Protein 6YZH (pdb70)

InterPro domains:
  IPR000719 Protein kinase domain [PF00069] (39-324)
  IPR000719 Protein kinase domain [PS50011] (39-324)
  IPR000719 Protein kinase domain [SM00220] (39-324)
  IPR008271 Serine/threonine-protein kinase, active site [PS00108] (152-164)
  IPR011009 Protein kinase-like domain superfamily [SSF56112] (5-328)
  IPR017441 Protein kinase, ATP binding site [PS00107] (45-68)
  IPR045216 Casein Kinase 2, subunit alpha [PTHR24054] (7-331)
  IPR045216 Casein Kinase 2, subunit alpha [cd14132] (20-325)

Secondary structure (P-SEA, 3-state):
cbbbbcccccccccccbbbbbbcccccccccccccccccccccccccccccccccccccccccbbbbbccccccbbbbbbbbbccccaaaaaaaaaaaaaacccccccccccccccccccbbbbbcccccccccccccccccaaaaaaaaaaaaaaaaaaaaacccccccccccbbbcccccbbbbcccccbbbbbccbbbbccccccccccccccccccccccaaaaaaaaaaaaaaaaccccccccccaaaaaaaaaaaccaaaaaaaaaaacccccccccccccccccccccccccccccccccaaaaaaaaaaacccccccccaaaaaacccaaaaaaac/cccccccc

Solvent-accessible surface area: 16868 Å² total

Nearest PDB structures (foldseek):
  6yzh-assembly1_A  TM=1.003E+00  e=1.237E-68  Homo sapiens
  3u87-assembly1_A  TM=9.971E-01  e=1.147E-59  Homo sapiens
  6l23-assembly1_A  TM=9.903E-01  e=2.495E-60  Homo sapiens
  7psu-assembly2_B  TM=9.928E-01  e=1.679E-59  Homo sapiens
  6l22-assembly1_A  TM=9.919E-01  e=3.600E-59  Homo sapiens

Sequence (352 aa):
GGRLVPRFGEGEGSEGPVPSRARVYTDVNTHRPSEYWDYESSHVVEWGNQDDYQLVRKLGRGKYSEVFEAIINITNNEKVVVVKILKPVKKKKIIKREIKILENLRGGPNIITLADIVKDPVSRRTPALVFEHVNNTDFKQLYQTTLTDYDIRFYMMYEILKALDYCHSMGIIMHRDVKPHNVMIDHEHRKLRLIDWGLAEFYHPGQEYNVRRVASSRYFKGPELLVDYQMYDYSLDMWSLGCMLASMIFRKEPFFHGHDNYDQLVRIAKVLLGTEDLYDYIDKYNIELDPRFNDILLGRHSRKRWEERRFVHSENQHLVSPEALDFLDKLLRRYDHQSSRLTAREAMEHPYFYTVVKENAARLYGFK

Foldseek 3Di:
DKAWDAVQDCPPHPADWAFDAAPPLTAVVVPDDCLLAVLVRIDMDADDPVQKDFDAWDDDDPFWTKTWIARNVVGAIKMKTFGDDDDPVLVSRLRSLLVLCAPFQQAWHFDGKHADPPPRTIITITHDFPADQCVPPLLVDFLVLLLLVLLSVLSSLVSSVNVQKAQQADDRVQWGANPVVRRIHRHDSSVMHGHHGPDFAQLPTYDQLQAALCSLLVPRRAGNLSNLSSSLQVLLCRLLVNVRPQDAPDSLSSVLSLCQAQWCPQVVVQCVVGVGDGDCVNVVRNDTHDHHQSCVSDDPSRVSNDDPQSSVLSNQSNGNNSNRHDRSVSSSVGPSCPVVVVVD/DDDDPRHD

Radius of gyration: 21.05 Å; Cα contacts (8 Å, |Δi|>4): 676; chains: 2; bounding box: 50×52×58 Å

GO terms:
  GO:0004674 protein serine/threonine kinase activity (F, IDA)
  GO:0016605 PML body (C, IDA)
  GO:0017148 negative regulation of translation (P, IDA)
  GO:0050821 protein stabilization (P, IDA)
  GO:0006974 DNA damage response (P, IDA)
  GO:0075342 symbiont-mediated disruption of host cell PML body (P, IDA)
  GO:0004674 protein serine/threonine kinase activity (F, IMP)
  GO:0004674 protein serine/threonine kinase activity (F, IGI)
  GO:2001234 negative regulation of apoptotic signaling pathway (P, TAS)
  GO:0032435 negative regulation of proteasomal ubiquitin-dependent protein catabolic process (P, IGI)
  GO:0005515 protein binding (F, IPI)
  GO:0016301 kinase activity (F, IDA)
  GO:1901797 negative regulation of signal transduction by p53 class mediator (P, IDA)
  GO:0005634 nucleus (C, IDA)
  GO:0045732 positive regulation of protein catabolic process (P, IDA)
  GO:0031519 PcG protein complex (C, IDA)
  GO:1905337 positive regulation of aggrephagy (P, IDA)
  GO:2000042 negative regulation of double-strand break repair via homologous recombination (P, IDA)
  GO:0030307 positive regulation of cell growth (P, IDA)
  GO:0006302 double-strand break repair (P, IDA)

Structure (mmCIF, N/CA/C/O backbone):
data_6YZH
#
_entry.id   6YZH
#
_cell.length_a   56.374
_cell.length_b   65.019
_cell.length_c   59.198
_cell.angle_alpha   90.000
_cell.angle_beta   111.200
_cell.angle_gamma   90.000
#
_symmetry.space_group_name_H-M   'P 1 21 1'
#
loop_
_entity.id
_entity.type
_entity.pdbx_description
1 polymer 'Casein kinase II subunit alpha'
2 polymer P8C9
3 non-polymer 'MAGNESIUM ION'
4 non-polymer "ADENOSINE-5'-DIPHOSPHATE"
5 non-polymer GLYCEROL
6 non-polymer 'SODIUM ION'
7 water water
#
loop_
_atom_site.group_PDB
_atom_site.id
_atom_site.type_symbol
_atom_site.label_atom_id
_atom_site.label_alt_id
_atom_site.label_comp_id
_atom_site.label_asym_id
_atom_site.label_entity_id
_atom_site.label_seq_id
_atom_site.pdbx_PDB_ins_code
_atom_site.Cartn_x
_atom_site.Cartn_y
_atom_site.Cartn_z
_atom_site.occupancy
_atom_site.B_iso_or_equiv
_atom_site.auth_seq_id
_atom_site.auth_comp_id
_atom_site.auth_asym_id
_atom_site.auth_atom_id
_atom_site.pdbx_PDB_model_num
ATOM 1 N N . GLY A 1 19 ? -16.339 -15.671 -1.472 1.00 29.38 -28 GLY A N 1
ATOM 2 C CA . GLY A 1 19 ? -14.972 -16.161 -1.754 1.00 24.62 -28 GLY A CA 1
ATOM 3 C C . GLY A 1 19 ? -13.906 -15.099 -1.539 1.00 22.08 -28 GLY A C 1
ATOM 4 O O . GLY A 1 19 ? -14.191 -13.897 -1.239 1.00 23.83 -28 GLY A O 1
ATOM 5 N N . GLY A 1 20 ? -12.668 -15.545 -1.633 1.00 20.27 -27 GLY A N 1
ATOM 6 C CA . GLY A 1 20 ? -11.468 -14.714 -1.523 1.00 19.15 -27 GLY A CA 1
ATOM 7 C C . GLY A 1 20 ? -11.480 -13.600 -2.555 1.00 19.14 -27 GLY A C 1
ATOM 8 O O . GLY A 1 20 ? -12.025 -13.771 -3.663 1.00 20.74 -27 GLY A O 1
ATOM 9 N N . ARG A 1 21 ? -10.847 -12.486 -2.222 1.00 19.24 -26 ARG A N 1
ATOM 10 C CA . ARG A 1 21 ? -10.824 -11.314 -3.109 1.00 21.99 -26 ARG A CA 1
ATOM 11 C C . ARG A 1 21 ? -9.716 -10.392 -2.648 1.00 22.25 -26 ARG A C 1
ATOM 12 O O . ARG A 1 21 ? -9.255 -10.571 -1.534 1.00 21.43 -26 ARG A O 1
ATOM 20 N N . LEU A 1 22 ? -9.286 -9.481 -3.524 1.00 20.04 -25 LEU A N 1
ATOM 21 C CA . LEU A 1 22 ? -8.445 -8.322 -3.141 1.00 20.13 -25 LEU A CA 1
ATOM 22 C C . LEU A 1 22 ? -9.286 -7.223 -2.471 1.00 24.54 -25 LEU A C 1
ATOM 23 O O . LEU A 1 22 ? -10.427 -6.943 -2.909 1.00 24.66 -25 LEU A O 1
ATOM 28 N N . VAL A 1 23 ? -8.738 -6.586 -1.437 1.00 24.93 -24 VAL A N 1
ATOM 29 C CA . VAL A 1 23 ? -9.423 -5.450 -0.761 1.00 28.08 -24 VAL A CA 1
ATOM 30 C C . VAL A 1 23 ? -8.447 -4.279 -0.692 1.00 27.95 -24 VAL A C 1
ATOM 31 O O . VAL A 1 23 ? -7.260 -4.462 -0.480 1.00 25.35 -24 VAL A O 1
ATOM 35 N N . PRO A 1 24 ? -8.912 -3.039 -0.934 1.00 37.09 -23 PRO A N 1
ATOM 36 C CA . PRO A 1 24 ? -8.022 -1.877 -0.857 1.00 43.56 -23 PRO A CA 1
ATOM 37 C C . PRO A 1 24 ? -7.603 -1.538 0.585 1.00 50.16 -23 PRO A C 1
ATOM 38 O O . PRO A 1 24 ? -8.311 -1.912 1.502 1.00 45.11 -23 PRO A O 1
ATOM 42 N N . ARG A 1 25 ? -6.453 -0.863 0.729 1.00 56.18 -22 ARG A N 1
ATOM 43 C CA . ARG A 1 25 ? -5.847 -0.418 2.018 1.00 63.18 -22 ARG A CA 1
ATOM 44 C C . ARG A 1 25 ? -5.690 1.107 1.974 1.00 63.58 -22 ARG A C 1
ATOM 45 O O . ARG A 1 25 ? -4.748 1.609 2.616 1.00 67.56 -22 ARG A O 1
ATOM 53 N N . PHE A 1 42 ? 3.314 8.445 -35.451 1.00 79.40 -5 PHE A N 1
ATOM 54 C CA . PHE A 1 42 ? 3.143 8.682 -34.004 1.00 79.42 -5 PHE A CA 1
ATOM 55 C C . PHE A 1 42 ? 3.622 10.067 -33.595 1.00 77.53 -5 PHE A C 1
ATOM 56 O O . PHE A 1 42 ? 2.884 11.049 -33.853 1.00 71.50 -5 PHE A O 1
ATOM 57 N N . GLY A 1 43 ? 4.819 10.144 -32.998 1.00 69.62 -4 GLY A N 1
ATOM 58 C CA . GLY A 1 43 ? 5.399 11.376 -32.427 1.00 62.95 -4 GLY A CA 1
ATOM 59 C C . GLY A 1 43 ? 6.890 11.500 -32.704 1.00 59.49 -4 GLY A C 1
ATOM 60 O O . GLY A 1 43 ? 7.426 10.732 -33.558 1.00 50.57 -4 GLY A O 1
ATOM 61 N N . GLU A 1 44 ? 7.530 12.444 -32.004 1.00 52.20 -3 GLU A N 1
ATOM 62 C CA . GLU A 1 44 ? 8.978 12.784 -32.094 1.00 51.60 -3 GLU A CA 1
ATOM 63 C C . GLU A 1 44 ? 9.823 11.568 -31.688 1.00 41.11 -3 GLU A C 1
ATOM 64 O O . GLU A 1 44 ? 10.876 11.335 -32.298 1.00 42.37 -3 GLU A O 1
ATOM 70 N N . GLY A 1 45 ? 9.393 10.835 -30.659 1.00 32.37 -2 GLY A N 1
ATOM 71 C CA . GLY A 1 45 ? 10.215 9.807 -30.006 1.00 26.19 -2 GLY A CA 1
ATOM 72 C C . GLY A 1 45 ? 11.465 10.399 -29.385 1.00 28.38 -2 GLY A C 1
ATOM 73 O O . GLY A 1 45 ? 11.440 11.582 -28.934 1.00 26.97 -2 GLY A O 1
ATOM 74 N N . GLU A 1 46 ? 12.513 9.583 -29.336 1.00 28.25 -1 GLU A N 1
ATOM 75 C CA . GLU A 1 46 ? 13.779 9.920 -28.644 1.00 30.27 -1 GLU A CA 1
ATOM 76 C C . GLU A 1 46 ? 14.625 10.866 -29.506 1.00 31.86 -1 GLU A C 1
ATOM 77 O O . GLU A 1 46 ? 15.655 11.306 -28.959 1.00 30.26 -1 GLU A O 1
ATOM 83 N N . GLY A 1 47 ? 14.219 11.199 -30.750 1.00 28.98 0 GLY A N 1
ATOM 84 C CA . GLY A 1 47 ? 15.047 11.975 -31.705 1.00 30.80 0 GLY A CA 1
ATOM 85 C C . GLY A 1 47 ? 15.249 11.200 -32.994 1.00 29.99 0 GLY A C 1
ATOM 86 O O . GLY A 1 47 ? 14.279 10.529 -33.420 1.00 30.89 0 GLY A O 1
ATOM 87 N N . SER A 1 48 ? 16.440 11.237 -33.605 1.00 28.81 1 SER A N 1
ATOM 88 C CA . SER A 1 48 ? 16.639 10.650 -34.957 1.00 28.18 1 SER A CA 1
ATOM 89 C C . SER A 1 48 ? 16.874 9.141 -34.875 1.00 28.12 1 SER A C 1
ATOM 90 O O . SER A 1 48 ? 16.834 8.455 -35.911 1.00 28.34 1 SER A O 1
ATOM 93 N N . GLU A 1 49 ? 17.170 8.671 -33.662 1.00 26.89 2 GLU A N 1
ATOM 94 C CA . GLU A 1 49 ? 17.410 7.233 -33.383 1.00 28.62 2 GLU A CA 1
ATOM 95 C C . GLU A 1 49 ? 16.345 6.741 -32.402 1.00 23.41 2 GLU A C 1
ATOM 96 O O . GLU A 1 49 ? 15.544 7.559 -31.911 1.00 25.11 2 GLU A O 1
ATOM 102 N N . GLY A 1 50 ? 16.322 5.436 -32.164 1.00 24.83 3 GLY A N 1
ATOM 103 C CA . GLY A 1 50 ? 15.290 4.869 -31.316 1.00 20.79 3 GLY A CA 1
ATOM 104 C C . GLY A 1 50 ? 13.996 4.717 -32.095 1.00 20.50 3 GLY A C 1
ATOM 105 O O . GLY A 1 50 ? 13.739 5.262 -33.178 1.00 20.96 3 GLY A O 1
ATOM 106 N N . PRO A 1 51 ? 13.135 3.901 -31.496 1.00 18.05 4 PRO A N 1
ATOM 107 C CA . PRO A 1 51 ? 11.899 3.504 -32.177 1.00 18.20 4 PRO A CA 1
ATOM 108 C C . PRO A 1 51 ? 10.891 4.650 -32.261 1.00 15.19 4 PRO A C 1
ATOM 109 O O . PRO A 1 51 ? 10.875 5.526 -31.382 1.00 18.37 4 PRO A O 1
ATOM 113 N N . VAL A 1 52 ? 10.103 4.682 -33.311 1.00 16.32 5 VAL A N 1
ATOM 114 C CA . VAL A 1 52 ? 8.972 5.612 -33.485 1.00 16.26 5 VAL A CA 1
ATOM 115 C C . VAL A 1 52 ? 7.906 5.192 -32.486 1.00 16.98 5 VAL A C 1
ATOM 116 O O . VAL A 1 52 ? 7.580 4.012 -32.409 1.00 17.19 5 VAL A O 1
ATOM 120 N N . PRO A 1 53 ? 7.305 6.112 -31.740 1.00 16.78 6 PRO A N 1
ATOM 121 C CA . PRO A 1 53 ? 6.249 5.743 -30.801 1.00 17.90 6 PRO A CA 1
ATOM 122 C C . PRO A 1 53 ? 4.960 5.305 -31.513 1.00 16.02 6 PRO A C 1
ATOM 123 O O . PRO A 1 53 ? 4.721 5.592 -32.678 1.00 19.18 6 PRO A O 1
ATOM 127 N N . SER A 1 54 ? 4.192 4.501 -30.772 1.00 15.59 7 SER A N 1
ATOM 128 C CA . SER A 1 54 ? 2.908 3.935 -31.253 1.00 14.27 7 SER A CA 1
ATOM 129 C C . SER A 1 54 ? 1.922 4.021 -30.102 1.00 14.25 7 SER A C 1
ATOM 130 O O . SER A 1 54 ? 2.334 3.884 -28.935 1.00 14.98 7 SER A O 1
ATOM 133 N N . ARG A 1 55 ? 0.666 4.180 -30.47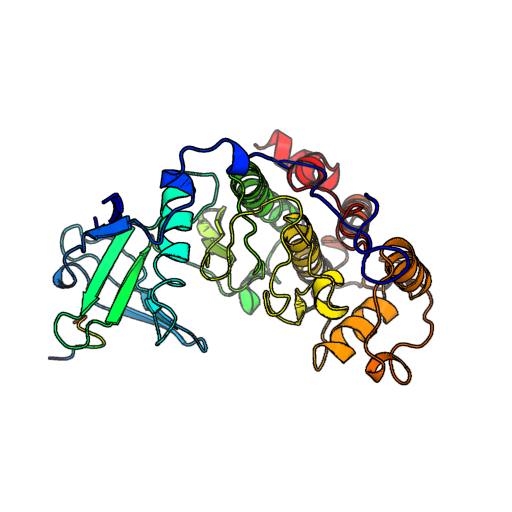4 1.00 15.06 8 ARG A N 1
ATOM 134 C CA . ARG A 1 55 ? -0.426 4.019 -29.498 1.00 17.08 8 ARG A CA 1
ATOM 135 C C . ARG A 1 55 ? -1.531 3.204 -30.139 1.00 13.70 8 ARG A C 1
ATOM 136 O O . ARG A 1 55 ? -1.696 3.144 -31.357 1.00 15.40 8 ARG A O 1
ATOM 144 N N . ALA A 1 56 ? -2.258 2.497 -29.278 1.00 13.46 9 ALA A N 1
ATOM 145 C CA . ALA A 1 56 ? -3.425 1.704 -29.705 1.00 12.17 9 ALA A CA 1
ATOM 146 C C . ALA A 1 56 ? -4.377 2.572 -30.522 1.00 12.64 9 ALA A C 1
ATOM 147 O O . ALA A 1 56 ? -4.683 3.709 -30.067 1.00 14.00 9 ALA A O 1
ATOM 149 N N . ARG A 1 57 ? -4.939 2.064 -31.604 1.00 12.87 10 ARG A N 1
ATOM 150 C CA . ARG A 1 57 ? -5.948 2.811 -32.406 1.00 14.09 10 ARG A CA 1
ATOM 151 C C . ARG A 1 57 ? -7.244 2.889 -31.617 1.00 12.48 10 ARG A C 1
ATOM 152 O O . ARG A 1 57 ? -8.057 3.787 -31.886 1.00 14.41 10 ARG A O 1
ATOM 160 N N . VAL A 1 58 ? -7.505 1.984 -30.690 1.00 12.11 11 VAL A N 1
ATOM 161 C CA . VAL A 1 58 ? -8.784 1.879 -29.957 1.00 10.68 11 VAL A CA 1
ATOM 162 C C . VAL A 1 58 ? -8.504 1.749 -28.467 1.00 10.28 11 VAL A C 1
ATOM 163 O O . VAL A 1 58 ? -7.410 1.296 -28.043 1.00 11.19 11 VAL A O 1
ATOM 167 N N . TYR A 1 59 ? -9.477 2.102 -27.673 1.00 10.77 12 TYR A N 1
ATOM 168 C CA . TYR A 1 59 ? -9.455 1.977 -26.223 1.00 10.25 12 TYR A CA 1
ATOM 169 C C . TYR A 1 59 ? -8.165 2.526 -25.650 1.00 11.07 12 TYR A C 1
ATOM 170 O O . TYR A 1 59 ? -7.576 2.009 -24.714 1.00 11.19 12 TYR A O 1
ATOM 179 N N . THR A 1 60 ? -7.741 3.645 -26.222 1.00 11.43 13 THR A N 1
ATOM 180 C CA . THR A 1 60 ? -6.369 4.112 -25.998 1.00 13.08 13 THR A CA 1
ATOM 181 C C . THR A 1 60 ? -6.122 4.570 -24.563 1.00 12.78 13 THR A C 1
ATOM 182 O O . THR A 1 60 ? -5.132 4.214 -23.945 1.00 14.16 13 THR A O 1
ATOM 186 N N . ASP A 1 61 ? -7.043 5.364 -24.045 1.00 13.44 14 ASP A N 1
ATOM 187 C CA . ASP A 1 61 ? -6.802 6.105 -22.806 1.00 14.90 14 ASP A CA 1
ATOM 188 C C . ASP A 1 61 ? -7.698 5.586 -21.689 1.00 14.77 14 ASP A C 1
ATOM 189 O O . ASP A 1 61 ? -7.824 6.231 -20.613 1.00 17.00 14 ASP A O 1
ATOM 194 N N . VAL A 1 62 ? -8.252 4.381 -21.806 1.00 13.79 15 VAL A N 1
ATOM 195 C CA . VAL A 1 62 ? -9.304 3.923 -20.873 1.00 14.66 15 VAL A CA 1
ATOM 196 C C . VAL A 1 62 ? -8.728 3.770 -19.459 1.00 15.10 15 VAL A C 1
ATOM 197 O O . VAL A 1 62 ? -9.483 3.959 -18.491 1.00 19.47 15 VAL A O 1
ATOM 201 N N . ASN A 1 63 ? -7.477 3.384 -19.252 1.00 13.25 16 ASN A N 1
ATOM 202 C CA . ASN A 1 63 ? -6.953 3.187 -17.886 1.00 13.60 16 ASN A CA 1
ATOM 203 C C . ASN A 1 63 ? -6.581 4.517 -17.213 1.00 16.62 16 ASN A C 1
ATOM 204 O O . ASN A 1 63 ? -6.648 4.565 -15.992 1.00 16.83 16 ASN A O 1
ATOM 209 N N . THR A 1 64 ? -6.270 5.514 -18.013 1.00 17.32 17 THR A N 1
ATOM 210 C CA . THR A 1 64 ? -5.790 6.829 -17.505 1.00 18.78 17 THR A CA 1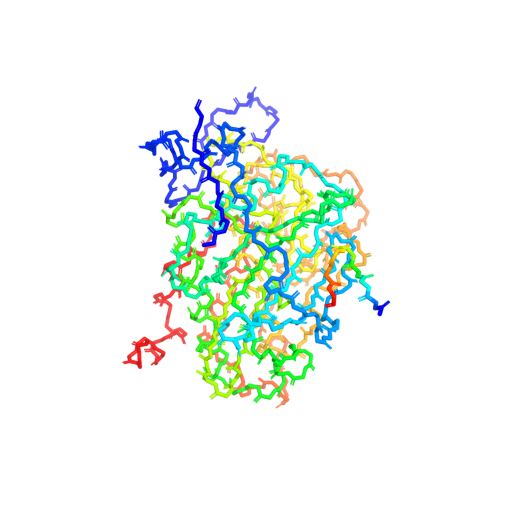
ATOM 211 C C . THR A 1 64 ? -6.841 7.446 -16.591 1.00 17.39 17 THR A C 1
ATOM 212 O O . THR A 1 64 ? -6.458 8.075 -15.577 1.00 18.88 17 THR A O 1
ATOM 216 N N . HIS A 1 65 ? -8.108 7.239 -16.917 1.00 17.50 18 HIS A N 1
ATOM 217 C CA . HIS A 1 65 ? -9.284 7.872 -16.329 1.00 22.85 18 HIS A CA 1
ATOM 218 C C . HIS A 1 65 ? -10.021 6.962 -15.335 1.00 21.07 18 HIS A C 1
ATOM 219 O O . HIS A 1 65 ? -11.058 7.390 -14.777 1.00 23.94 18 HIS A O 1
ATOM 226 N N . ARG A 1 66 ? -9.530 5.751 -15.062 1.00 17.44 19 ARG A N 1
ATOM 227 C CA . ARG A 1 66 ? -10.111 4.882 -14.036 1.00 16.95 19 ARG A CA 1
ATOM 228 C C . ARG A 1 66 ? -9.787 5.397 -12.650 1.00 20.61 19 ARG A C 1
ATOM 229 O O . ARG A 1 66 ? -8.705 5.931 -12.456 1.00 23.40 19 ARG A O 1
ATOM 237 N N . PRO A 1 67 ? -10.641 5.076 -11.661 1.00 21.88 20 PRO A N 1
ATOM 238 C CA . PRO A 1 67 ? -10.239 5.161 -10.257 1.00 22.61 20 PRO A CA 1
ATOM 239 C C . PRO A 1 67 ? -8.998 4.283 -10.076 1.00 22.16 20 PRO A C 1
ATOM 240 O O . PRO A 1 67 ? -8.892 3.155 -10.651 1.00 20.10 20 PRO A O 1
ATOM 244 N N . SER A 1 68 ? -8.078 4.727 -9.248 1.00 23.34 21 SER A N 1
ATOM 245 C CA . SER A 1 68 ? -6.754 4.099 -9.118 1.00 23.59 21 SER A CA 1
ATOM 246 C C . SER A 1 68 ? -6.942 2.651 -8.659 1.00 21.39 21 SER A C 1
ATOM 247 O O . SER A 1 68 ? -6.144 1.803 -9.135 1.00 22.51 21 SER A O 1
ATOM 250 N N . GLU A 1 69 ? -7.983 2.347 -7.891 1.00 21.20 22 GLU A N 1
ATOM 251 C CA . GLU A 1 69 ? -8.266 0.993 -7.351 1.00 24.48 22 GLU A CA 1
ATOM 252 C C . GLU A 1 69 ? -8.467 -0.020 -8.489 1.00 21.31 22 GLU A C 1
ATOM 253 O O . GLU A 1 69 ? -8.189 -1.205 -8.289 1.00 23.41 22 GLU A O 1
ATOM 259 N N . TYR A 1 70 ? -8.863 0.432 -9.667 1.00 17.11 23 TYR A N 1
ATOM 260 C CA . TYR A 1 70 ? -9.063 -0.508 -10.805 1.00 14.34 23 TYR A CA 1
ATOM 261 C C . TYR A 1 70 ? -7.738 -1.155 -11.162 1.00 14.54 23 TYR A C 1
ATOM 262 O O . TYR A 1 70 ? -7.689 -2.344 -11.465 1.00 14.47 23 TYR A O 1
ATOM 271 N N . TRP A 1 71 ? -6.655 -0.415 -11.209 1.00 14.34 24 TRP A N 1
ATOM 272 C CA . TRP A 1 71 ? -5.347 -0.903 -11.709 1.00 16.35 24 TRP A CA 1
ATOM 273 C C . TRP A 1 71 ? -4.321 -1.079 -10.578 1.00 17.02 24 TRP A C 1
ATOM 274 O O . TRP A 1 71 ? -3.281 -1.728 -10.853 1.00 17.57 24 TRP A O 1
ATOM 285 N N . ASP A 1 72 ? -4.570 -0.510 -9.395 1.00 17.33 25 ASP A N 1
ATOM 286 C CA . ASP A 1 72 ? -3.475 -0.411 -8.374 1.00 19.13 25 ASP A CA 1
ATOM 287 C C . ASP A 1 72 ? -3.466 -1.657 -7.481 1.00 19.42 25 ASP A C 1
ATOM 288 O O . ASP A 1 72 ? -3.763 -1.582 -6.274 1.00 21.56 25 ASP A O 1
ATOM 293 N N . TYR A 1 73 ? -3.115 -2.796 -8.067 1.00 19.76 26 TYR A N 1
ATOM 294 C CA . TYR A 1 73 ? -3.206 -4.059 -7.307 1.00 19.70 26 TYR A CA 1
ATOM 295 C C . TYR A 1 73 ? -2.125 -4.128 -6.230 1.00 19.43 26 TYR A C 1
ATOM 296 O O . TYR A 1 73 ? -2.386 -4.830 -5.249 1.00 20.21 26 TYR A O 1
ATOM 305 N N . GLU A 1 74 ? -1.019 -3.364 -6.315 1.00 17.34 27 GLU A N 1
ATOM 306 C CA . GLU A 1 74 ? 0.011 -3.444 -5.231 1.00 18.28 27 GLU A CA 1
ATOM 307 C C . GLU A 1 74 ? -0.580 -2.950 -3.917 1.00 17.35 27 GLU A C 1
ATOM 308 O O . GLU A 1 74 ? -0.145 -3.455 -2.866 1.00 19.14 27 GLU A O 1
ATOM 314 N N A SER A 1 75 ? -1.540 -2.040 -3.946 0.50 16.14 28 SER A N 1
ATOM 315 N N B SER A 1 75 ? -1.529 -2.021 -3.929 0.50 16.71 28 SER A N 1
ATOM 316 C CA A SER A 1 75 ? -2.124 -1.389 -2.751 0.50 18.88 28 SER A CA 1
ATOM 317 C CA B SER A 1 75 ? -2.087 -1.405 -2.699 0.50 20.09 28 SER A CA 1
ATOM 318 C C A SER A 1 75 ? -3.287 -2.196 -2.183 0.50 20.32 28 SER A C 1
ATOM 319 C C B SER A 1 75 ? -3.234 -2.239 -2.136 0.50 21.11 28 SER A C 1
ATOM 320 O O A SER A 1 75 ? -3.865 -1.790 -1.167 0.50 22.43 28 SER A O 1
ATOM 321 O O B SER A 1 75 ? -3.742 -1.902 -1.059 0.50 23.89 28 SER A O 1
ATOM 326 N N . HIS A 1 76 ? -3.626 -3.285 -2.834 1.00 19.46 29 HIS A N 1
ATOM 327 C CA . HIS A 1 76 ? -4.677 -4.184 -2.317 1.00 20.71 29 HIS A CA 1
ATOM 328 C C . HIS A 1 76 ? -4.071 -5.358 -1.581 1.00 19.23 29 HIS A C 1
ATOM 329 O O . HIS A 1 76 ? -2.915 -5.703 -1.809 1.00 21.67 29 HIS A O 1
ATOM 336 N N . VAL A 1 77 ? -4.874 -5.926 -0.690 1.00 22.72 30 VAL A N 1
ATOM 337 C CA . VAL A 1 77 ? -4.451 -7.130 0.039 1.00 23.02 30 VAL A CA 1
ATOM 338 C C . VAL A 1 77 ? -5.503 -8.207 -0.249 1.00 19.00 30 VAL A C 1
ATOM 339 O O . VAL A 1 77 ? -6.601 -7.891 -0.507 1.00 19.10 30 VAL A O 1
ATOM 343 N N . VAL A 1 78 ? -5.059 -9.433 -0.209 1.00 19.25 31 VAL A N 1
ATOM 344 C CA . VAL A 1 78 ? -5.972 -10.578 -0.428 1.00 18.41 31 VAL A CA 1
ATOM 345 C C . VAL A 1 78 ? -6.686 -10.893 0.893 1.00 17.83 31 VAL A C 1
ATOM 346 O O . VAL A 1 78 ? -5.986 -11.020 1.914 1.00 18.65 31 VAL A O 1
ATOM 350 N N . GLU A 1 79 ? -7.986 -11.077 0.831 1.00 16.81 32 GLU A N 1
ATOM 351 C CA . GLU A 1 79 ? -8.826 -11.712 1.889 1.00 17.28 32 GLU A CA 1
ATOM 352 C C . GLU A 1 79 ? -9.024 -13.158 1.459 1.00 16.56 32 GLU A C 1
ATOM 353 O O . GLU A 1 79 ? -9.616 -13.368 0.434 1.00 18.98 32 GLU A O 1
ATOM 359 N N . TRP A 1 80 ? -8.434 -14.102 2.128 1.00 13.67 33 TRP A N 1
ATOM 360 C CA . TRP A 1 80 ? -8.343 -15.492 1.677 1.00 14.65 33 TRP A CA 1
ATOM 361 C C . TRP A 1 80 ? -9.624 -16.248 1.988 1.00 14.19 33 TRP A C 1
ATOM 362 O O . TRP A 1 80 ? -10.190 -16.057 3.137 1.00 14.54 33 TRP A O 1
ATOM 373 N N . GLY A 1 81 ? -10.053 -17.146 1.138 1.00 14.43 34 GLY A N 1
ATOM 374 C CA . GLY A 1 81 ? -11.076 -18.125 1.458 1.00 14.45 34 GLY A CA 1
ATOM 375 C C . GLY A 1 81 ? -10.556 -19.282 2.293 1.00 14.92 34 GLY A C 1
ATOM 376 O O . GLY A 1 81 ? -9.438 -19.249 2.777 1.00 16.15 34 GLY A O 1
ATOM 377 N N . ASN A 1 82 ? -11.382 -20.319 2.381 1.00 15.73 35 ASN A N 1
ATOM 378 C CA . ASN A 1 82 ? -11.063 -21.510 3.190 1.00 17.03 35 ASN A CA 1
ATOM 379 C C . ASN A 1 82 ? -10.583 -22.617 2.239 1.00 15.06 35 ASN A C 1
ATOM 380 O O . ASN A 1 82 ? -11.382 -23.171 1.548 1.00 16.30 35 ASN A O 1
ATOM 385 N N . GLN A 1 83 ? -9.303 -22.930 2.365 1.00 16.16 36 GLN A N 1
ATOM 386 C CA . GLN A 1 83 ? -8.684 -23.986 1.545 1.00 16.68 36 GLN A CA 1
ATOM 387 C C . GLN A 1 83 ? -9.398 -25.328 1.747 1.00 18.92 36 GLN A C 1
ATOM 388 O O . GLN A 1 83 ? -9.510 -26.107 0.804 1.00 18.52 36 GLN A O 1
ATOM 394 N N . ASP A 1 84 ? -9.881 -25.576 2.967 1.00 20.40 37 ASP A N 1
ATOM 395 C CA . ASP A 1 84 ? -10.585 -26.838 3.317 1.00 21.63 37 ASP A CA 1
ATOM 396 C C . ASP A 1 84 ? -11.891 -27.049 2.544 1.00 19.24 37 ASP A C 1
ATOM 397 O O . ASP A 1 84 ? -12.434 -28.174 2.517 1.00 20.04 37 ASP A O 1
ATOM 402 N N . ASP A 1 85 ? -12.450 -26.043 1.855 1.00 18.75 38 ASP A N 1
ATOM 403 C CA . ASP A 1 85 ? -13.630 -26.177 0.989 1.00 19.91 38 ASP A CA 1
ATOM 404 C C . ASP A 1 85 ? -13.344 -27.081 -0.218 1.00 17.30 38 ASP A C 1
ATOM 405 O O . ASP A 1 85 ? -14.291 -27.505 -0.908 1.00 19.52 38 ASP A O 1
ATOM 410 N N . TYR A 1 86 ? -12.058 -27.254 -0.589 1.00 17.66 39 TYR A N 1
ATOM 411 C CA . TYR A 1 86 ? -11.710 -27.827 -1.905 1.00 16.79 39 TYR A CA 1
ATOM 412 C C . TYR A 1 86 ? -10.890 -29.098 -1.726 1.00 16.87 39 TYR A C 1
ATOM 413 O O . TYR A 1 86 ? -9.850 -29.051 -1.061 1.00 17.99 39 TYR A O 1
ATOM 422 N N . GLN A 1 87 ? -11.280 -30.147 -2.428 1.00 17.57 40 GLN A N 1
ATOM 423 C CA . GLN A 1 87 ? -10.511 -31.420 -2.405 1.00 18.12 40 GLN A CA 1
ATOM 424 C C . GLN A 1 87 ? -10.169 -31.796 -3.828 1.00 16.43 40 GLN A C 1
ATOM 425 O O . GLN A 1 87 ? -11.007 -31.606 -4.738 1.00 18.68 40 GLN A O 1
ATOM 431 N N . LEU A 1 88 ? -8.965 -32.268 -4.058 1.00 16.16 41 LEU A N 1
ATOM 432 C CA . LEU A 1 88 ? -8.424 -32.504 -5.419 1.00 16.50 41 LEU A CA 1
ATOM 433 C C . LEU A 1 88 ? -9.050 -33.768 -6.013 1.00 18.13 41 LEU A C 1
ATOM 434 O O . LEU A 1 88 ? -9.283 -34.745 -5.253 1.00 19.89 41 LEU A O 1
ATOM 439 N N . VAL A 1 89 ? -9.287 -33.757 -7.314 1.00 17.63 42 VAL A N 1
ATOM 440 C CA . VAL A 1 89 ? -9.888 -34.896 -8.061 1.00 19.70 42 VAL A CA 1
ATOM 441 C C . VAL A 1 89 ? -8.883 -35.436 -9.045 1.00 21.54 42 VAL A C 1
ATOM 442 O O . VAL A 1 89 ? -8.675 -36.683 -9.034 1.00 24.20 42 VAL A O 1
ATOM 446 N N . ARG A 1 90 ? -8.260 -34.615 -9.873 1.00 20.07 43 ARG A N 1
ATOM 447 C CA . ARG A 1 90 ? -7.242 -35.089 -10.839 1.00 22.80 43 ARG A CA 1
ATOM 448 C C . ARG A 1 90 ? -6.387 -33.930 -11.323 1.00 22.68 43 ARG A C 1
ATOM 449 O O . ARG A 1 90 ? -6.871 -32.748 -11.337 1.00 21.06 43 ARG A O 1
ATOM 457 N N . LYS A 1 91 ? -5.155 -34.245 -11.725 1.00 21.90 44 LYS A N 1
ATOM 458 C CA . LYS A 1 91 ? -4.215 -33.239 -12.280 1.00 23.73 44 LYS A CA 1
ATOM 459 C C . LYS A 1 91 ? -4.610 -32.941 -13.731 1.00 25.08 44 LYS A C 1
ATOM 460 O O . LYS A 1 91 ? -4.884 -33.894 -14.477 1.00 24.83 44 LYS A O 1
ATOM 466 N N . LEU A 1 92 ? -4.593 -31.654 -14.102 1.00 23.11 45 LEU A N 1
ATOM 467 C CA . LEU A 1 92 ? -4.951 -31.177 -15.468 1.00 25.17 45 LEU A CA 1
ATOM 468 C C . LEU A 1 92 ? -3.756 -30.514 -16.169 1.00 31.33 45 LEU A C 1
ATOM 469 O O . LEU A 1 92 ? -3.537 -30.794 -17.361 1.00 36.38 45 LEU A O 1
ATOM 474 N N . GLY A 1 93 ? -3.008 -29.682 -15.440 1.00 35.46 46 GLY A N 1
ATOM 475 C CA . GLY A 1 93 ? -1.945 -28.853 -16.000 1.00 40.98 46 GLY A CA 1
ATOM 476 C C . GLY A 1 93 ? -0.728 -29.060 -15.152 1.00 45.98 46 GLY A C 1
ATOM 477 O O . GLY A 1 93 ? -0.861 -28.930 -13.917 1.00 34.51 46 GLY A O 1
ATOM 478 N N . ARG A 1 94 ? 0.405 -29.244 -15.836 1.00 43.99 47 ARG A N 1
ATOM 479 C CA . ARG A 1 94 ? 1.766 -29.306 -15.250 1.00 52.64 47 ARG A CA 1
ATOM 480 C C . ARG A 1 94 ? 2.666 -28.437 -16.142 1.00 43.05 47 ARG A C 1
ATOM 481 O O . ARG A 1 94 ? 3.606 -28.986 -16.746 1.00 51.00 47 ARG A O 1
ATOM 489 N N . GLY A 1 95 ? 2.367 -27.134 -16.221 1.00 40.93 48 GLY A N 1
ATOM 490 C CA . GLY A 1 95 ? 3.148 -26.168 -16.998 1.00 29.77 48 GLY A CA 1
ATOM 491 C C . GLY A 1 95 ? 4.388 -25.864 -16.222 1.00 27.47 48 GLY A C 1
ATOM 492 O O . GLY A 1 95 ? 4.586 -26.401 -15.095 1.00 27.40 48 GLY A O 1
ATOM 493 N N . LYS A 1 96 ? 5.172 -24.935 -16.721 1.00 22.68 49 LYS A N 1
ATOM 494 C CA . LYS A 1 96 ? 6.403 -24.557 -16.024 1.00 25.20 49 LYS A CA 1
ATOM 495 C C . LYS A 1 96 ? 6.089 -23.702 -14.800 1.00 26.94 49 LYS A C 1
ATOM 496 O O . LYS A 1 96 ? 6.912 -23.768 -13.897 1.00 28.81 49 LYS A O 1
ATOM 502 N N . TYR A 1 97 ? 4.946 -22.987 -14.745 1.00 22.92 50 TYR A N 1
ATOM 503 C CA . TYR A 1 97 ? 4.710 -21.879 -13.781 1.00 25.62 50 TYR A CA 1
ATOM 504 C C . TYR A 1 97 ? 3.436 -22.085 -12.921 1.00 23.55 50 TYR A C 1
ATOM 505 O O . TYR A 1 97 ? 3.011 -21.193 -12.128 1.00 27.21 50 TYR A O 1
ATOM 514 N N . SER A 1 98 ? 2.749 -23.218 -13.034 1.00 18.37 51 SER A N 1
ATOM 515 C CA . SER A 1 98 ? 1.567 -23.547 -12.220 1.00 17.35 51 SER A CA 1
ATOM 516 C C . SER A 1 98 ? 1.379 -25.045 -12.197 1.00 18.73 51 SER A C 1
ATOM 517 O O . SER A 1 98 ? 1.900 -25.764 -13.100 1.00 19.02 51 SER A O 1
ATOM 520 N N . GLU A 1 99 ? 0.594 -25.501 -11.239 1.00 16.98 52 GLU A N 1
ATOM 521 C CA . GLU A 1 99 ? 0.031 -26.853 -11.236 1.00 18.73 52 GLU A CA 1
ATOM 522 C C . GLU A 1 99 ? -1.480 -26.689 -11.156 1.00 17.90 52 GLU A C 1
ATOM 523 O O . GLU A 1 99 ? -1.949 -25.990 -10.212 1.00 18.40 52 GLU A O 1
ATOM 529 N N . VAL A 1 100 ? -2.214 -27.322 -12.020 1.00 16.03 53 VAL A N 1
ATOM 530 C CA . VAL A 1 100 ? -3.663 -27.123 -12.119 1.00 15.95 53 VAL A CA 1
ATOM 531 C C . VAL A 1 100 ? -4.350 -28.437 -11.881 1.00 16.10 53 VAL A C 1
ATOM 532 O O . VAL A 1 100 ? -3.898 -29.471 -12.457 1.00 17.76 53 VAL A O 1
ATOM 536 N N . PHE A 1 101 ? -5.351 -28.458 -11.030 1.00 14.57 54 PHE A N 1
ATOM 537 C CA . PHE A 1 101 ? -6.123 -29.650 -10.659 1.00 14.84 54 PHE A CA 1
ATOM 538 C C . PHE A 1 101 ? -7.590 -29.363 -10.833 1.00 16.27 54 PHE A C 1
ATOM 539 O O . PHE A 1 101 ? -8.077 -28.290 -10.426 1.00 16.26 54 PHE A O 1
ATOM 547 N N . GLU A 1 102 ? -8.333 -30.339 -11.301 1.00 17.40 55 GLU A N 1
ATOM 548 C CA . GLU A 1 102 ? -9.761 -30.397 -11.053 1.00 17.14 55 GLU A CA 1
ATOM 549 C C . GLU A 1 102 ? -9.993 -30.705 -9.588 1.00 17.21 55 GLU A C 1
ATOM 550 O O . GLU A 1 102 ? -9.232 -31.532 -9.009 1.00 17.69 55 GLU A O 1
ATOM 556 N N . ALA A 1 103 ? -10.965 -30.075 -8.960 1.00 16.79 56 ALA A N 1
ATOM 557 C CA . ALA A 1 103 ? -11.283 -30.218 -7.541 1.00 16.85 56 ALA A CA 1
ATOM 558 C C . ALA A 1 103 ? -12.786 -30.174 -7.360 1.00 17.28 56 ALA A C 1
ATOM 559 O O . ALA A 1 103 ? -13.525 -29.811 -8.329 1.00 18.73 56 ALA A O 1
ATOM 561 N N A ILE A 1 104 ? -13.280 -30.606 -6.212 0.50 19.49 57 ILE A N 1
ATOM 562 N N B ILE A 1 104 ? -13.206 -30.516 -6.157 0.50 17.88 57 ILE A N 1
ATOM 563 C CA A ILE A 1 104 ? -14.700 -30.344 -5.852 0.50 21.35 57 ILE A CA 1
ATOM 564 C CA B ILE A 1 104 ? -14.618 -30.419 -5.717 0.50 18.62 57 ILE A CA 1
ATOM 565 C C A ILE A 1 104 ? -14.735 -29.447 -4.627 0.50 20.97 57 ILE A C 1
ATOM 566 C C B ILE A 1 104 ? -14.713 -29.427 -4.566 0.50 19.33 57 ILE A C 1
ATOM 567 O O A ILE A 1 104 ? -13.903 -29.582 -3.728 0.50 21.01 57 ILE A O 1
ATOM 568 O O B ILE A 1 104 ? -13.894 -29.467 -3.627 0.50 18.49 57 ILE A O 1
ATOM 577 N N . ASN A 1 105 ? -15.674 -28.506 -4.656 1.00 20.29 58 ASN A N 1
ATOM 578 C CA . ASN A 1 105 ? -16.050 -27.684 -3.519 1.00 20.28 58 ASN A CA 1
ATOM 579 C C . ASN A 1 105 ? -16.977 -28.539 -2.651 1.00 25.46 58 ASN A C 1
ATOM 580 O O . ASN A 1 105 ? -18.107 -28.786 -3.115 1.00 29.56 58 ASN A O 1
ATOM 585 N N . ILE A 1 106 ? -16.494 -28.987 -1.510 1.00 24.49 59 ILE A N 1
ATOM 586 C CA . ILE A 1 106 ? -17.243 -29.943 -0.632 1.00 29.03 59 ILE A CA 1
ATOM 587 C C . ILE A 1 106 ? -18.391 -29.206 0.065 1.00 33.06 59 ILE A C 1
ATOM 588 O O . ILE A 1 106 ? -19.226 -29.900 0.639 1.00 34.93 59 ILE A O 1
ATOM 593 N N . THR A 1 107 ? -18.414 -27.868 0.086 1.00 30.90 60 THR A N 1
ATOM 594 C CA . THR A 1 107 ? -19.471 -27.087 0.792 1.00 33.21 60 THR A CA 1
ATOM 595 C C . THR A 1 107 ? -20.754 -27.112 -0.040 1.00 37.97 60 THR A C 1
ATOM 596 O O . THR A 1 107 ? -21.837 -27.063 0.592 1.00 41.88 60 THR A O 1
ATOM 600 N N . ASN A 1 108 ? -20.665 -27.141 -1.372 1.00 35.45 61 ASN A N 1
ATOM 601 C CA . ASN A 1 108 ? -21.834 -26.989 -2.282 1.00 38.97 61 ASN A CA 1
ATOM 602 C C . ASN A 1 108 ? -21.793 -28.044 -3.391 1.00 38.93 61 ASN A C 1
ATOM 603 O O . ASN A 1 108 ? -22.664 -28.003 -4.268 1.00 41.12 61 ASN A O 1
ATOM 608 N N . ASN A 1 109 ? -20.768 -28.899 -3.403 1.00 39.45 62 ASN A N 1
ATOM 609 C CA . ASN A 1 109 ? -20.620 -30.060 -4.321 1.00 36.39 62 ASN A CA 1
ATOM 610 C C . ASN A 1 109 ? -20.354 -29.670 -5.792 1.00 37.43 62 ASN A C 1
ATOM 611 O O . ASN A 1 109 ? -20.546 -30.522 -6.658 1.00 38.98 62 ASN A O 1
ATOM 616 N N . GLU A 1 110 ? -19.837 -28.471 -6.090 1.00 32.61 63 GLU A N 1
ATOM 617 C CA . GLU A 1 110 ? -19.591 -28.019 -7.482 1.00 34.75 63 GLU A CA 1
ATOM 618 C C . GLU A 1 110 ? -18.146 -28.333 -7.892 1.00 23.92 63 GLU A C 1
ATOM 619 O O . GLU A 1 110 ? -17.271 -28.285 -6.990 1.00 25.20 63 GLU A O 1
ATOM 625 N N . LYS A 1 111 ? -17.940 -28.665 -9.162 1.00 26.51 64 LYS A N 1
ATOM 626 C CA . LYS A 1 111 ? -16.616 -28.853 -9.785 1.00 24.44 64 LYS A CA 1
ATOM 627 C C . LYS A 1 111 ? -15.968 -27.479 -9.904 1.00 22.79 64 LYS A C 1
ATOM 628 O O . LYS A 1 111 ? -16.613 -26.487 -10.287 1.00 24.73 64 LYS A O 1
ATOM 634 N N . VAL A 1 112 ? -14.698 -27.417 -9.579 1.00 18.34 65 VAL A N 1
ATOM 635 C CA . VAL A 1 112 ? -13.868 -26.202 -9.730 1.00 16.67 65 VAL A CA 1
ATOM 636 C C . VAL A 1 112 ? -12.530 -26.634 -10.268 1.00 15.94 65 VAL A C 1
ATOM 637 O O . VAL A 1 112 ? -12.229 -27.860 -10.337 1.00 16.09 65 VAL A O 1
ATOM 641 N N . VAL A 1 113 ? -11.705 -25.682 -10.625 1.00 14.01 66 VAL A N 1
ATOM 642 C CA . VAL A 1 113 ? -10.298 -25.924 -10.937 1.00 14.30 66 VAL A CA 1
ATOM 643 C C . VAL A 1 113 ? -9.478 -25.099 -9.984 1.00 13.88 66 VAL A C 1
ATOM 644 O O . VAL A 1 113 ? -9.813 -23.930 -9.708 1.00 15.39 66 VAL A O 1
ATOM 648 N N A VAL A 1 114 ? -8.411 -25.684 -9.493 0.50 13.53 67 VAL A N 1
ATOM 649 N N B VAL A 1 114 ? -8.440 -25.689 -9.419 0.50 12.91 67 VAL A N 1
ATOM 650 C CA A VAL A 1 114 ? -7.461 -25.009 -8.588 0.50 13.62 67 VAL A CA 1
ATOM 651 C CA B VAL A 1 114 ? -7.471 -24.948 -8.573 0.50 12.92 67 VAL A CA 1
ATOM 652 C C A VAL A 1 114 ? -6.148 -24.801 -9.331 0.50 13.70 67 VAL A C 1
ATOM 653 C C B VAL A 1 114 ? -6.161 -24.794 -9.330 0.50 13.30 67 VAL A C 1
ATOM 654 O O A VAL A 1 114 ? -5.608 -25.779 -9.862 0.50 14.24 67 VAL A O 1
ATOM 655 O O B VAL A 1 114 ? -5.649 -25.790 -9.867 0.50 14.44 67 VAL A O 1
ATOM 662 N N . LYS A 1 115 ? -5.650 -23.583 -9.361 1.00 12.88 68 LYS A N 1
ATOM 663 C CA . LYS A 1 115 ? -4.377 -23.260 -10.019 1.00 13.15 68 LYS A CA 1
ATOM 664 C C . LYS A 1 115 ? -3.407 -22.847 -8.955 1.00 14.01 68 LYS A C 1
ATOM 665 O O . LYS A 1 115 ? -3.530 -21.796 -8.367 1.00 13.69 68 LYS A O 1
ATOM 671 N N . ILE A 1 116 ? -2.452 -23.736 -8.693 1.00 15.76 69 ILE A N 1
ATOM 672 C CA . ILE A 1 116 ? -1.476 -23.552 -7.605 1.00 16.87 69 ILE A CA 1
ATOM 673 C C . ILE A 1 116 ? -0.324 -22.779 -8.218 1.00 17.80 69 ILE A C 1
ATOM 674 O O . ILE A 1 116 ? 0.259 -23.244 -9.243 1.00 19.99 69 ILE A O 1
ATOM 679 N N . LEU A 1 117 ? 0.000 -21.629 -7.696 1.00 19.96 70 LEU A N 1
ATOM 680 C CA . LEU A 1 117 ? 0.995 -20.770 -8.360 1.00 23.05 70 LEU A CA 1
ATOM 681 C C . LEU A 1 117 ? 2.380 -21.143 -7.845 1.00 30.68 70 LEU A C 1
ATOM 682 O O . LEU A 1 117 ? 2.574 -21.061 -6.630 1.00 32.84 70 LEU A O 1
ATOM 687 N N . LYS A 1 118 ? 3.257 -21.563 -8.764 1.00 33.34 71 LYS A N 1
ATOM 688 C CA . LYS A 1 118 ? 4.700 -21.830 -8.492 1.00 37.45 71 LYS A CA 1
ATOM 689 C C . LYS A 1 118 ? 5.376 -20.504 -8.147 1.00 37.18 71 LYS A C 1
ATOM 690 O O . LYS A 1 118 ? 4.917 -19.439 -8.564 1.00 33.64 71 LYS A O 1
ATOM 696 N N . PRO A 1 119 ? 6.477 -20.525 -7.359 1.00 42.24 72 PRO A N 1
ATOM 697 C CA . PRO A 1 119 ? 7.217 -19.313 -6.990 1.00 46.56 72 PRO A CA 1
ATOM 698 C C . PRO A 1 119 ? 7.416 -18.269 -8.106 1.00 49.25 72 PRO A C 1
ATOM 699 O O . PRO A 1 119 ? 7.948 -18.565 -9.178 1.00 46.27 72 PRO A O 1
ATOM 703 N N . VAL A 1 120 ? 7.004 -17.043 -7.792 1.00 52.94 73 VAL A N 1
ATOM 704 C CA . VAL A 1 120 ? 6.637 -15.978 -8.767 1.00 55.16 73 VAL A CA 1
ATOM 705 C C . VAL A 1 120 ? 6.396 -14.706 -7.949 1.00 60.24 73 VAL A C 1
ATOM 706 O O . VAL A 1 120 ? 6.007 -14.836 -6.758 1.00 58.02 73 VAL A O 1
ATOM 710 N N . LYS A 1 121 ? 6.659 -13.536 -8.536 1.00 61.48 74 LYS A N 1
ATOM 711 C CA . LYS A 1 121 ? 6.397 -12.233 -7.874 1.00 60.35 74 LYS A CA 1
ATOM 712 C C . LYS A 1 121 ? 5.009 -12.296 -7.223 1.00 53.74 74 LYS A C 1
ATOM 713 O O . LYS A 1 121 ? 4.045 -12.700 -7.894 1.00 50.52 74 LYS A O 1
ATOM 719 N N . LYS A 1 122 ? 4.935 -11.953 -5.938 1.00 50.46 75 LYS A N 1
ATOM 720 C CA . LYS A 1 122 ? 3.710 -11.434 -5.268 1.00 47.14 75 LYS A CA 1
ATOM 721 C C . LYS A 1 122 ? 3.014 -10.417 -6.195 1.00 39.78 75 LYS A C 1
ATOM 722 O O . LYS A 1 122 ? 1.739 -10.331 -6.276 1.00 25.62 75 LYS A O 1
ATOM 728 N N . LYS A 1 123 ? 3.812 -9.575 -6.835 1.00 37.44 76 LYS A N 1
ATOM 729 C CA . LYS A 1 123 ? 3.270 -8.512 -7.715 1.00 34.45 76 LYS A CA 1
ATOM 730 C C . LYS A 1 123 ? 2.533 -9.240 -8.849 1.00 31.08 76 LYS A C 1
ATOM 731 O O . LYS A 1 123 ? 1.398 -8.859 -9.203 1.00 29.36 76 LYS A O 1
ATOM 737 N N . LYS A 1 124 ? 3.111 -10.335 -9.336 1.00 26.59 77 LYS A N 1
ATOM 738 C CA . LYS A 1 124 ? 2.534 -11.050 -10.475 1.00 25.16 77 LYS A CA 1
ATOM 739 C C . LYS A 1 124 ? 1.218 -11.685 -10.010 1.00 19.29 77 LYS A C 1
ATOM 740 O O . LYS A 1 124 ? 0.281 -11.644 -10.840 1.00 20.48 77 LYS A O 1
ATOM 746 N N A ILE A 1 125 ? 1.145 -12.319 -8.840 0.50 16.55 78 ILE A N 1
ATOM 747 N N B ILE A 1 125 ? 1.138 -12.353 -8.832 0.50 16.95 78 ILE A N 1
ATOM 748 C CA A ILE A 1 125 ? -0.125 -12.996 -8.471 0.50 16.12 78 ILE A CA 1
ATOM 749 C CA B ILE A 1 125 ? -0.134 -13.025 -8.400 0.50 17.10 78 ILE A CA 1
ATOM 750 C C A ILE A 1 125 ? -1.231 -11.957 -8.241 0.50 14.91 78 ILE A C 1
ATOM 751 C C B ILE A 1 125 ? -1.231 -11.963 -8.233 0.50 15.37 78 ILE A C 1
ATOM 752 O O A ILE A 1 125 ? -2.357 -12.193 -8.673 0.50 13.71 78 ILE A O 1
ATOM 753 O O B ILE A 1 125 ? -2.355 -12.196 -8.674 0.50 13.90 78 ILE A O 1
ATOM 762 N N . LYS A 1 126 ? -0.944 -10.849 -7.565 1.00 13.77 79 LYS A N 1
ATOM 763 C CA . LYS A 1 126 ? -2.009 -9.855 -7.357 1.00 14.46 79 LYS A CA 1
ATOM 764 C C . LYS A 1 126 ? -2.425 -9.224 -8.681 1.00 11.98 79 LYS A C 1
ATOM 765 O O . LYS A 1 126 ? -3.568 -8.810 -8.785 1.00 12.41 79 LYS A O 1
ATOM 771 N N . ARG A 1 127 ? -1.529 -9.117 -9.649 1.00 11.86 80 ARG A N 1
ATOM 772 C CA . ARG A 1 127 ? -1.934 -8.591 -10.962 1.00 12.02 80 ARG A CA 1
ATOM 773 C C . ARG A 1 127 ? -2.930 -9.555 -11.630 1.00 12.03 80 ARG A C 1
ATOM 774 O O . ARG A 1 127 ? -3.950 -9.088 -12.148 1.00 11.83 80 ARG A O 1
ATOM 782 N N . GLU A 1 128 ? -2.664 -10.862 -11.620 1.00 11.11 81 GLU A N 1
ATOM 783 C CA . GLU A 1 128 ? -3.588 -11.851 -12.218 1.00 10.70 81 GLU A CA 1
ATOM 784 C C . GLU A 1 128 ? -4.922 -11.751 -11.483 1.00 11.13 81 GLU A C 1
ATOM 785 O O . GLU A 1 128 ? -5.977 -11.763 -12.134 1.00 11.19 81 GLU A O 1
ATOM 791 N N . ILE A 1 129 ? -4.905 -11.697 -10.152 1.00 10.57 82 ILE A N 1
ATOM 792 C CA . ILE A 1 129 ? -6.162 -11.605 -9.384 1.00 11.12 82 ILE A CA 1
ATOM 793 C C . ILE A 1 129 ? -6.920 -10.331 -9.768 1.00 11.13 82 ILE A C 1
ATOM 794 O O . ILE A 1 129 ? -8.132 -10.392 -10.003 1.00 11.66 82 ILE A O 1
ATOM 799 N N . LYS A 1 130 ? -6.237 -9.208 -9.783 1.00 10.38 83 LYS A N 1
ATOM 800 C CA . LYS A 1 130 ? -6.923 -7.940 -10.029 1.00 11.20 83 LYS A CA 1
ATOM 801 C C . LYS A 1 130 ? -7.591 -7.960 -11.395 1.00 10.60 83 LYS A C 1
ATOM 802 O O . LYS A 1 130 ? -8.729 -7.493 -11.551 1.00 11.18 83 LYS A O 1
ATOM 808 N N . ILE A 1 131 ? -6.875 -8.434 -12.403 1.00 9.88 84 ILE A N 1
ATOM 809 C CA . ILE A 1 131 ? -7.442 -8.507 -13.765 1.00 10.05 84 ILE A CA 1
ATOM 810 C C . ILE A 1 131 ? -8.624 -9.462 -13.786 1.00 10.33 84 ILE A C 1
ATOM 811 O O . ILE A 1 131 ? -9.641 -9.108 -14.378 1.00 10.55 84 ILE A O 1
ATOM 816 N N . LEU A 1 132 ? -8.504 -10.633 -13.170 1.00 10.17 85 LEU A N 1
ATOM 817 C CA . LEU A 1 132 ? -9.649 -11.551 -13.147 1.00 10.52 85 LEU A CA 1
ATOM 818 C C . LEU A 1 132 ? -10.853 -10.928 -12.467 1.00 10.82 85 LEU A C 1
ATOM 819 O O . LEU A 1 132 ? -11.982 -11.151 -12.909 1.00 11.49 85 LEU A O 1
ATOM 824 N N . GLU A 1 133 ? -10.623 -10.188 -11.396 1.00 10.62 86 GLU A N 1
ATOM 825 C CA . GLU A 1 133 ? -11.767 -9.540 -10.690 1.00 10.95 86 GLU A CA 1
ATOM 826 C C . GLU A 1 133 ? -12.313 -8.408 -11.556 1.00 11.82 86 GLU A C 1
ATOM 827 O O . GLU A 1 133 ? -13.543 -8.263 -11.634 1.00 13.18 86 GLU A O 1
ATOM 833 N N . ASN A 1 134 ? -11.465 -7.635 -12.206 1.00 10.35 87 ASN A N 1
ATOM 834 C CA . ASN A 1 134 ? -11.978 -6.556 -13.057 1.00 11.10 87 ASN A CA 1
ATOM 835 C C . ASN A 1 134 ? -12.846 -7.115 -14.181 1.00 11.79 87 ASN A C 1
ATOM 836 O O . ASN A 1 134 ? -13.780 -6.451 -14.591 1.00 12.42 87 ASN A O 1
ATOM 841 N N . LEU A 1 135 ? -12.485 -8.241 -14.769 1.00 10.59 88 LEU A N 1
ATOM 842 C CA . LEU A 1 135 ? -13.141 -8.785 -15.957 1.00 10.47 88 LEU A CA 1
ATOM 843 C C . LEU A 1 135 ? -14.245 -9.767 -15.597 1.00 11.08 88 LEU A C 1
ATOM 844 O O . LEU A 1 135 ? -14.953 -10.237 -16.519 1.00 11.93 88 LEU A O 1
ATOM 849 N N . ARG A 1 136 ? -14.407 -10.121 -14.327 1.00 11.80 89 ARG A N 1
ATOM 850 C CA . ARG A 1 136 ? -15.373 -11.157 -13.909 1.00 12.06 89 ARG A CA 1
ATOM 851 C C . ARG A 1 136 ? -16.779 -10.783 -14.373 1.00 13.12 89 ARG A C 1
ATOM 852 O O . ARG A 1 136 ? -17.191 -9.608 -14.196 1.00 14.19 89 ARG A O 1
ATOM 860 N N . GLY A 1 137 ? -17.444 -11.777 -14.929 1.00 13.28 90 GLY A N 1
ATOM 861 C CA . GLY A 1 137 ? -18.814 -11.603 -15.456 1.00 14.69 90 GLY A CA 1
ATOM 862 C C . GLY A 1 137 ? -18.834 -11.112 -16.880 1.00 15.19 90 GLY A C 1
ATOM 863 O O . GLY A 1 137 ? -19.933 -11.142 -17.504 1.00 18.28 90 GLY A O 1
ATOM 864 N N . GLY A 1 138 ? -17.712 -10.764 -17.496 1.00 13.44 91 GLY A N 1
ATOM 865 C CA . GLY A 1 138 ? -17.696 -10.347 -18.902 1.00 12.64 91 GLY A CA 1
ATOM 866 C C . GLY A 1 138 ? -17.848 -11.534 -19.845 1.00 12.80 91 GLY A C 1
ATOM 867 O O . GLY A 1 138 ? -17.660 -12.688 -19.427 1.00 12.78 91 GLY A O 1
ATOM 868 N N . PRO A 1 139 ? -18.140 -11.291 -21.119 1.00 12.45 92 PRO A N 1
ATOM 869 C CA . PRO A 1 139 ? -18.467 -12.340 -22.074 1.00 12.11 92 PRO A CA 1
ATOM 870 C C . PRO A 1 139 ? -17.278 -13.271 -22.258 1.00 12.23 92 PRO A C 1
ATOM 871 O O . PRO A 1 139 ? -16.196 -12.871 -22.674 1.00 11.94 92 PRO A O 1
ATOM 875 N N . ASN A 1 140 ? -17.503 -14.536 -21.987 1.00 12.02 93 ASN A N 1
ATOM 876 C CA . ASN A 1 140 ? -16.529 -15.600 -22.257 1.00 12.76 93 ASN A CA 1
ATOM 877 C C . ASN A 1 140 ? -15.261 -15.455 -21.423 1.00 12.10 93 ASN A C 1
ATOM 878 O O . ASN A 1 140 ? -14.280 -16.079 -21.825 1.00 13.14 93 ASN A O 1
ATOM 883 N N . ILE A 1 141 ? -15.297 -14.742 -20.335 1.00 11.33 94 ILE A N 1
ATOM 884 C CA . ILE A 1 141 ? -14.137 -14.589 -19.424 1.00 11.96 94 ILE A CA 1
ATOM 885 C C . ILE A 1 141 ? -14.275 -15.627 -18.326 1.00 11.41 94 ILE A C 1
ATOM 886 O O . ILE A 1 141 ? -15.326 -15.703 -17.691 1.00 12.04 94 ILE A O 1
ATOM 891 N N . ILE A 1 142 ? -13.249 -16.435 -18.081 1.00 10.48 95 ILE A N 1
ATOM 892 C CA . ILE A 1 142 ? -13.306 -17.390 -16.954 1.00 11.11 95 ILE A CA 1
ATOM 893 C C . ILE A 1 142 ? -13.629 -16.654 -15.651 1.00 10.79 95 ILE A C 1
ATOM 894 O O . ILE A 1 142 ? -13.112 -15.596 -15.380 1.00 11.89 95 ILE A O 1
ATOM 899 N N . THR A 1 143 ? -14.426 -17.304 -14.824 1.00 11.23 96 THR A N 1
ATOM 900 C CA . THR A 1 143 ? -14.808 -16.780 -13.514 1.00 11.70 96 THR A CA 1
ATOM 901 C C . THR A 1 143 ? -13.852 -17.253 -12.415 1.00 12.47 96 THR A C 1
ATOM 902 O O . THR A 1 143 ? -13.724 -18.450 -12.155 1.00 13.11 96 THR A O 1
ATOM 906 N N . LEU A 1 144 ? -13.185 -16.321 -11.741 1.00 10.77 97 LEU A N 1
ATOM 907 C CA . LEU A 1 144 ? -12.440 -16.569 -10.480 1.00 11.63 97 LEU A CA 1
ATOM 908 C C . LEU A 1 144 ? -13.458 -16.672 -9.355 1.00 13.01 97 LEU A C 1
ATOM 909 O O . LEU A 1 144 ? -14.214 -15.708 -9.103 1.00 14.05 97 LEU A O 1
ATOM 914 N N . ALA A 1 145 ? -13.508 -17.825 -8.724 1.00 12.37 98 ALA A N 1
ATOM 915 C CA . ALA A 1 145 ? -14.493 -18.135 -7.653 1.00 13.76 98 ALA A CA 1
ATOM 916 C C . ALA A 1 145 ? -13.900 -17.899 -6.271 1.00 15.80 98 ALA A C 1
ATOM 917 O O . ALA A 1 145 ? -14.655 -17.535 -5.343 1.00 16.02 98 ALA A O 1
ATOM 919 N N . ASP A 1 146 ? -12.624 -18.134 -6.072 1.00 13.36 99 ASP A N 1
ATOM 920 C CA . ASP A 1 146 ? -12.046 -18.046 -4.719 1.00 13.11 99 ASP A CA 1
ATOM 921 C C . ASP A 1 146 ? -10.541 -17.909 -4.828 1.00 12.64 99 ASP A C 1
ATOM 922 O O . ASP A 1 146 ? -9.956 -18.131 -5.907 1.00 12.16 99 ASP A O 1
ATOM 927 N N . ILE A 1 147 ? -9.915 -17.568 -3.720 1.00 12.18 100 ILE A N 1
ATOM 928 C CA . ILE A 1 147 ? -8.453 -17.406 -3.597 1.00 12.56 100 ILE A CA 1
ATOM 929 C C . ILE A 1 147 ? -8.092 -17.993 -2.255 1.00 12.42 100 ILE A C 1
ATOM 930 O O . ILE A 1 147 ? -8.677 -17.518 -1.250 1.00 13.18 100 ILE A O 1
ATOM 935 N N . VAL A 1 148 ? -7.246 -18.996 -2.214 1.00 12.09 101 VAL A N 1
ATOM 936 C CA . VAL A 1 148 ? -6.909 -19.702 -0.942 1.00 13.14 101 VAL A CA 1
ATOM 937 C C . VAL A 1 148 ? -5.412 -19.890 -0.881 1.00 14.88 101 VAL A C 1
ATOM 938 O O . VAL A 1 148 ? -4.683 -19.665 -1.835 1.00 15.08 101 VAL A O 1
ATOM 942 N N . LYS A 1 149 ? -4.937 -20.221 0.309 1.00 15.86 102 LYS A N 1
ATOM 943 C CA . LYS A 1 149 ? -3.499 -20.546 0.441 1.00 18.97 102 LYS A CA 1
ATOM 944 C C . LYS A 1 149 ? -3.283 -21.645 1.472 1.00 19.67 102 LYS A C 1
ATOM 945 O O . LYS A 1 149 ? -4.129 -21.877 2.334 1.00 21.97 102 LYS A O 1
ATOM 951 N N . ASP A 1 150 ? -2.201 -22.356 1.258 1.00 18.67 103 ASP A N 1
ATOM 952 C CA . ASP A 1 150 ? -1.775 -23.417 2.208 1.00 19.86 103 ASP A CA 1
ATOM 953 C C . ASP A 1 150 ? -1.347 -22.754 3.504 1.00 20.45 103 ASP A C 1
ATOM 954 O O . ASP A 1 150 ? -0.408 -21.982 3.482 1.00 21.22 103 ASP A O 1
ATOM 959 N N . PRO A 1 151 ? -2.004 -23.028 4.662 1.00 23.33 104 PRO A N 1
ATOM 960 C CA . PRO A 1 151 ? -1.544 -22.403 5.910 1.00 27.52 104 PRO A CA 1
ATOM 961 C C . PRO A 1 151 ? -0.106 -22.794 6.302 1.00 29.59 104 PRO A C 1
ATOM 962 O O . PRO A 1 151 ? 0.551 -21.994 6.972 1.00 33.47 104 PRO A O 1
ATOM 966 N N . VAL A 1 152 ? 0.381 -23.944 5.838 1.00 28.15 105 VAL A N 1
ATOM 967 C CA . VAL A 1 152 ? 1.761 -24.429 6.149 1.00 28.12 105 VAL A CA 1
ATOM 968 C C . VAL A 1 152 ? 2.758 -23.721 5.224 1.00 28.79 105 VAL A C 1
ATOM 969 O O . VAL A 1 152 ? 3.505 -22.861 5.717 1.00 33.58 105 VAL A O 1
ATOM 973 N N . SER A 1 153 ? 2.763 -23.999 3.919 1.00 25.09 106 SER A N 1
ATOM 974 C CA . SER A 1 153 ? 3.783 -23.508 2.960 1.00 26.00 106 SER A CA 1
ATOM 975 C C . SER A 1 153 ? 3.509 -22.065 2.491 1.00 27.04 106 SER A C 1
ATOM 976 O O . SER A 1 153 ? 4.417 -21.456 1.886 1.00 27.57 106 SER A O 1
ATOM 979 N N A ARG A 1 154 ? 2.281 -21.569 2.705 0.50 25.91 107 ARG A N 1
ATOM 980 N N B ARG A 1 154 ? 2.277 -21.575 2.696 0.50 25.65 107 ARG A N 1
ATOM 981 C CA A ARG A 1 154 ? 1.772 -20.246 2.239 0.50 25.52 107 ARG A CA 1
ATOM 982 C CA B ARG A 1 154 ? 1.755 -20.249 2.248 0.50 25.08 107 ARG A CA 1
ATOM 983 C C A ARG A 1 154 ? 1.708 -20.183 0.703 0.50 22.89 107 ARG A C 1
ATOM 984 C C B ARG A 1 154 ? 1.505 -20.208 0.734 0.50 22.14 107 ARG A C 1
ATOM 985 O O A ARG A 1 154 ? 1.734 -19.070 0.169 0.50 23.67 107 ARG A O 1
ATOM 986 O O B ARG A 1 154 ? 1.108 -19.123 0.264 0.50 21.20 107 ARG A O 1
ATOM 1001 N N . THR A 1 155 ? 1.680 -21.328 0.019 1.00 19.92 108 THR A N 1
ATOM 1002 C CA . THR A 1 155 ? 1.500 -21.417 -1.447 1.00 19.84 108 THR A CA 1
ATOM 1003 C C . THR A 1 155 ? 0.066 -21.003 -1.765 1.00 17.59 108 THR A C 1
ATOM 1004 O O . THR A 1 155 ? -0.885 -21.609 -1.266 1.00 17.35 108 THR A O 1
ATOM 1008 N N . PRO A 1 156 ? -0.106 -19.956 -2.599 1.00 17.30 109 PRO A N 1
ATOM 1009 C CA . PRO A 1 156 ? -1.440 -19.497 -2.967 1.00 16.47 109 PRO A CA 1
ATOM 1010 C C . PRO A 1 156 ? -2.000 -20.309 -4.127 1.00 14.70 109 PRO A C 1
ATOM 1011 O O . PRO A 1 156 ? -1.247 -20.839 -4.959 1.00 15.09 109 PRO A O 1
ATOM 1015 N N . ALA A 1 157 ? -3.325 -20.312 -4.208 1.00 13.66 110 ALA A N 1
ATOM 1016 C CA . ALA A 1 157 ? -4.041 -20.981 -5.278 1.00 12.71 110 ALA A CA 1
ATOM 1017 C C . ALA A 1 157 ? -5.240 -20.136 -5.676 1.00 11.89 110 ALA A C 1
ATOM 1018 O O . ALA A 1 157 ? -5.969 -19.638 -4.826 1.00 13.19 110 ALA A O 1
ATOM 1020 N N . LEU A 1 158 ? -5.500 -20.088 -6.963 1.00 11.48 111 LEU A N 1
ATOM 1021 C CA . LEU A 1 158 ? -6.712 -19.460 -7.527 1.00 11.11 111 LEU A CA 1
ATOM 1022 C C . LEU A 1 158 ? -7.714 -20.545 -7.810 1.00 12.22 111 LEU A C 1
ATOM 1023 O O . LEU A 1 158 ? -7.346 -21.622 -8.356 1.00 13.45 111 LEU A O 1
ATOM 1028 N N . VAL A 1 159 ? -8.967 -20.331 -7.500 1.00 11.05 112 VAL A N 1
ATOM 1029 C CA . VAL A 1 159 ? -10.037 -21.293 -7.704 1.00 11.80 112 VAL A CA 1
ATOM 1030 C C . VAL A 1 159 ? -10.951 -20.747 -8.771 1.00 11.84 112 VAL A C 1
ATOM 1031 O O . VAL A 1 159 ? -11.449 -19.606 -8.619 1.00 12.29 112 VAL A O 1
ATOM 1035 N N . PHE A 1 160 ? -11.208 -21.501 -9.813 1.00 11.60 113 PHE A N 1
ATOM 1036 C CA . PHE A 1 160 ? -12.006 -21.087 -10.973 1.00 12.03 113 PHE A CA 1
ATOM 1037 C C . PHE A 1 160 ? -13.200 -21.993 -11.165 1.00 12.72 113 PHE A C 1
ATOM 1038 O O . PHE A 1 160 ? -13.180 -23.178 -10.831 1.00 13.97 113 PHE A O 1
ATOM 1046 N N . GLU A 1 161 ? -14.186 -21.467 -11.867 1.00 13.08 114 GLU A N 1
ATOM 1047 C CA . GLU A 1 161 ? -15.194 -22.328 -12.500 1.00 14.80 114 GLU A CA 1
ATOM 1048 C C . GLU A 1 161 ? -14.503 -23.377 -13.371 1.00 14.86 114 GLU A C 1
ATOM 1049 O O . GLU A 1 161 ? -13.493 -23.106 -14.043 1.00 14.69 114 GLU A O 1
ATOM 1055 N N . HIS A 1 162 ? -15.028 -24.573 -13.362 1.00 14.48 115 HIS A N 1
ATOM 1056 C CA . HIS A 1 162 ? -14.481 -25.666 -14.174 1.00 14.58 115 HIS A CA 1
ATOM 1057 C C . HIS A 1 162 ? -15.087 -25.610 -15.575 1.00 13.49 115 HIS A C 1
ATOM 1058 O O . HIS A 1 162 ? -16.312 -25.424 -15.705 1.00 15.32 115 HIS A O 1
ATOM 1065 N N . VAL A 1 163 ? -14.297 -25.740 -16.615 1.00 13.12 116 VAL A N 1
ATOM 1066 C CA . VAL A 1 163 ? -14.804 -25.943 -17.992 1.00 13.58 116 VAL A CA 1
ATOM 1067 C C . VAL A 1 163 ? -14.410 -27.351 -18.422 1.00 13.68 116 VAL A C 1
ATOM 1068 O O . VAL A 1 163 ? -13.220 -27.714 -18.342 1.00 15.37 116 VAL A O 1
ATOM 1072 N N . ASN A 1 164 ? -15.375 -28.134 -18.912 1.00 13.68 117 ASN A N 1
ATOM 1073 C CA . ASN A 1 164 ? -15.118 -29.529 -19.305 1.00 15.44 117 ASN A CA 1
ATOM 1074 C C . ASN A 1 164 ? -14.526 -29.530 -20.686 1.00 13.88 117 ASN A C 1
ATOM 1075 O O . ASN A 1 164 ? -15.187 -29.835 -2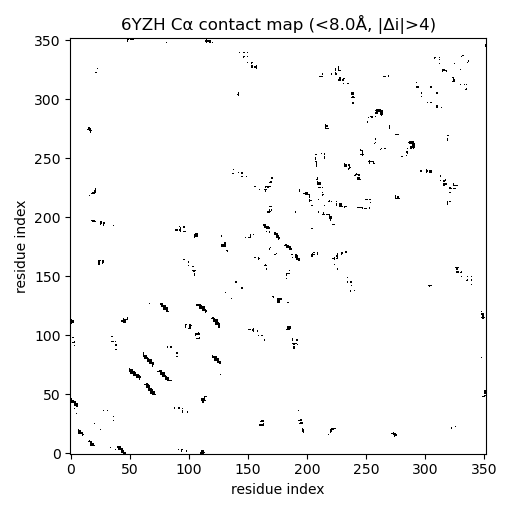1.659 1.00 15.03 117 ASN A O 1
ATOM 1080 N N . ASN A 1 165 ? -13.243 -29.238 -20.768 1.00 13.02 118 ASN A N 1
ATOM 1081 C CA . ASN A 1 165 ? -12.532 -28.982 -22.025 1.00 13.18 118 ASN A CA 1
ATOM 1082 C C . ASN A 1 165 ? -12.345 -30.284 -22.824 1.00 15.96 118 ASN A C 1
ATOM 1083 O O . ASN A 1 165 ? -12.129 -31.354 -22.216 1.00 18.56 118 ASN A O 1
ATOM 1088 N N . THR A 1 166 ? -12.355 -30.197 -24.118 1.00 16.21 119 THR A N 1
ATOM 1089 C CA . THR A 1 166 ? -11.752 -31.231 -25.006 1.00 18.14 119 THR A CA 1
ATOM 1090 C C . THR A 1 166 ? -10.421 -30.705 -25.512 1.00 17.31 119 THR A C 1
ATOM 1091 O O . THR A 1 166 ? -10.394 -29.632 -26.146 1.00 19.74 119 THR A O 1
ATOM 1095 N N . ASP A 1 167 ? -9.322 -31.391 -25.217 1.00 18.26 120 ASP A N 1
ATOM 1096 C CA . ASP A 1 167 ? -7.984 -30.947 -25.678 1.00 21.29 120 ASP A CA 1
ATOM 1097 C C . ASP A 1 167 ? -8.046 -30.548 -27.151 1.00 19.81 120 ASP A C 1
ATOM 1098 O O . ASP A 1 167 ? -8.591 -31.303 -27.971 1.00 19.35 120 ASP A O 1
ATOM 1103 N N . PHE A 1 168 ? -7.422 -29.440 -27.527 1.00 18.61 121 PHE A N 1
ATOM 1104 C CA . PHE A 1 168 ? -7.546 -28.913 -28.895 1.00 17.61 121 PHE A CA 1
ATOM 1105 C C . PHE A 1 168 ? -6.952 -29.894 -29.913 1.00 18.94 121 PHE A C 1
ATOM 1106 O O . PHE A 1 168 ? -7.382 -29.878 -31.050 1.00 19.37 121 PHE A O 1
ATOM 1114 N N . LYS A 1 169 ? -5.972 -30.696 -29.499 1.00 20.16 122 LYS A N 1
ATOM 1115 C CA . LYS A 1 169 ? -5.305 -31.689 -30.381 1.00 24.53 122 LYS A CA 1
ATOM 1116 C C . LYS A 1 169 ? -6.284 -32.793 -30.745 1.00 27.03 122 LYS A C 1
ATOM 1117 O O . LYS A 1 169 ? -5.959 -33.555 -31.683 1.00 29.45 122 LYS A O 1
ATOM 1123 N N . GLN A 1 170 ? -7.412 -32.914 -30.043 1.00 21.79 123 GLN A N 1
ATOM 1124 C CA . GLN A 1 170 ? -8.510 -33.835 -30.445 1.00 22.51 123 GLN A CA 1
ATOM 1125 C C . GLN A 1 170 ? -9.645 -33.022 -31.051 1.00 20.94 123 GLN A C 1
ATOM 1126 O O . GLN A 1 170 ? -10.271 -33.461 -32.044 1.00 22.49 123 GLN A O 1
ATOM 1132 N N . LEU A 1 171 ? -10.024 -31.919 -30.410 1.00 18.86 124 LEU A N 1
ATOM 1133 C CA . LEU A 1 171 ? -11.250 -31.180 -30.798 1.00 17.55 124 LEU A CA 1
ATOM 1134 C C . LEU A 1 171 ? -11.133 -30.506 -32.157 1.00 18.25 124 LEU A C 1
ATOM 1135 O O . LEU A 1 171 ? -12.081 -30.553 -32.958 1.00 18.36 124 LEU A O 1
ATOM 1140 N N . TYR A 1 172 ? -10.028 -29.838 -32.443 1.00 16.77 125 TYR A N 1
ATOM 1141 C CA . TYR A 1 172 ? -10.037 -28.882 -33.573 1.00 17.38 125 TYR A CA 1
ATOM 1142 C C . TYR A 1 172 ? -10.238 -29.613 -34.899 1.00 19.81 125 TYR A C 1
ATOM 1143 O O . TYR A 1 172 ? -10.945 -29.086 -35.734 1.00 19.76 125 TYR A O 1
ATOM 1152 N N . GLN A 1 173 ? -9.658 -30.802 -35.045 1.00 19.55 126 GLN A N 1
ATOM 1153 C CA . GLN A 1 173 ? -9.807 -31.567 -36.308 1.00 22.28 126 GLN A CA 1
ATOM 1154 C C . GLN A 1 173 ? -11.225 -32.108 -36.523 1.00 21.59 126 GLN A C 1
ATOM 1155 O O . GLN A 1 173 ? -11.477 -32.581 -37.649 1.00 24.23 126 GLN A O 1
ATOM 1161 N N A THR A 1 174 ? -12.118 -32.030 -35.524 0.50 18.37 127 THR A N 1
ATOM 1162 N N B THR A 1 174 ? -12.133 -32.015 -35.558 0.50 21.77 127 THR A N 1
ATOM 1163 C CA A THR A 1 174 ? -13.553 -32.462 -35.609 0.50 16.61 127 THR A CA 1
ATOM 1164 C CA B THR A 1 174 ? -13.538 -32.467 -35.759 0.50 21.86 127 THR A CA 1
ATOM 1165 C C A THR A 1 174 ? -14.488 -31.273 -35.892 0.50 16.39 127 THR A C 1
ATOM 1166 C C B THR A 1 174 ? -14.445 -31.271 -36.075 0.50 18.86 127 THR A C 1
ATOM 1167 O O A THR A 1 174 ? -15.691 -31.472 -36.057 0.50 16.28 127 THR A O 1
ATOM 1168 O O B THR A 1 174 ? -15.565 -31.486 -36.517 0.50 18.94 127 THR A O 1
ATOM 1175 N N . LEU A 1 175 ? -13.978 -30.036 -35.841 1.00 16.19 128 LEU A N 1
ATOM 1176 C CA . LEU A 1 175 ? -14.857 -28.867 -35.999 1.00 15.67 128 LEU A CA 1
ATOM 1177 C C . LEU A 1 175 ? -15.305 -28.682 -37.445 1.00 15.14 128 LEU A C 1
ATOM 1178 O O . LEU A 1 175 ? -14.517 -28.824 -38.369 1.00 16.79 128 LEU A O 1
ATOM 1183 N N . THR A 1 176 ? -16.534 -28.277 -37.631 1.00 13.93 129 THR A N 1
ATOM 1184 C CA . THR A 1 176 ? -17.052 -27.902 -38.952 1.00 14.79 129 THR A CA 1
ATOM 1185 C C . THR A 1 176 ? -16.619 -26.461 -39.270 1.00 13.82 129 THR A C 1
ATOM 1186 O O . THR A 1 176 ? -16.158 -25.720 -38.345 1.00 14.11 129 THR A O 1
ATOM 1190 N N . ASP A 1 177 ? -16.878 -26.012 -40.464 1.00 14.79 130 ASP A N 1
ATOM 1191 C CA . ASP A 1 177 ? -16.640 -24.614 -40.872 1.00 14.51 130 ASP A CA 1
ATOM 1192 C C . ASP A 1 177 ? -17.417 -23.728 -39.917 1.00 13.37 130 ASP A C 1
ATOM 1193 O O . ASP A 1 177 ? -16.817 -22.778 -39.321 1.00 14.64 130 ASP A O 1
ATOM 1198 N N . TYR A 1 178 ? -18.694 -23.902 -39.708 1.00 13.70 131 TYR A N 1
ATOM 1199 C CA . TYR A 1 178 ? -19.483 -23.066 -38.804 1.00 13.29 131 TYR A CA 1
ATOM 1200 C C . TYR A 1 178 ? -18.882 -23.102 -37.417 1.00 13.50 131 TYR A C 1
ATOM 1201 O O . TYR A 1 178 ? -18.861 -22.044 -36.728 1.00 12.76 131 TYR A O 1
ATOM 1210 N N . ASP A 1 179 ? -18.510 -24.281 -36.915 1.00 12.55 132 ASP A N 1
ATOM 1211 C CA . ASP A 1 179 ? -17.996 -24.353 -35.544 1.00 12.93 132 ASP A CA 1
ATOM 1212 C C . ASP A 1 179 ? -16.753 -23.447 -35.374 1.00 12.46 132 ASP A C 1
ATOM 1213 O O . ASP A 1 179 ? -16.596 -22.851 -34.294 1.00 12.43 132 ASP A O 1
ATOM 1218 N N . ILE A 1 180 ? -15.857 -23.419 -36.350 1.00 12.00 133 ILE A N 1
ATOM 1219 C CA . ILE A 1 180 ? -14.641 -22.558 -36.263 1.00 11.90 133 ILE A CA 1
ATOM 1220 C C . ILE A 1 180 ? -15.148 -21.145 -36.233 1.00 12.16 133 ILE A C 1
ATOM 1221 O O . ILE A 1 180 ? -14.635 -20.356 -35.377 1.00 12.39 133 ILE A O 1
ATOM 1226 N N . ARG A 1 181 ? -16.034 -20.735 -37.101 1.00 12.21 134 ARG A N 1
ATOM 1227 C CA . ARG A 1 181 ? -16.536 -19.345 -37.087 1.00 12.58 134 ARG A CA 1
ATOM 1228 C C . ARG A 1 181 ? -17.139 -19.033 -35.735 1.00 12.33 134 ARG A C 1
ATOM 1229 O O . ARG A 1 181 ? -16.898 -17.937 -35.176 1.00 11.91 134 ARG A O 1
ATOM 1237 N N . PHE A 1 182 ? -17.961 -19.919 -35.179 1.00 11.15 135 PHE A N 1
ATOM 1238 C CA . PHE A 1 182 ? -18.676 -19.686 -33.925 1.00 12.09 135 PHE A CA 1
ATOM 1239 C C . PHE A 1 182 ? -17.625 -19.468 -32.834 1.00 11.16 135 PHE A C 1
ATOM 1240 O O . PHE A 1 182 ? -17.746 -18.516 -32.038 1.00 11.43 135 PHE A O 1
ATOM 1248 N N . TYR A 1 183 ? -16.676 -20.376 -32.676 1.00 10.64 136 TYR A N 1
ATOM 1249 C CA . TYR A 1 183 ? -15.732 -20.252 -31.564 1.00 10.99 136 TYR A CA 1
ATOM 1250 C C . TYR A 1 183 ? -14.798 -19.062 -31.758 1.00 10.38 136 TYR A C 1
ATOM 1251 O O . TYR A 1 183 ? -14.450 -18.405 -30.762 1.00 11.26 136 TYR A O 1
ATOM 1260 N N A MET A 1 184 ? -14.410 -18.740 -32.976 0.50 11.48 137 MET A N 1
ATOM 1261 N N B MET A 1 184 ? -14.414 -18.733 -32.973 0.50 10.57 137 MET A N 1
ATOM 1262 C CA A MET A 1 184 ? -13.602 -17.515 -33.221 0.50 11.28 137 MET A CA 1
ATOM 1263 C CA B MET A 1 184 ? -13.629 -17.494 -33.221 0.50 9.78 137 MET A CA 1
ATOM 1264 C C A MET A 1 184 ? -14.403 -16.293 -32.776 0.50 11.21 137 MET A C 1
ATOM 1265 C C B MET A 1 184 ? -14.424 -16.292 -32.737 0.50 10.30 137 MET A C 1
ATOM 1266 O O A MET A 1 184 ? -13.799 -15.405 -32.135 0.50 10.92 137 MET A O 1
ATOM 1267 O O B MET A 1 184 ? -13.842 -15.401 -32.083 0.50 10.03 137 MET A O 1
ATOM 1276 N N . TYR A 1 185 ? -15.702 -16.241 -33.024 1.00 10.59 138 TYR A N 1
ATOM 1277 C CA . TYR A 1 185 ? -16.524 -15.104 -32.609 1.00 10.06 138 TYR A CA 1
ATOM 1278 C C . TYR A 1 185 ? -16.563 -15.051 -31.111 1.00 11.09 138 TYR A C 1
ATOM 1279 O O . TYR A 1 185 ? -16.529 -13.968 -30.493 1.00 11.20 138 TYR A O 1
ATOM 1288 N N . GLU A 1 186 ? -16.691 -16.183 -30.419 1.00 10.25 139 GLU A N 1
ATOM 1289 C CA . GLU A 1 186 ? -16.691 -16.212 -28.947 1.00 11.23 139 GLU A CA 1
ATOM 1290 C C . GLU A 1 186 ? -15.388 -15.674 -28.378 1.00 10.58 139 GLU A C 1
ATOM 1291 O O . GLU A 1 186 ? -15.427 -14.971 -27.365 1.00 11.21 139 GLU A O 1
ATOM 1297 N N . ILE A 1 187 ? -14.263 -16.051 -28.966 1.00 10.75 140 ILE A N 1
ATOM 1298 C CA . ILE A 1 187 ? -12.967 -15.507 -28.469 1.00 11.41 140 ILE A CA 1
ATOM 1299 C C . ILE A 1 187 ? -12.955 -14.007 -28.727 1.00 10.36 140 ILE A C 1
ATOM 1300 O O . ILE A 1 187 ? -12.525 -13.277 -27.829 1.00 10.88 140 ILE A O 1
ATOM 1305 N N . LEU A 1 188 ? -13.439 -13.551 -29.862 1.00 10.32 141 LEU A N 1
ATOM 1306 C CA . LEU A 1 188 ? -13.466 -12.099 -30.145 1.00 10.49 141 LEU A CA 1
ATOM 1307 C C . LEU A 1 188 ? -14.342 -11.389 -29.146 1.00 10.99 141 LEU A C 1
ATOM 1308 O O . LEU A 1 188 ? -13.995 -10.234 -28.762 1.00 10.88 141 LEU A O 1
ATOM 1313 N N . LYS A 1 189 ? -15.423 -11.952 -28.681 1.00 9.99 142 LYS A N 1
ATOM 1314 C CA . LYS A 1 189 ? -16.236 -11.259 -27.662 1.00 11.58 142 LYS A CA 1
ATOM 1315 C C . LYS A 1 189 ? -15.404 -11.052 -26.424 1.00 11.23 142 LYS A C 1
ATOM 1316 O O . LYS A 1 189 ? -15.458 -9.983 -25.775 1.00 11.42 142 LYS A O 1
ATOM 1322 N N . ALA A 1 190 ? -14.614 -12.041 -26.016 1.00 9.98 143 ALA A N 1
ATOM 1323 C CA . ALA A 1 190 ? -13.778 -11.940 -24.821 1.00 9.96 143 ALA A CA 1
ATOM 1324 C C . ALA A 1 190 ? -12.681 -10.884 -25.036 1.00 9.23 143 ALA A C 1
ATOM 1325 O O . ALA A 1 190 ? -12.392 -10.121 -24.100 1.00 10.51 143 ALA A O 1
ATOM 1327 N N . LEU A 1 191 ? -12.068 -10.861 -26.206 1.00 9.67 144 LEU A N 1
ATOM 1328 C CA . LEU A 1 191 ? -10.974 -9.892 -26.470 1.00 9.66 144 LEU A CA 1
ATOM 1329 C C . LEU A 1 191 ? -11.528 -8.494 -26.610 1.00 10.20 144 LEU A C 1
ATOM 1330 O O . LEU A 1 191 ? -10.922 -7.541 -26.099 1.00 10.31 144 LEU A O 1
ATOM 1335 N N . ASP A 1 192 ? -12.618 -8.295 -27.307 1.00 10.23 145 ASP A N 1
ATOM 1336 C CA . ASP A 1 192 ? -13.180 -6.927 -27.381 1.00 11.17 145 ASP A CA 1
ATOM 1337 C C . ASP A 1 192 ? -13.515 -6.488 -25.983 1.00 11.06 145 ASP A C 1
ATOM 1338 O O . ASP A 1 192 ? -13.246 -5.320 -25.609 1.00 10.86 145 ASP A O 1
ATOM 1343 N N . TYR A 1 193 ? -14.061 -7.372 -25.154 1.00 10.15 146 TYR A N 1
ATOM 1344 C CA . TYR A 1 193 ? -14.390 -6.997 -23.786 1.00 10.13 146 TYR A CA 1
ATOM 1345 C C . TYR A 1 193 ? -13.125 -6.627 -23.021 1.00 9.71 146 TYR A C 1
ATOM 1346 O O . TYR A 1 193 ? -12.998 -5.569 -22.406 1.00 10.05 146 TYR A O 1
ATOM 1355 N N . CYS A 1 194 ? -12.113 -7.506 -22.998 1.00 9.03 147 CYS A N 1
ATOM 1356 C CA . CYS A 1 194 ? -10.935 -7.208 -22.180 1.00 9.57 147 CYS A CA 1
ATOM 1357 C C . CYS A 1 194 ? -10.205 -5.978 -22.710 1.00 8.99 147 CYS A C 1
ATOM 1358 O O . CYS A 1 194 ? -9.772 -5.162 -21.877 1.00 9.76 147 CYS A O 1
ATOM 1361 N N . HIS A 1 195 ? -10.069 -5.812 -23.994 1.00 8.65 148 HIS A N 1
ATOM 1362 C CA . HIS A 1 195 ? -9.412 -4.624 -24.573 1.00 8.81 148 HIS A CA 1
ATOM 1363 C C . HIS A 1 195 ? -10.209 -3.372 -24.169 1.00 8.94 148 HIS A C 1
ATOM 1364 O O . HIS A 1 195 ? -9.605 -2.352 -23.784 1.00 9.28 148 HIS A O 1
ATOM 1371 N N . SER A 1 196 ? -11.533 -3.450 -24.194 1.00 9.51 149 SER A N 1
ATOM 1372 C CA . SER A 1 196 ? -12.393 -2.275 -23.838 1.00 9.47 149 SER A CA 1
ATOM 1373 C C . SER A 1 196 ? -12.173 -1.944 -22.374 1.00 9.37 149 SER A C 1
ATOM 1374 O O . SER A 1 196 ? -12.404 -0.759 -21.997 1.00 10.67 149 SER A O 1
ATOM 1377 N N . MET A 1 197 ? -11.809 -2.901 -21.548 1.00 9.43 150 MET A N 1
ATOM 1378 C CA . MET A 1 197 ? -11.533 -2.753 -20.126 1.00 9.32 150 MET A CA 1
ATOM 1379 C C . MET A 1 197 ? -10.064 -2.415 -19.872 1.00 10.41 150 MET A C 1
ATOM 1380 O O . MET A 1 197 ? -9.636 -2.368 -18.709 1.00 11.80 150 MET A O 1
ATOM 1385 N N . GLY A 1 198 ? -9.299 -2.149 -20.906 1.00 9.46 151 GLY A N 1
ATOM 1386 C CA . GLY A 1 198 ? -7.901 -1.708 -20.782 1.00 9.84 151 GLY A CA 1
ATOM 1387 C C . GLY A 1 198 ? -6.907 -2.824 -20.561 1.00 9.39 151 GLY A C 1
ATOM 1388 O O . GLY A 1 198 ? -5.815 -2.545 -20.084 1.00 10.42 151 GLY A O 1
ATOM 1389 N N A ILE A 1 199 ? -7.218 -4.043 -20.958 0.50 9.19 152 ILE A N 1
ATOM 1390 N N B ILE A 1 199 ? -7.268 -4.060 -20.890 0.50 8.60 152 ILE A N 1
ATOM 1391 C CA A ILE A 1 199 ? -6.336 -5.182 -20.612 0.50 9.89 152 ILE A CA 1
ATOM 1392 C CA B ILE A 1 199 ? -6.393 -5.237 -20.648 0.50 8.83 152 ILE A CA 1
ATOM 1393 C C A ILE A 1 199 ? -5.948 -5.928 -21.869 0.50 9.44 152 ILE A C 1
ATOM 1394 C C B ILE A 1 199 ? -5.919 -5.800 -21.973 0.50 8.67 152 ILE A C 1
ATOM 1395 O O A ILE A 1 199 ? -6.834 -6.353 -22.635 0.50 10.11 152 ILE A O 1
ATOM 1396 O O B ILE A 1 199 ? -6.719 -6.043 -22.875 0.50 9.02 152 ILE A O 1
ATOM 1405 N N . MET A 1 200 ? -4.642 -6.131 -22.039 1.00 9.33 153 MET A N 1
ATOM 1406 C CA . MET A 1 200 ? -4.052 -6.995 -23.063 1.00 9.79 153 MET A CA 1
ATOM 1407 C C . MET A 1 200 ? -3.907 -8.394 -22.468 1.00 9.72 153 MET A C 1
ATOM 1408 O O . MET A 1 200 ? -3.349 -8.514 -21.360 1.00 9.56 153 MET A O 1
ATOM 1413 N N . HIS A 1 201 ? -4.348 -9.422 -23.167 1.00 9.12 154 HIS A N 1
ATOM 1414 C CA . HIS A 1 201 ? -4.220 -10.777 -22.604 1.00 9.05 154 HIS A CA 1
ATOM 1415 C C . HIS A 1 201 ? -2.770 -11.314 -22.652 1.00 9.59 154 HIS A C 1
ATOM 1416 O O . HIS A 1 201 ? -2.258 -11.818 -21.641 1.00 9.47 154 HIS A O 1
ATOM 1423 N N . ARG A 1 202 ? -2.154 -11.170 -23.814 1.00 9.54 155 ARG A N 1
ATOM 1424 C CA . ARG A 1 202 ? -0.733 -11.445 -24.069 1.00 9.79 155 ARG A CA 1
ATOM 1425 C C . ARG A 1 202 ? -0.392 -12.929 -24.023 1.00 10.66 155 ARG A C 1
ATOM 1426 O O . ARG A 1 202 ? 0.807 -13.258 -24.049 1.00 13.13 155 ARG A O 1
ATOM 1434 N N . ASP A 1 203 ? -1.353 -13.811 -24.053 1.00 10.00 156 ASP A N 1
ATOM 1435 C CA . ASP A 1 203 ? -1.026 -15.262 -24.199 1.00 10.51 156 ASP A CA 1
ATOM 1436 C C . ASP A 1 203 ? -2.182 -15.988 -24.854 1.00 10.27 156 ASP A C 1
ATOM 1437 O O . ASP A 1 203 ? -2.572 -17.098 -24.443 1.00 10.73 156 ASP A O 1
ATOM 1442 N N . VAL A 1 204 ? -2.710 -15.429 -25.909 1.00 10.15 157 VAL A N 1
ATOM 1443 C CA . VAL A 1 204 ? -3.802 -16.096 -26.642 1.00 10.77 157 VAL A CA 1
ATOM 1444 C C . VAL A 1 204 ? -3.241 -17.296 -27.412 1.00 10.39 157 VAL A C 1
ATOM 1445 O O . VAL A 1 204 ? -2.264 -17.104 -28.158 1.00 11.80 157 VAL A O 1
ATOM 1449 N N . LYS A 1 205 ? -3.789 -18.483 -27.169 1.00 10.48 158 LYS A N 1
ATOM 1450 C CA . LYS A 1 205 ? -3.339 -19.721 -27.820 1.00 11.23 158 LYS A CA 1
ATOM 1451 C C . LYS A 1 205 ? -4.338 -20.790 -27.430 1.00 10.70 158 LYS A C 1
ATOM 1452 O O . LYS A 1 205 ? -5.097 -20.624 -26.471 1.00 10.37 158 LYS A O 1
ATOM 1458 N N . PRO A 1 206 ? -4.354 -21.946 -28.129 1.00 11.10 159 PRO A N 1
ATOM 1459 C CA . PRO A 1 206 ? -5.330 -22.976 -27.844 1.00 11.68 159 PRO A CA 1
ATOM 1460 C C . PRO A 1 206 ? -5.343 -23.456 -26.395 1.00 11.58 159 PRO A C 1
ATOM 1461 O O . PRO A 1 206 ? -6.421 -23.683 -25.813 1.00 11.84 159 PRO A O 1
ATOM 1465 N N . HIS A 1 207 ? -4.181 -23.598 -25.776 1.00 11.77 160 HIS A N 1
ATOM 1466 C CA . HIS A 1 207 ? -4.106 -24.106 -24.399 1.00 12.47 160 HIS A CA 1
ATOM 1467 C C . HIS A 1 207 ? -4.773 -23.150 -23.406 1.00 11.18 160 HIS A C 1
ATOM 1468 O O . HIS A 1 207 ? -5.087 -23.577 -22.289 1.00 12.29 160 HIS A O 1
ATOM 1475 N N . ASN A 1 208 ? -4.967 -21.887 -23.791 1.00 9.92 161 ASN A N 1
ATOM 1476 C CA . ASN A 1 208 ? -5.628 -20.890 -22.911 1.00 9.94 161 ASN A CA 1
ATOM 1477 C C . ASN A 1 208 ? -7.057 -20.571 -23.347 1.00 10.16 161 ASN A C 1
ATOM 1478 O O . ASN A 1 208 ? -7.620 -19.578 -22.888 1.00 10.36 161 ASN A O 1
ATOM 1483 N N . VAL A 1 209 ? -7.635 -21.461 -24.140 1.00 9.73 162 VAL A N 1
ATOM 1484 C CA . VAL A 1 209 ? -9.039 -21.350 -24.589 1.00 10.92 162 VAL A CA 1
ATOM 1485 C C . VAL A 1 209 ? -9.744 -22.648 -24.255 1.00 10.94 162 VAL A C 1
ATOM 1486 O O . VAL A 1 209 ? -9.475 -23.672 -24.895 1.00 12.07 162 VAL A O 1
ATOM 1490 N N . MET A 1 210 ? -10.559 -22.623 -23.244 1.00 10.88 163 MET A N 1
ATOM 1491 C CA . MET A 1 210 ? -11.285 -23.829 -22.792 1.00 11.24 163 MET A CA 1
ATOM 1492 C C . MET A 1 210 ? -12.641 -23.896 -23.475 1.00 11.70 163 MET A C 1
ATOM 1493 O O . MET A 1 210 ? -13.358 -22.892 -23.551 1.00 11.59 163 MET A O 1
ATOM 1498 N N . ILE A 1 211 ? -12.976 -25.081 -23.988 1.00 11.49 164 ILE A N 1
ATOM 1499 C CA . ILE A 1 211 ? -14.225 -25.296 -24.737 1.00 11.71 164 ILE A CA 1
ATOM 1500 C C . ILE A 1 211 ? -14.917 -26.552 -24.178 1.00 12.32 164 ILE A C 1
ATOM 1501 O O . ILE A 1 211 ? -14.335 -27.646 -24.285 1.00 13.11 164 ILE A O 1
ATOM 1506 N N . ASP A 1 212 ? -16.129 -26.356 -23.697 1.00 12.80 165 ASP A N 1
ATOM 1507 C CA . ASP A 1 212 ? -17.042 -27.486 -23.372 1.00 13.34 165 ASP A CA 1
ATOM 1508 C C . ASP A 1 212 ? -17.886 -27.631 -24.615 1.00 11.93 165 ASP A C 1
ATOM 1509 O O . ASP A 1 212 ? -18.893 -26.906 -24.792 1.00 12.91 165 ASP A O 1
ATOM 1514 N N . HIS A 1 213 ? -17.481 -28.516 -25.495 1.00 11.67 166 HIS A N 1
ATOM 1515 C CA . HIS A 1 213 ? -18.069 -28.627 -26.828 1.00 12.50 166 HIS A CA 1
ATOM 1516 C C . HIS A 1 213 ? -19.537 -29.116 -26.807 1.00 11.65 166 HIS A C 1
ATOM 1517 O O . HIS A 1 213 ? -20.345 -28.645 -27.577 1.00 13.54 166 HIS A O 1
ATOM 1524 N N . GLU A 1 214 ? -19.917 -29.912 -25.830 1.00 11.75 167 GLU A N 1
ATOM 1525 C CA . GLU A 1 214 ? -21.326 -30.329 -25.656 1.00 12.46 167 GLU A CA 1
ATOM 1526 C C . GLU A 1 214 ? -22.199 -29.102 -25.547 1.00 12.82 167 GLU A C 1
ATOM 1527 O O . GLU A 1 214 ? -23.326 -29.075 -26.043 1.00 13.28 167 GLU A O 1
ATOM 1533 N N . HIS A 1 215 ? -21.733 -28.078 -24.834 1.00 12.43 168 HIS A N 1
ATOM 1534 C CA . HIS A 1 215 ? -22.510 -26.868 -24.526 1.00 12.71 168 HIS A CA 1
ATOM 1535 C C . HIS A 1 215 ? -22.127 -25.682 -25.416 1.00 13.00 168 HIS A C 1
ATOM 1536 O O . HIS A 1 215 ? -22.754 -24.611 -25.231 1.00 14.23 168 HIS A O 1
ATOM 1543 N N . ARG A 1 216 ? -21.219 -25.848 -26.345 1.00 12.86 169 ARG A N 1
ATOM 1544 C CA . ARG A 1 216 ? -20.736 -24.699 -27.169 1.00 12.98 169 ARG A CA 1
ATOM 1545 C C . ARG A 1 216 ? -20.299 -23.598 -26.214 1.00 13.55 169 ARG A C 1
ATOM 1546 O O . ARG A 1 216 ? -20.594 -22.408 -26.516 1.00 14.70 169 ARG A O 1
ATOM 1554 N N . LYS A 1 217 ? -19.639 -23.939 -25.130 1.00 13.07 170 LYS A N 1
ATOM 1555 C CA . LYS A 1 217 ? -19.268 -23.007 -24.057 1.00 12.68 170 LYS A CA 1
ATOM 1556 C C . LYS A 1 217 ? -17.760 -22.772 -24.139 1.00 13.97 170 LYS A C 1
ATOM 1557 O O . LYS A 1 217 ? -16.979 -23.707 -23.902 1.00 14.17 170 LYS A O 1
ATOM 1563 N N . LEU A 1 218 ? -17.357 -21.543 -24.403 1.00 11.96 171 LEU A N 1
ATOM 1564 C CA . LEU A 1 218 ? -15.931 -21.160 -24.536 1.00 11.28 171 LEU A CA 1
ATOM 1565 C C . LEU A 1 218 ? -15.554 -20.154 -23.474 1.00 11.42 171 LEU A C 1
ATOM 1566 O O . LEU A 1 218 ? -16.322 -19.197 -23.231 1.00 11.45 171 LEU A O 1
ATOM 1571 N N . ARG A 1 219 ? -14.422 -20.388 -22.840 1.00 10.57 172 ARG A N 1
ATOM 1572 C CA . ARG A 1 219 ? -13.884 -19.430 -21.860 1.00 10.28 172 ARG A CA 1
ATOM 1573 C C . ARG A 1 219 ? -12.427 -19.152 -22.183 1.00 10.38 172 ARG A C 1
ATOM 1574 O O . ARG A 1 219 ? -11.632 -20.068 -22.340 1.00 10.82 172 ARG A O 1
ATOM 1582 N N . LEU A 1 220 ? -12.085 -17.864 -22.208 1.00 9.98 173 LEU A N 1
ATOM 1583 C CA . LEU A 1 220 ? -10.684 -17.408 -22.289 1.00 10.25 173 LEU A CA 1
ATOM 1584 C C . LEU A 1 220 ? -10.127 -17.426 -20.869 1.00 9.86 173 LEU A C 1
ATOM 1585 O O . LEU A 1 220 ? -10.615 -16.717 -19.990 1.00 10.73 173 LEU A O 1
ATOM 1590 N N . ILE A 1 221 ? -9.146 -18.275 -20.658 1.00 9.81 174 ILE A N 1
ATOM 1591 C CA . ILE A 1 221 ? -8.502 -18.477 -19.348 1.00 10.07 174 ILE A CA 1
ATOM 1592 C C . ILE A 1 221 ? -7.097 -17.868 -19.385 1.00 9.86 174 ILE A C 1
ATOM 1593 O O . ILE A 1 221 ? -6.681 -17.291 -20.402 1.00 9.97 174 ILE A O 1
ATOM 1598 N N . ASP A 1 222 ? -6.387 -18.054 -18.282 1.00 9.88 175 ASP A N 1
ATOM 1599 C CA . ASP A 1 222 ? -4.968 -17.704 -18.159 1.00 9.96 175 ASP A CA 1
ATOM 1600 C C . ASP A 1 222 ? -4.704 -16.233 -18.358 1.00 10.39 175 ASP A C 1
ATOM 1601 O O . ASP A 1 222 ? -4.198 -15.808 -19.389 1.00 11.05 175 ASP A O 1
ATOM 1606 N N . TRP A 1 223 ? -4.963 -15.481 -17.327 1.00 10.31 176 TRP A N 1
ATOM 1607 C CA . TRP A 1 223 ? -4.753 -14.031 -17.270 1.00 10.66 176 TRP A CA 1
ATOM 1608 C C . TRP A 1 223 ? -3.454 -13.725 -16.541 1.00 10.96 176 TRP A C 1
ATOM 1609 O O . TRP A 1 223 ? -3.253 -12.555 -16.179 1.00 11.90 176 TRP A O 1
ATOM 1620 N N . GLY A 1 224 ? -2.556 -14.707 -16.387 1.00 10.73 177 GLY A N 1
ATOM 1621 C CA . GLY A 1 224 ? -1.317 -14.468 -15.630 1.00 12.11 177 GLY A CA 1
ATOM 1622 C C . GLY A 1 224 ? -0.237 -13.719 -16.378 1.00 11.85 177 GLY A C 1
ATOM 1623 O O . GLY A 1 224 ? 0.694 -13.284 -15.682 1.00 13.55 177 GLY A O 1
ATOM 1624 N N . LEU A 1 225 ? -0.369 -13.467 -17.666 1.00 11.33 178 LEU A N 1
ATOM 1625 C CA . LEU A 1 225 ? 0.553 -12.545 -18.380 1.00 11.33 178 LEU A CA 1
ATOM 1626 C C . LEU A 1 225 ? -0.211 -11.304 -18.789 1.00 10.51 178 LEU A C 1
ATOM 1627 O O . LEU A 1 225 ? 0.382 -10.440 -19.418 1.00 12.07 178 LEU A O 1
ATOM 1632 N N . ALA A 1 226 ? -1.475 -11.201 -18.477 1.00 10.23 179 ALA A N 1
ATOM 1633 C CA . ALA A 1 226 ? -2.269 -10.055 -18.911 1.00 9.89 179 ALA A CA 1
ATOM 1634 C C . ALA A 1 226 ? -1.748 -8.788 -18.233 1.00 10.97 179 ALA A C 1
ATOM 1635 O O . ALA A 1 226 ? -1.165 -8.842 -17.112 1.00 11.71 179 ALA A O 1
ATOM 1637 N N . GLU A 1 227 ? -1.947 -7.650 -18.888 1.00 10.87 180 GLU A N 1
ATOM 1638 C CA . GLU A 1 227 ? -1.445 -6.369 -18.355 1.00 11.06 180 GLU A CA 1
ATOM 1639 C C . GLU A 1 227 ? -2.390 -5.252 -18.729 1.00 10.20 180 GLU A C 1
ATOM 1640 O O . GLU A 1 227 ? -3.066 -5.302 -19.772 1.00 11.99 180 GLU A O 1
ATOM 1646 N N . PHE A 1 228 ? -2.305 -4.184 -17.958 1.00 10.81 181 PHE A N 1
ATOM 1647 C CA . PHE A 1 228 ? -3.042 -2.942 -18.210 1.00 10.77 181 PHE A CA 1
ATOM 1648 C C . PHE A 1 228 ? -2.293 -2.158 -19.273 1.00 11.49 181 PHE A C 1
ATOM 1649 O O . PHE A 1 228 ? -1.088 -1.912 -19.147 1.00 12.95 181 PHE A O 1
ATOM 1657 N N . TYR A 1 229 ? -3.000 -1.725 -20.288 1.00 10.80 182 TYR A N 1
ATOM 1658 C CA . TYR A 1 229 ? -2.501 -0.899 -21.391 1.00 11.46 182 TYR A CA 1
ATOM 1659 C C . TYR A 1 229 ? -2.469 0.572 -20.988 1.00 12.03 182 TYR A C 1
ATOM 1660 O O . TYR A 1 229 ? -3.497 1.121 -20.580 1.00 11.90 182 TYR A O 1
ATOM 1669 N N . HIS A 1 230 ? -1.293 1.176 -21.151 1.00 13.02 183 HIS A N 1
ATOM 1670 C CA . HIS A 1 230 ? -1.118 2.639 -20.937 1.00 16.09 183 HIS A CA 1
ATOM 1671 C C . HIS A 1 230 ? -0.420 3.178 -22.157 1.00 14.83 183 HIS A C 1
ATOM 1672 O O . HIS A 1 230 ? 0.641 2.656 -22.533 1.00 16.19 183 HIS A O 1
ATOM 1679 N N . PRO A 1 231 ? -0.961 4.212 -22.820 1.00 16.00 184 PRO A N 1
ATOM 1680 C CA . PRO A 1 231 ? -0.361 4.706 -24.039 1.00 17.54 184 PRO A CA 1
ATOM 1681 C C . PRO A 1 231 ? 1.067 5.232 -23.798 1.00 16.96 184 PRO A C 1
ATOM 1682 O O . PRO A 1 231 ? 1.321 5.908 -22.786 1.00 18.58 184 PRO A O 1
ATOM 1686 N N . GLY A 1 232 ? 1.988 4.802 -24.644 1.00 16.90 185 GLY A N 1
ATOM 1687 C CA . GLY A 1 232 ? 3.376 5.261 -24.552 1.00 17.38 185 GLY A CA 1
ATOM 1688 C C . GLY A 1 232 ? 4.211 4.363 -23.682 1.00 19.87 185 GLY A C 1
ATOM 1689 O O . GLY A 1 232 ? 5.450 4.568 -23.608 1.00 21.03 185 GLY A O 1
ATOM 1690 N N . GLN A 1 233 ? 3.644 3.347 -23.035 1.00 16.86 186 GLN A N 1
ATOM 1691 C CA . GLN A 1 233 ? 4.394 2.510 -22.096 1.00 16.54 186 GLN A CA 1
ATOM 1692 C C . GLN A 1 233 ? 5.187 1.473 -22.888 1.00 16.80 186 GLN A C 1
ATOM 1693 O O . GLN A 1 233 ? 4.679 0.871 -23.847 1.00 15.72 186 GLN A O 1
ATOM 1699 N N . GLU A 1 234 ? 6.416 1.199 -22.506 1.00 16.47 187 GLU A N 1
ATOM 1700 C CA . GLU A 1 234 ? 7.266 0.164 -23.127 1.00 16.08 187 GLU A CA 1
ATOM 1701 C C . GLU A 1 234 ? 7.098 -1.109 -22.306 1.00 17.15 187 GLU A C 1
ATOM 1702 O O . GLU A 1 234 ? 7.254 -1.089 -21.076 1.00 21.82 187 GLU A O 1
ATOM 1708 N N . TYR A 1 235 ? 6.675 -2.196 -22.919 1.00 13.88 188 TYR A N 1
ATOM 1709 C CA . TYR A 1 235 ? 6.385 -3.460 -22.241 1.00 13.88 188 TYR A CA 1
ATOM 1710 C C . TYR A 1 235 ? 7.495 -4.457 -22.523 1.00 14.55 188 TYR A C 1
ATOM 1711 O O . TYR A 1 235 ? 8.198 -4.369 -23.520 1.00 16.24 188 TYR A O 1
ATOM 1720 N N . ASN A 1 236 ? 7.517 -5.493 -21.700 1.00 16.40 189 ASN A N 1
ATOM 1721 C CA . ASN A 1 236 ? 8.451 -6.633 -21.889 1.00 17.47 189 ASN A CA 1
ATOM 1722 C C . ASN A 1 236 ? 8.001 -7.402 -23.114 1.00 15.76 189 ASN A C 1
ATOM 1723 O O . ASN A 1 236 ? 6.832 -7.746 -23.220 1.00 16.10 189 ASN A O 1
ATOM 1728 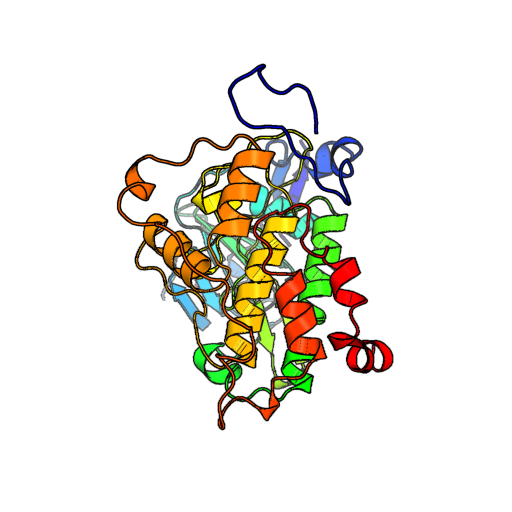N N . VAL A 1 237 ? 8.895 -7.766 -24.006 1.00 15.14 190 VAL A N 1
ATOM 1729 C CA . VAL A 1 237 ? 8.510 -8.563 -25.187 1.00 16.15 190 VAL A CA 1
ATOM 1730 C C . VAL A 1 237 ? 8.551 -10.066 -24.888 1.00 17.13 190 VAL A C 1
ATOM 1731 O O . VAL A 1 237 ? 8.148 -10.823 -25.758 1.00 17.28 190 VAL A O 1
ATOM 1735 N N A ARG A 1 238 ? 8.947 -10.483 -23.688 0.50 17.69 191 ARG A N 1
ATOM 1736 N N B ARG A 1 238 ? 9.021 -10.480 -23.715 0.50 17.55 191 ARG A N 1
ATOM 1737 C CA A ARG A 1 238 ? 9.024 -11.924 -23.324 0.50 19.30 191 ARG A CA 1
ATOM 1738 C CA B ARG A 1 238 ? 9.025 -11.910 -23.308 0.50 18.91 191 ARG A CA 1
ATOM 1739 C C A ARG A 1 238 ? 7.660 -12.393 -22.816 0.50 19.10 191 ARG A C 1
ATOM 1740 C C B ARG A 1 238 ? 7.640 -12.261 -22.769 0.50 18.21 191 ARG A C 1
ATOM 1741 O O A ARG A 1 238 ? 7.526 -12.870 -21.679 0.50 21.70 191 ARG A O 1
ATOM 1742 O O B ARG A 1 238 ? 7.471 -12.468 -21.541 0.50 18.19 191 ARG A O 1
ATOM 1757 N N . VAL A 1 239 ? 6.661 -12.249 -23.659 1.00 16.74 192 VAL A N 1
ATOM 1758 C CA . VAL A 1 239 ? 5.271 -12.652 -23.357 1.00 16.26 192 VAL A CA 1
ATOM 1759 C C . VAL A 1 239 ? 4.846 -13.552 -24.497 1.00 17.77 192 VAL A C 1
ATOM 1760 O O . VAL A 1 239 ? 5.531 -13.675 -25.500 1.00 16.78 192 VAL A O 1
ATOM 1764 N N . ALA A 1 240 ? 3.660 -14.095 -24.369 1.00 15.57 193 ALA A N 1
ATOM 1765 C CA . ALA A 1 240 ? 3.018 -15.007 -25.299 1.00 16.37 193 ALA A CA 1
ATOM 1766 C C . ALA A 1 240 ? 3.866 -16.260 -25.366 1.00 18.35 193 ALA A C 1
ATOM 1767 O O . ALA A 1 240 ? 4.726 -16.506 -24.511 1.00 25.79 193 ALA A O 1
ATOM 1769 N N A SER A 1 241 ? 3.556 -17.083 -26.320 0.50 15.22 194 SER A N 1
ATOM 1770 N N B SER A 1 241 ? 3.464 -17.155 -26.246 0.50 18.34 194 SER A N 1
ATOM 1771 C CA A SER A 1 241 ? 4.190 -18.386 -26.529 0.50 13.33 194 SER A CA 1
ATOM 1772 C CA B SER A 1 241 ? 4.146 -18.422 -26.567 0.50 18.24 194 SER A CA 1
ATOM 1773 C C A SER A 1 241 ? 4.660 -18.380 -27.980 0.50 13.05 194 SER A C 1
ATOM 1774 C C B SER A 1 241 ? 4.745 -18.254 -27.965 0.50 15.40 194 SER A C 1
ATOM 1775 O O A SER A 1 241 ? 3.868 -17.915 -28.840 0.50 11.84 194 SER A O 1
ATOM 1776 O O B SER A 1 241 ? 4.181 -17.558 -28.794 0.50 12.68 194 SER A O 1
ATOM 1781 N N . ARG A 1 242 ? 5.899 -18.848 -28.199 1.00 14.88 195 ARG A N 1
ATOM 1782 C CA . ARG A 1 242 ? 6.676 -18.670 -29.451 1.00 15.28 195 ARG A CA 1
ATOM 1783 C C . ARG A 1 242 ? 5.770 -18.696 -30.678 1.00 13.26 195 ARG A C 1
ATOM 1784 O O . ARG A 1 242 ? 5.830 -17.750 -31.497 1.00 14.43 195 ARG A O 1
ATOM 1792 N N . TYR A 1 243 ? 4.968 -19.713 -30.873 1.00 13.14 196 TYR A N 1
ATOM 1793 C CA . TYR A 1 243 ? 4.230 -19.892 -32.137 1.00 13.26 196 TYR A CA 1
ATOM 1794 C C . TYR A 1 243 ? 3.182 -18.812 -32.359 1.00 12.51 196 TYR A C 1
ATOM 1795 O O . TYR A 1 243 ? 2.749 -18.650 -33.495 1.00 13.34 196 TYR A O 1
ATOM 1804 N N . PHE A 1 244 ? 2.799 -18.118 -31.284 1.00 12.46 197 PHE A N 1
ATOM 1805 C CA . PHE A 1 244 ? 1.709 -17.108 -31.291 1.00 11.82 197 PHE A CA 1
ATOM 1806 C C . PHE A 1 244 ? 2.279 -15.715 -31.101 1.00 12.30 197 PHE A C 1
ATOM 1807 O O . PHE A 1 244 ? 1.487 -14.769 -31.032 1.00 12.49 197 PHE A O 1
ATOM 1815 N N . LYS A 1 245 ? 3.580 -15.538 -31.023 1.00 12.26 198 LYS A N 1
ATOM 1816 C CA . LYS A 1 245 ? 4.185 -14.214 -30.815 1.00 12.69 198 LYS A CA 1
ATOM 1817 C C . LYS A 1 245 ? 4.061 -13.354 -32.041 1.00 12.79 198 LYS A C 1
ATOM 1818 O O . LYS A 1 245 ? 4.381 -13.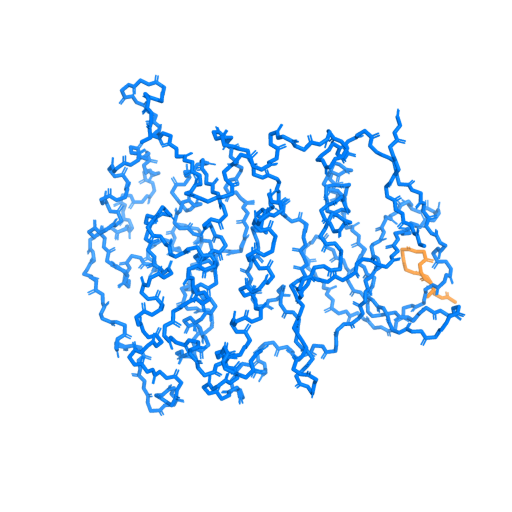799 -33.144 1.00 13.51 198 LYS A O 1
ATOM 1824 N N . GLY A 1 246 ? 3.585 -12.131 -31.848 1.00 12.57 199 GLY A N 1
ATOM 1825 C CA . GLY A 1 246 ? 3.525 -11.174 -32.940 1.00 13.95 199 GLY A CA 1
ATOM 1826 C C . GLY A 1 246 ? 4.928 -10.716 -33.349 1.00 12.52 199 GLY A C 1
ATOM 1827 O O . GLY A 1 246 ? 5.861 -10.743 -32.560 1.00 12.36 199 GLY A O 1
ATOM 1828 N N . PRO A 1 247 ? 5.053 -10.245 -34.598 1.00 12.76 200 PRO A N 1
ATOM 1829 C CA . PRO A 1 247 ? 6.330 -9.703 -35.053 1.00 13.59 200 PRO A CA 1
ATOM 1830 C C . PRO A 1 247 ? 6.886 -8.618 -34.140 1.00 13.37 200 PRO A C 1
ATOM 1831 O O . PRO A 1 247 ? 8.107 -8.529 -34.002 1.00 14.01 200 PRO A O 1
ATOM 1835 N N . GLU A 1 248 ? 6.037 -7.788 -33.530 1.00 12.84 201 GLU A N 1
ATOM 1836 C CA . GLU A 1 248 ? 6.532 -6.754 -32.624 1.00 13.23 201 GLU A CA 1
ATOM 1837 C C . GLU A 1 248 ? 7.348 -7.403 -31.518 1.00 14.66 201 GLU A C 1
ATOM 1838 O O . GLU A 1 248 ? 8.368 -6.861 -31.096 1.00 15.54 201 GLU A O 1
ATOM 1844 N N . LEU A 1 249 ? 6.960 -8.549 -30.989 1.00 12.99 202 LEU A N 1
ATOM 1845 C CA . LEU A 1 249 ? 7.731 -9.193 -29.916 1.00 13.91 202 LEU A CA 1
ATOM 1846 C C . LEU A 1 249 ? 9.033 -9.715 -30.509 1.00 15.98 202 LEU A C 1
ATOM 1847 O O . LEU A 1 249 ? 10.069 -9.530 -29.874 1.00 17.95 202 LEU A O 1
ATOM 1852 N N . LEU A 1 250 ? 8.982 -10.273 -31.715 1.00 14.06 203 LEU A N 1
ATOM 1853 C CA . LEU A 1 250 ? 10.139 -10.976 -32.315 1.00 14.55 203 LEU A CA 1
ATOM 1854 C C . LEU A 1 250 ? 11.194 -9.966 -32.757 1.00 16.95 203 LEU A C 1
ATOM 1855 O O . LEU A 1 250 ? 12.346 -10.365 -32.774 1.00 18.51 203 LEU A O 1
ATOM 1860 N N . VAL A 1 251 ? 10.839 -8.733 -33.039 1.00 15.60 204 VAL A N 1
ATOM 1861 C CA . VAL A 1 251 ? 11.826 -7.683 -33.433 1.00 16.33 204 VAL A CA 1
ATOM 1862 C C . VAL A 1 251 ? 12.084 -6.741 -32.260 1.00 16.69 204 VAL A C 1
ATOM 1863 O O . VAL A 1 251 ? 12.843 -5.752 -32.429 1.00 18.78 204 VAL A O 1
ATOM 1867 N N . ASP A 1 252 ? 11.574 -7.012 -31.072 1.00 16.31 205 ASP A N 1
ATOM 1868 C CA . ASP A 1 252 ? 11.856 -6.251 -29.838 1.00 16.84 205 ASP A CA 1
ATOM 1869 C C . ASP A 1 252 ? 11.322 -4.825 -29.956 1.00 18.18 205 ASP A C 1
ATOM 1870 O O . ASP A 1 252 ? 12.012 -3.854 -29.552 1.00 20.46 205 ASP A O 1
ATOM 1875 N N . TYR A 1 253 ? 10.096 -4.646 -30.419 1.00 14.33 206 TYR A N 1
ATOM 1876 C CA . TYR A 1 253 ? 9.376 -3.357 -30.415 1.00 14.40 206 TYR A CA 1
ATOM 1877 C C . TYR A 1 253 ? 8.472 -3.336 -29.193 1.00 14.09 206 TYR A C 1
ATOM 1878 O O . TYR A 1 253 ? 7.497 -4.123 -29.126 1.00 13.83 206 TYR A O 1
ATOM 1887 N N . GLN A 1 254 ? 8.811 -2.567 -28.192 1.00 13.19 207 GLN A N 1
ATOM 1888 C CA . GLN A 1 254 ? 8.226 -2.675 -26.845 1.00 12.80 207 GLN A CA 1
ATOM 1889 C C . GLN A 1 254 ? 6.928 -1.879 -26.717 1.00 11.94 207 GLN A C 1
ATOM 1890 O O . GLN A 1 254 ? 6.203 -2.149 -25.741 1.00 12.37 207 GLN A O 1
ATOM 1896 N N . MET A 1 255 ? 6.626 -0.935 -27.593 1.00 11.84 208 MET A N 1
ATOM 1897 C CA . MET A 1 255 ? 5.466 -0.044 -27.392 1.00 12.35 208 MET A CA 1
ATOM 1898 C C . MET A 1 255 ? 4.221 -0.644 -28.076 1.00 11.92 208 MET A C 1
ATOM 1899 O O . MET A 1 255 ? 3.558 0.000 -28.875 1.00 12.94 208 MET A O 1
ATOM 1904 N N . TYR A 1 256 ? 3.929 -1.879 -27.729 1.00 12.13 209 TYR A N 1
ATOM 1905 C CA . TYR A 1 256 ? 2.830 -2.648 -28.347 1.00 11.18 209 TYR A CA 1
ATOM 1906 C C . TYR A 1 256 ? 1.565 -2.478 -27.544 1.00 10.99 209 TYR A C 1
ATOM 1907 O O . TYR A 1 256 ? 1.518 -1.783 -26.542 1.00 11.83 209 TYR A O 1
ATOM 1916 N N . ASP A 1 257 ? 0.485 -3.063 -28.041 1.00 11.01 210 ASP A N 1
ATOM 1917 C CA . ASP A 1 257 ? -0.831 -2.814 -27.436 1.00 10.52 210 ASP A CA 1
ATOM 1918 C C . ASP A 1 257 ? -1.719 -4.042 -27.657 1.00 10.05 210 ASP A C 1
ATOM 1919 O O . ASP A 1 257 ? -1.259 -5.144 -27.902 1.00 10.92 210 ASP A O 1
ATOM 1924 N N . TYR A 1 258 ? -3.026 -3.848 -27.506 1.00 9.70 211 TYR A N 1
ATOM 1925 C CA . TYR A 1 258 ? -4.048 -4.898 -27.642 1.00 9.38 211 TYR A CA 1
ATOM 1926 C C . TYR A 1 258 ? -3.873 -5.674 -28.924 1.00 10.16 211 TYR A C 1
ATOM 1927 O O . TYR A 1 258 ? -4.298 -6.863 -28.981 1.00 10.33 211 TYR A O 1
ATOM 1936 N N . SER A 1 259 ? -3.383 -5.042 -29.992 1.00 9.77 212 SER A N 1
ATOM 1937 C CA . SER A 1 259 ? -3.270 -5.666 -31.316 1.00 10.00 212 SER A CA 1
ATOM 1938 C C . SER A 1 259 ? -2.353 -6.893 -31.274 1.00 10.06 212 SER A C 1
ATOM 1939 O O . SER A 1 259 ? -2.482 -7.707 -32.212 1.00 10.11 212 SER A O 1
ATOM 1942 N N . LEU A 1 260 ? -1.500 -7.053 -30.285 1.00 10.03 213 LEU A N 1
ATOM 1943 C CA . LEU A 1 260 ? -0.729 -8.286 -30.148 1.00 10.65 213 LEU A CA 1
ATOM 1944 C C . LEU A 1 260 ? -1.646 -9.496 -30.124 1.00 10.32 213 LEU A C 1
ATOM 1945 O O . LEU A 1 260 ? -1.370 -10.548 -30.715 1.00 11.29 213 LEU A O 1
ATOM 1950 N N . ASP A 1 261 ? -2.760 -9.371 -29.398 1.00 9.96 214 ASP A N 1
ATOM 1951 C CA . ASP A 1 261 ? -3.691 -10.518 -29.227 1.00 9.54 214 ASP A CA 1
ATOM 1952 C C . ASP A 1 261 ? -4.282 -10.895 -30.560 1.00 10.01 214 ASP A C 1
ATOM 1953 O O . ASP A 1 261 ? -4.705 -12.025 -30.717 1.00 10.19 214 ASP A O 1
ATOM 1958 N N . MET A 1 262 ? -4.467 -9.922 -31.438 1.00 9.81 215 MET A N 1
ATOM 1959 C CA . MET A 1 262 ? -5.089 -10.160 -32.749 1.00 9.63 215 MET A CA 1
ATOM 1960 C C . MET A 1 262 ? -4.153 -10.966 -33.643 1.00 10.13 215 MET A C 1
ATOM 1961 O O . MET A 1 262 ? -4.639 -11.793 -34.430 1.00 11.05 215 MET A O 1
ATOM 1966 N N . TRP A 1 263 ? -2.860 -10.736 -33.575 1.00 9.68 216 TRP A N 1
ATOM 1967 C CA . TRP A 1 263 ? -1.886 -11.612 -34.289 1.00 10.07 216 TRP A CA 1
ATOM 1968 C C . TRP A 1 263 ? -2.021 -13.054 -33.773 1.00 10.44 216 TRP A C 1
ATOM 1969 O O . TRP A 1 263 ? -2.150 -13.998 -34.560 1.00 10.08 216 TRP A O 1
ATOM 1980 N N . SER A 1 264 ? -2.019 -13.212 -32.465 1.00 10.22 217 SER A N 1
ATOM 1981 C CA . SER A 1 264 ? -2.116 -14.561 -31.847 1.00 10.81 217 SER A CA 1
ATOM 1982 C C . SER A 1 264 ? -3.385 -15.258 -32.324 1.00 11.08 217 SER A C 1
ATOM 1983 O O . SER A 1 264 ? -3.358 -16.471 -32.645 1.00 11.55 217 SER A O 1
ATOM 1986 N N . LEU A 1 265 ? -4.479 -14.536 -32.368 1.00 10.27 218 LEU A N 1
ATOM 1987 C CA . LEU A 1 265 ? -5.751 -15.121 -32.806 1.00 11.17 218 LEU A CA 1
ATOM 1988 C C . LEU A 1 265 ? -5.639 -15.524 -34.252 1.00 11.20 218 LEU A C 1
ATOM 1989 O O . LEU A 1 265 ? -6.165 -16.590 -34.613 1.00 12.27 218 LEU A O 1
ATOM 1994 N N . GLY A 1 266 ? -4.998 -14.717 -35.109 1.00 10.96 219 GLY A N 1
ATOM 1995 C CA . GLY A 1 266 ? -4.767 -15.108 -36.510 1.00 11.74 219 GLY A CA 1
ATOM 1996 C C . GLY A 1 266 ? -3.957 -16.380 -36.624 1.00 11.46 219 GLY A C 1
ATOM 1997 O O . GLY A 1 266 ? -4.282 -17.199 -37.499 1.00 12.47 219 GLY A O 1
ATOM 1998 N N . CYS A 1 267 ? -2.988 -16.589 -35.762 1.00 11.26 220 CYS A N 1
ATOM 1999 C CA . CYS A 1 267 ? -2.205 -17.835 -35.786 1.00 11.61 220 CYS A CA 1
ATOM 2000 C C . CYS A 1 267 ? -3.125 -19.002 -35.428 1.00 12.43 220 CYS A C 1
ATOM 2001 O O . CYS A 1 267 ? -3.020 -20.087 -36.051 1.00 13.18 220 CYS A O 1
ATOM 2004 N N . MET A 1 268 ? -4.017 -18.820 -34.468 1.00 12.85 221 MET A N 1
ATOM 2005 C CA . MET A 1 268 ? -4.995 -19.890 -34.140 1.00 13.53 221 MET A CA 1
ATOM 2006 C C . MET A 1 268 ? -5.906 -20.152 -35.330 1.00 13.79 221 MET A C 1
ATOM 2007 O O . MET A 1 268 ? -6.149 -21.350 -35.684 1.00 14.90 221 MET A O 1
ATOM 2012 N N . LEU A 1 269 ? -6.467 -19.149 -35.947 1.00 12.69 222 LEU A N 1
ATOM 2013 C CA . LEU A 1 269 ? -7.390 -19.318 -37.075 1.00 14.06 222 LEU A CA 1
ATOM 2014 C C . LEU A 1 269 ? -6.690 -20.107 -38.173 1.00 13.99 222 LEU A C 1
ATOM 2015 O O . LEU A 1 269 ? -7.277 -21.052 -38.760 1.00 14.78 222 LEU A O 1
ATOM 2020 N N . ALA A 1 270 ? -5.484 -19.704 -38.546 1.00 13.02 223 ALA A N 1
ATOM 2021 C CA . ALA A 1 270 ? -4.749 -20.385 -39.642 1.00 13.02 223 ALA A CA 1
ATOM 2022 C C . ALA A 1 270 ? -4.601 -21.857 -39.275 1.00 15.09 223 ALA A C 1
ATOM 2023 O O . ALA A 1 270 ? -4.819 -22.728 -40.170 1.00 14.44 223 ALA A O 1
ATOM 2025 N N . SER A 1 271 ? -4.229 -22.182 -38.066 1.00 14.38 224 SER A N 1
ATOM 2026 C CA . SER A 1 271 ? -4.019 -23.592 -37.659 1.00 16.00 224 SER A CA 1
ATOM 2027 C C . SER A 1 271 ? -5.343 -24.350 -37.788 1.00 17.00 224 SER A C 1
ATOM 2028 O O . SER A 1 271 ? -5.305 -25.553 -38.184 1.00 17.95 224 SER A O 1
ATOM 2031 N N . MET A 1 272 ? -6.478 -23.735 -37.506 1.00 15.48 225 MET A N 1
ATOM 2032 C CA . MET A 1 272 ? -7.799 -24.404 -37.514 1.00 17.03 225 MET A CA 1
ATOM 2033 C C . MET A 1 272 ? -8.249 -24.606 -38.956 1.00 17.61 225 MET A C 1
ATOM 2034 O O . MET A 1 272 ? -8.655 -25.752 -39.309 1.00 18.02 225 MET A O 1
ATOM 2039 N N . ILE A 1 273 ? -8.239 -23.592 -39.817 1.00 15.54 226 ILE A N 1
ATOM 2040 C CA . ILE A 1 273 ? -8.827 -23.718 -41.168 1.00 16.95 226 ILE A CA 1
ATOM 2041 C C . ILE A 1 273 ? -7.877 -24.482 -42.049 1.00 17.44 226 ILE A C 1
ATOM 2042 O O . ILE A 1 273 ? -8.415 -25.125 -42.988 1.00 18.04 226 ILE A O 1
ATOM 2047 N N . PHE A 1 274 ? -6.576 -24.511 -41.808 1.00 16.57 227 PHE A N 1
ATOM 2048 C CA . PHE A 1 274 ? -5.651 -25.257 -42.675 1.00 18.66 227 PHE A CA 1
ATOM 2049 C C . PHE A 1 274 ? -5.286 -26.592 -42.038 1.00 19.48 227 PHE A C 1
ATOM 2050 O O . PHE A 1 274 ? -4.604 -27.366 -42.757 1.00 22.12 227 PHE A O 1
ATOM 2058 N N . ARG A 1 275 ? -5.721 -26.915 -40.825 1.00 19.12 228 ARG A N 1
ATOM 2059 C CA . ARG A 1 275 ? -5.378 -28.190 -40.127 1.00 21.38 228 ARG A CA 1
ATOM 2060 C C . ARG A 1 275 ? -3.869 -28.359 -40.079 1.00 22.34 228 ARG A C 1
ATOM 2061 O O . ARG A 1 275 ? -3.302 -29.402 -40.566 1.00 25.28 228 ARG A O 1
ATOM 2069 N N . LYS A 1 276 ? -3.199 -27.326 -39.573 1.00 21.05 229 LYS A N 1
ATOM 2070 C CA . LYS A 1 276 ? -1.737 -27.247 -39.493 1.00 22.04 229 LYS A CA 1
ATOM 2071 C C . LYS A 1 276 ? -1.370 -26.599 -38.163 1.00 22.95 229 LYS A C 1
ATOM 2072 O O . LYS A 1 276 ? -1.445 -25.352 -38.070 1.00 21.64 229 LYS A O 1
ATOM 2078 N N . GLU A 1 277 ? -0.930 -27.401 -37.200 1.00 23.01 230 GLU A N 1
ATOM 2079 C CA . GLU A 1 277 ? -0.800 -26.946 -35.802 1.00 25.69 230 GLU A CA 1
ATOM 2080 C C . GLU A 1 277 ? 0.610 -27.233 -35.318 1.00 27.14 230 GLU A C 1
ATOM 2081 O O . GLU A 1 277 ? 1.061 -28.378 -35.376 1.00 28.56 230 GLU A O 1
ATOM 2087 N N . PRO A 1 278 ? 1.413 -26.220 -34.921 1.00 22.08 231 PRO A N 1
ATOM 2088 C CA . PRO A 1 278 ? 1.055 -24.811 -35.115 1.00 20.76 231 PRO A CA 1
ATOM 2089 C C . PRO A 1 278 ? 1.301 -24.357 -36.538 1.00 19.90 231 PRO A C 1
ATOM 2090 O O . PRO A 1 278 ? 1.999 -25.001 -37.326 1.00 22.15 231 PRO A O 1
ATOM 2094 N N . PHE A 1 279 ? 0.731 -23.223 -36.894 1.00 17.19 232 PHE A N 1
ATOM 2095 C CA . PHE A 1 279 ? 0.826 -22.759 -38.278 1.00 17.10 232 PHE A CA 1
ATOM 2096 C C . PHE A 1 279 ? 2.246 -22.271 -38.574 1.00 17.82 232 PHE A C 1
ATOM 2097 O O . PHE A 1 279 ? 2.821 -22.677 -39.615 1.00 20.19 232 PHE A O 1
ATOM 2105 N N . PHE A 1 280 ? 2.816 -21.443 -37.729 1.00 15.57 233 PHE A N 1
ATOM 2106 C CA . PHE A 1 280 ? 4.202 -20.945 -37.875 1.00 14.90 233 PHE A CA 1
ATOM 2107 C C . PHE A 1 280 ? 5.029 -21.663 -36.824 1.00 16.20 233 PHE A C 1
ATOM 2108 O O . PHE A 1 280 ? 4.979 -21.339 -35.645 1.00 16.67 233 PHE A O 1
ATOM 2116 N N . HIS A 1 281 ? 5.792 -22.663 -37.258 1.00 17.60 234 HIS A N 1
ATOM 2117 C CA . HIS A 1 281 ? 6.460 -23.592 -36.336 1.00 19.81 234 HIS A CA 1
ATOM 2118 C C . HIS A 1 281 ? 7.951 -23.279 -36.220 1.00 19.05 234 HIS A C 1
ATOM 2119 O O . HIS A 1 281 ? 8.777 -24.062 -36.704 1.00 23.07 234 HIS A O 1
ATOM 2126 N N . GLY A 1 282 ? 8.338 -22.202 -35.573 1.00 17.57 235 GLY A N 1
ATOM 2127 C CA . GLY A 1 282 ? 9.736 -21.806 -35.436 1.00 19.03 235 GLY A CA 1
ATOM 2128 C C . GLY A 1 282 ? 10.477 -22.679 -34.427 1.00 19.46 235 GLY A C 1
ATOM 2129 O O . GLY A 1 282 ? 9.856 -23.152 -33.467 1.00 20.50 235 GLY A O 1
ATOM 2130 N N . HIS A 1 283 ? 11.781 -22.782 -34.586 1.00 19.43 236 HIS A N 1
ATOM 2131 C CA . HIS A 1 283 ? 12.645 -23.584 -33.674 1.00 21.65 236 HIS A CA 1
ATOM 2132 C C . HIS A 1 283 ? 13.118 -22.737 -32.501 1.00 23.25 236 HIS A C 1
ATOM 2133 O O . HIS A 1 283 ? 13.689 -23.326 -31.518 1.00 25.25 236 HIS A O 1
ATOM 2140 N N . ASP A 1 284 ? 12.949 -21.418 -32.573 1.00 19.87 237 ASP A N 1
ATOM 2141 C CA . ASP A 1 284 ? 13.382 -20.426 -31.575 1.00 20.35 237 ASP A CA 1
ATOM 2142 C C . ASP A 1 284 ? 12.788 -19.073 -31.980 1.00 17.96 237 ASP A C 1
ATOM 2143 O O . ASP A 1 284 ? 12.110 -19.028 -32.993 1.00 17.84 237 ASP A O 1
ATOM 2148 N N . ASN A 1 285 ? 13.002 -18.021 -31.207 1.00 18.20 238 ASN A N 1
ATOM 2149 C CA . ASN A 1 285 ? 12.334 -16.731 -31.484 1.00 20.28 238 ASN A CA 1
ATOM 2150 C C . ASN A 1 285 ? 12.830 -16.145 -32.798 1.00 20.62 238 ASN A C 1
ATOM 2151 O O . ASN A 1 285 ? 12.046 -15.533 -33.514 1.00 21.44 238 ASN A O 1
ATOM 2156 N N . TYR A 1 286 ? 14.098 -16.342 -33.149 1.00 19.74 239 TYR A N 1
ATOM 2157 C CA . TYR A 1 286 ? 14.621 -15.791 -34.424 1.00 19.44 239 TYR A CA 1
ATOM 2158 C C . TYR A 1 286 ? 14.046 -16.570 -35.599 1.00 17.88 239 TYR A C 1
ATOM 2159 O O . TYR A 1 286 ? 13.541 -15.960 -36.577 1.00 18.52 239 TYR A O 1
ATOM 2168 N N . ASP A 1 287 ? 14.106 -17.887 -35.545 1.00 17.23 240 ASP A N 1
ATOM 2169 C CA . ASP A 1 287 ? 13.514 -18.763 -36.572 1.00 16.79 240 ASP A CA 1
ATOM 2170 C C . ASP A 1 287 ? 11.990 -18.492 -36.709 1.00 15.04 240 ASP A C 1
ATOM 2171 O O . ASP A 1 287 ? 11.429 -18.661 -37.790 1.00 15.27 240 ASP A O 1
ATOM 2176 N N . GLN A 1 288 ? 11.305 -18.187 -35.619 1.00 15.15 241 GLN A N 1
ATOM 2177 C CA . GLN A 1 288 ? 9.863 -17.871 -35.677 1.00 13.77 241 GLN A CA 1
ATOM 2178 C C . GLN A 1 288 ? 9.632 -16.739 -36.685 1.00 12.91 241 GLN A C 1
ATOM 2179 O O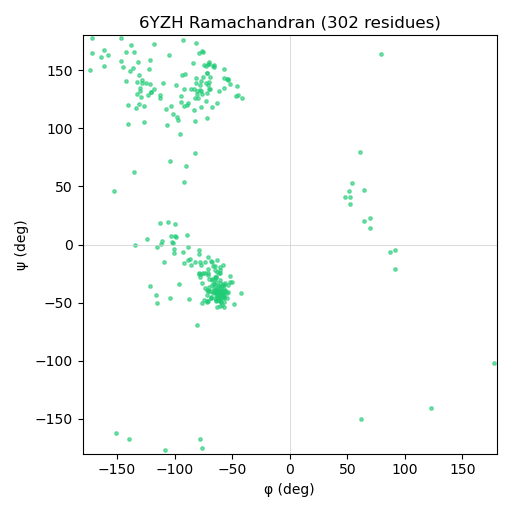 . GLN A 1 288 ? 8.724 -16.869 -37.471 1.00 14.13 241 GLN A O 1
ATOM 2185 N N . LEU A 1 289 ? 10.432 -15.695 -36.622 1.00 13.40 242 LEU A N 1
ATOM 2186 C CA . LEU A 1 289 ? 10.201 -14.583 -37.570 1.00 13.10 242 LEU A CA 1
ATOM 2187 C C . LEU A 1 289 ? 10.516 -15.025 -38.997 1.00 13.95 242 LEU A C 1
ATOM 2188 O O . LEU A 1 289 ? 9.821 -14.607 -39.936 1.00 14.30 242 LEU A O 1
ATOM 2193 N N . VAL A 1 290 ? 11.528 -15.885 -39.168 1.00 14.12 243 VAL A N 1
ATOM 2194 C CA . VAL A 1 290 ? 11.845 -16.404 -40.519 1.00 14.61 243 VAL A CA 1
ATOM 2195 C C . VAL A 1 290 ? 10.668 -17.210 -41.054 1.00 14.69 243 VAL A C 1
ATOM 2196 O O . VAL A 1 290 ? 10.294 -17.065 -42.216 1.00 16.34 243 VAL A O 1
ATOM 2200 N N . ARG A 1 291 ? 10.044 -18.055 -40.242 1.00 14.31 244 ARG A N 1
ATOM 2201 C CA . ARG A 1 291 ? 8.886 -18.863 -40.654 1.00 15.19 244 ARG A CA 1
ATOM 2202 C C . ARG A 1 291 ? 7.728 -17.965 -41.100 1.00 14.19 244 ARG A C 1
ATOM 2203 O O . ARG A 1 291 ? 7.077 -18.253 -42.074 1.00 15.47 244 ARG A O 1
ATOM 2211 N N . ILE A 1 292 ? 7.496 -16.899 -40.356 1.00 14.04 245 ILE A N 1
ATOM 2212 C CA . ILE A 1 292 ? 6.447 -15.919 -40.741 1.00 14.02 245 ILE A CA 1
ATOM 2213 C C . ILE A 1 292 ? 6.839 -15.272 -42.080 1.00 14.72 245 ILE A C 1
ATOM 2214 O O . ILE A 1 292 ? 5.963 -15.194 -42.967 1.00 15.39 245 ILE A O 1
ATOM 2219 N N . ALA A 1 293 ? 8.081 -14.823 -42.207 1.00 14.24 246 ALA A N 1
ATOM 2220 C CA . ALA A 1 293 ? 8.535 -14.100 -43.425 1.00 15.40 246 ALA A CA 1
ATOM 2221 C C . ALA A 1 293 ? 8.496 -15.001 -44.653 1.00 15.80 246 ALA A C 1
ATOM 2222 O O . ALA A 1 293 ? 8.203 -14.463 -45.729 1.00 17.07 246 ALA A O 1
ATOM 2224 N N . LYS A 1 294 ? 8.676 -16.300 -44.492 1.00 15.09 247 LYS A N 1
ATOM 2225 C CA . LYS A 1 294 ? 8.568 -17.213 -45.654 1.00 16.10 247 LYS A CA 1
ATOM 2226 C C . LYS A 1 294 ? 7.145 -17.318 -46.173 1.00 17.61 247 LYS A C 1
ATOM 2227 O O . LYS A 1 294 ? 6.923 -17.842 -47.296 1.00 18.63 247 LYS A O 1
ATOM 2233 N N . VAL A 1 295 ? 6.157 -16.860 -45.400 1.00 16.59 248 VAL A N 1
ATOM 2234 C CA . VAL A 1 295 ? 4.737 -16.885 -45.821 1.00 17.51 248 VAL A CA 1
ATOM 2235 C C . VAL A 1 295 ? 4.273 -15.487 -46.186 1.00 17.59 248 VAL A C 1
ATOM 2236 O O . VAL A 1 295 ? 3.740 -15.305 -47.295 1.00 18.82 248 VAL A O 1
ATOM 2240 N N A LEU A 1 296 ? 4.460 -14.499 -45.328 0.50 17.48 249 LEU A N 1
ATOM 2241 N N B LEU A 1 296 ? 4.444 -14.546 -45.267 0.50 16.47 249 LEU A N 1
ATOM 2242 C CA A LEU A 1 296 ? 3.909 -13.134 -45.554 0.50 17.84 249 LEU A CA 1
ATOM 2243 C CA B LEU A 1 296 ? 3.944 -13.157 -45.417 0.50 16.17 249 LEU A CA 1
ATOM 2244 C C A LEU A 1 296 ? 4.904 -12.271 -46.343 0.50 17.23 249 LEU A C 1
ATOM 2245 C C B LEU A 1 296 ? 4.778 -12.425 -46.461 0.50 16.38 249 LEU A C 1
ATOM 2246 O O A LEU A 1 296 ? 4.659 -11.072 -46.660 0.50 14.21 249 LEU A O 1
ATOM 2247 O O B LEU A 1 296 ? 4.220 -11.483 -47.027 0.50 15.21 249 LEU A O 1
ATOM 2256 N N . GLY A 1 297 ? 6.039 -12.858 -46.677 1.00 16.13 250 GLY A N 1
ATOM 2257 C CA . GLY A 1 297 ? 7.031 -12.124 -47.462 1.00 15.33 250 GLY A CA 1
ATOM 2258 C C . GLY A 1 297 ? 7.826 -11.157 -46.632 1.00 17.08 250 GLY A C 1
ATOM 2259 O O . GLY A 1 297 ? 7.348 -10.699 -45.551 1.00 17.99 250 GLY A O 1
ATOM 2260 N N . THR A 1 298 ? 8.984 -10.711 -47.101 1.00 17.16 251 THR A N 1
ATOM 2261 C CA . THR A 1 298 ? 9.840 -9.736 -46.390 1.00 18.60 251 THR A CA 1
ATOM 2262 C C . THR A 1 298 ? 9.519 -8.311 -46.798 1.00 20.54 251 THR A C 1
ATOM 2263 O O . THR A 1 298 ? 9.974 -7.442 -46.048 1.00 20.94 251 THR A O 1
ATOM 2267 N N . GLU A 1 299 ? 8.811 -8.043 -47.894 1.00 20.38 252 GLU A N 1
ATOM 2268 C CA . GLU A 1 299 ? 8.593 -6.633 -48.324 1.00 22.01 252 GLU A CA 1
ATOM 2269 C C . GLU A 1 299 ? 7.882 -5.914 -47.181 1.00 20.96 252 GLU A C 1
ATOM 2270 O O . GLU A 1 299 ? 8.348 -4.823 -46.763 1.00 19.44 252 GLU A O 1
ATOM 2276 N N . ASP A 1 300 ? 6.795 -6.472 -46.701 1.00 18.55 253 ASP A N 1
ATOM 2277 C CA . ASP A 1 300 ? 5.983 -5.798 -45.664 1.00 18.61 253 ASP A CA 1
ATOM 2278 C C . ASP A 1 300 ? 6.738 -5.817 -44.330 1.00 16.67 253 ASP A C 1
ATOM 2279 O O . ASP A 1 300 ? 6.470 -4.935 -43.491 1.00 16.29 253 ASP A O 1
ATOM 2284 N N . LEU A 1 301 ? 7.628 -6.768 -44.091 1.00 15.51 254 LEU A N 1
ATOM 2285 C CA . LEU A 1 301 ? 8.389 -6.827 -42.835 1.00 16.12 254 LEU A CA 1
ATOM 2286 C C . LEU A 1 301 ? 9.396 -5.693 -42.820 1.00 16.44 254 LEU A C 1
ATOM 2287 O O . LEU A 1 301 ? 9.506 -4.952 -41.829 1.00 15.98 254 LEU A O 1
ATOM 2292 N N . TYR A 1 302 ? 10.153 -5.531 -43.900 1.00 16.88 255 TYR A N 1
ATOM 22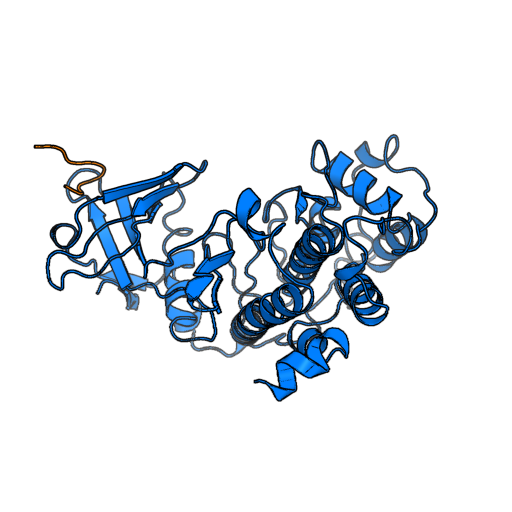93 C CA . TYR A 1 302 ? 11.138 -4.435 -43.951 1.00 17.34 255 TYR A CA 1
ATOM 2294 C C . TYR A 1 302 ? 10.416 -3.090 -43.998 1.00 16.45 255 TYR A C 1
ATOM 2295 O O . TYR A 1 302 ? 10.919 -2.172 -43.355 1.00 18.26 255 TYR A O 1
ATOM 2304 N N . ASP A 1 303 ? 9.240 -2.990 -44.573 1.00 17.08 256 ASP A N 1
ATOM 2305 C CA . ASP A 1 303 ? 8.467 -1.721 -44.539 1.00 17.46 256 ASP A CA 1
ATOM 2306 C C . ASP A 1 303 ? 8.101 -1.410 -43.076 1.00 16.97 256 ASP A C 1
ATOM 2307 O O . ASP A 1 303 ? 8.158 -0.265 -42.667 1.00 17.42 256 ASP A O 1
ATOM 2312 N N . TYR A 1 304 ? 7.703 -2.415 -42.309 1.00 15.38 257 TYR A N 1
ATOM 2313 C CA . TYR A 1 304 ? 7.333 -2.275 -40.882 1.00 14.47 257 TYR A CA 1
ATOM 2314 C C . TYR A 1 304 ? 8.526 -1.806 -40.056 1.00 14.38 257 TYR A C 1
ATOM 2315 O O . TYR A 1 304 ? 8.402 -0.831 -39.301 1.00 14.69 257 TYR A O 1
ATOM 2324 N N . ILE A 1 305 ? 9.658 -2.432 -40.267 1.00 15.14 258 ILE A N 1
ATOM 2325 C CA . ILE A 1 305 ? 10.885 -2.103 -39.522 1.00 15.93 258 ILE A CA 1
ATOM 2326 C C . ILE A 1 305 ? 11.270 -0.667 -39.865 1.00 17.61 258 ILE A C 1
ATOM 2327 O O . ILE A 1 305 ? 11.642 0.082 -38.929 1.00 17.85 258 ILE A O 1
ATOM 2332 N N . ASP A 1 306 ? 11.123 -0.286 -41.127 1.00 17.86 259 ASP A N 1
ATOM 2333 C CA . ASP A 1 306 ? 11.480 1.101 -41.527 1.00 19.57 259 ASP A CA 1
ATOM 2334 C C . ASP A 1 306 ? 10.502 2.087 -40.895 1.00 17.88 259 ASP A C 1
ATOM 2335 O O . ASP A 1 306 ? 10.947 3.109 -40.323 1.00 19.12 259 ASP A O 1
ATOM 2340 N N . LYS A 1 307 ? 9.205 1.807 -40.960 1.00 16.74 260 LYS A N 1
ATOM 2341 C CA . LYS A 1 307 ? 8.166 2.737 -40.473 1.00 16.51 260 LYS A CA 1
ATOM 2342 C C . LYS A 1 307 ? 8.376 3.035 -38.996 1.00 16.30 260 LYS A C 1
ATOM 2343 O O . LYS A 1 307 ? 8.284 4.226 -38.617 1.00 18.78 260 LYS A O 1
ATOM 2349 N N . TYR A 1 308 ? 8.710 2.061 -38.175 1.00 14.84 261 TYR A N 1
ATOM 2350 C CA . TYR A 1 308 ? 8.850 2.289 -36.740 1.00 14.55 261 TYR A CA 1
ATOM 2351 C C . TYR A 1 308 ? 10.312 2.472 -36.311 1.00 14.94 261 TYR A C 1
ATOM 2352 O O . TYR A 1 308 ? 10.581 2.545 -35.122 1.00 15.33 261 TYR A O 1
ATOM 2361 N N . ASN A 1 309 ? 11.227 2.547 -37.284 1.00 16.17 262 ASN A N 1
ATOM 2362 C CA . ASN A 1 309 ? 12.677 2.714 -37.010 1.00 18.08 262 ASN A CA 1
ATOM 2363 C C . ASN A 1 309 ? 13.150 1.672 -36.012 1.00 16.01 262 ASN A C 1
ATOM 2364 O O . ASN A 1 309 ? 13.808 1.994 -35.019 1.00 18.80 262 ASN A O 1
ATOM 2369 N N . ILE A 1 310 ? 12.767 0.405 -36.198 1.00 16.39 263 ILE A N 1
ATOM 2370 C CA . ILE A 1 310 ? 13.133 -0.718 -35.328 1.00 17.60 263 ILE A CA 1
ATOM 2371 C C . ILE A 1 310 ? 14.571 -1.120 -35.623 1.00 19.41 263 ILE A C 1
ATOM 2372 O O . ILE A 1 310 ? 14.881 -1.385 -36.788 1.00 22.24 263 ILE A O 1
ATOM 2377 N N . GLU A 1 311 ? 15.361 -1.283 -34.582 1.00 21.03 264 GLU A N 1
ATOM 2378 C CA . GLU A 1 311 ? 16.747 -1.818 -34.708 1.00 25.82 264 GLU A CA 1
ATOM 2379 C C . GLU A 1 311 ? 16.649 -3.336 -34.774 1.00 24.16 264 GLU A C 1
ATOM 2380 O O . GLU A 1 311 ? 16.275 -3.922 -33.756 1.00 26.85 264 GLU A O 1
ATOM 2386 N N . LEU A 1 312 ? 16.859 -3.936 -35.932 1.00 26.25 265 LEU A N 1
ATOM 2387 C CA . LEU A 1 312 ? 16.720 -5.395 -36.079 1.00 26.43 265 LEU A CA 1
ATOM 2388 C C . LEU A 1 312 ? 17.998 -6.039 -35.537 1.00 28.19 265 LEU A C 1
ATOM 2389 O O . LEU A 1 312 ? 19.107 -5.652 -35.980 1.00 26.59 265 LEU A O 1
ATOM 2394 N N . ASP A 1 313 ? 17.854 -6.981 -34.606 1.00 26.42 266 ASP A N 1
ATOM 2395 C CA . ASP A 1 313 ? 18.962 -7.766 -34.003 1.00 27.11 266 ASP A CA 1
ATOM 2396 C C . ASP A 1 313 ? 19.860 -8.261 -35.131 1.00 24.14 266 ASP A C 1
ATOM 2397 O O . ASP A 1 313 ? 19.400 -8.871 -36.089 1.00 23.72 266 ASP A O 1
ATOM 2402 N N . PRO A 1 314 ? 21.193 -8.014 -35.063 1.00 26.79 267 PRO A N 1
ATOM 2403 C CA . PRO A 1 314 ? 22.099 -8.477 -36.109 1.00 28.49 267 PRO A CA 1
ATOM 2404 C C . PRO A 1 314 ? 22.090 -9.986 -36.358 1.00 26.32 267 PRO A C 1
ATOM 2405 O O . PRO A 1 314 ? 22.483 -10.384 -37.446 1.00 27.33 267 PRO A O 1
ATOM 2409 N N . ARG A 1 315 ? 21.566 -10.785 -35.424 1.00 26.64 268 ARG A N 1
ATOM 2410 C CA . ARG A 1 315 ? 21.387 -12.247 -35.617 1.00 28.36 268 ARG A CA 1
ATOM 2411 C C . ARG A 1 315 ? 20.444 -12.508 -36.800 1.00 28.05 268 ARG A C 1
ATOM 2412 O O . ARG A 1 315 ? 20.495 -13.617 -37.364 1.00 29.45 268 ARG A O 1
ATOM 2420 N N . PHE A 1 316 ? 19.601 -11.537 -37.183 1.00 24.09 269 PHE A N 1
ATOM 2421 C CA . PHE A 1 316 ? 18.726 -11.737 -38.350 1.00 25.09 269 PHE A CA 1
ATOM 2422 C C . PHE A 1 316 ? 19.469 -11.584 -39.676 1.00 28.72 269 PHE A C 1
ATOM 2423 O O . PHE A 1 316 ? 18.938 -12.093 -40.670 1.00 26.90 269 PHE A O 1
ATOM 2431 N N . ASN A 1 317 ? 20.654 -10.957 -39.690 1.00 31.32 270 ASN A N 1
ATOM 2432 C CA . ASN A 1 317 ? 21.445 -10.737 -40.932 1.00 38.19 270 ASN A CA 1
ATOM 2433 C C . ASN A 1 317 ? 21.564 -12.018 -41.756 1.00 37.80 270 ASN A C 1
ATOM 2434 O O . ASN A 1 317 ? 21.334 -11.949 -42.959 1.00 42.10 270 ASN A O 1
ATOM 2439 N N . ASP A 1 318 ? 21.977 -13.129 -41.160 1.00 37.89 271 ASP A N 1
ATOM 2440 C CA . ASP A 1 318 ? 22.281 -14.367 -41.925 1.00 43.67 271 ASP A CA 1
ATOM 2441 C C . ASP A 1 318 ? 20.986 -15.081 -42.312 1.00 39.45 271 ASP A C 1
ATOM 2442 O O . ASP A 1 318 ? 20.988 -15.808 -43.309 1.00 43.14 271 ASP A O 1
ATOM 2447 N N . ILE A 1 319 ? 19.915 -14.930 -41.529 1.00 28.92 272 ILE A N 1
ATOM 2448 C CA . ILE A 1 319 ? 18.852 -15.971 -41.538 1.00 25.21 272 ILE A CA 1
ATOM 2449 C C . ILE A 1 319 ? 17.556 -15.499 -42.198 1.00 21.19 272 ILE A C 1
ATOM 2450 O O . ILE A 1 319 ? 16.810 -16.364 -42.624 1.00 22.54 272 ILE A O 1
ATOM 2455 N N A LEU A 1 320 ? 17.268 -14.186 -42.184 0.50 22.60 273 LEU A N 1
ATOM 2456 N N B LEU A 1 320 ? 17.314 -14.207 -42.291 0.50 19.21 273 LEU A N 1
ATOM 2457 C CA A LEU A 1 320 ? 15.950 -13.628 -42.630 0.50 23.49 273 LEU A CA 1
ATOM 2458 C CA B LEU A 1 320 ? 15.949 -13.757 -42.659 0.50 18.58 273 LEU A CA 1
ATOM 2459 C C A LEU A 1 320 ? 15.900 -13.692 -44.160 0.50 24.90 273 LEU A C 1
ATOM 2460 C C B LEU A 1 320 ? 15.831 -13.588 -44.175 0.50 20.86 273 LEU A C 1
ATOM 2461 O O A LEU A 1 320 ? 15.021 -14.386 -44.696 0.50 27.11 273 LEU A O 1
ATOM 2462 O O B LEU A 1 320 ? 14.811 -13.992 -44.714 0.50 20.78 273 LEU A O 1
ATOM 2471 N N . GLY A 1 321 ? 16.846 -12.998 -44.796 1.00 21.52 274 GLY A N 1
ATOM 2472 C CA . GLY A 1 321 ? 16.931 -12.820 -46.261 1.00 24.42 274 GLY A CA 1
ATOM 2473 C C . GLY A 1 321 ? 15.716 -12.127 -46.830 1.00 19.84 274 GLY A C 1
ATOM 2474 O O . GLY A 1 321 ? 15.123 -11.251 -46.197 1.00 23.80 274 GLY A O 1
ATOM 2475 N N . ARG A 1 322 ? 15.345 -12.510 -48.069 1.00 20.88 275 ARG A N 1
ATOM 2476 C CA . ARG A 1 322 ? 14.233 -11.862 -48.797 1.00 19.44 275 ARG A CA 1
ATOM 2477 C C . ARG A 1 322 ? 13.353 -12.973 -49.354 1.00 16.57 275 ARG A C 1
ATOM 2478 O O . ARG A 1 322 ? 13.854 -13.884 -50.005 1.00 17.94 275 ARG A O 1
ATOM 2486 N N . HIS A 1 323 ? 12.064 -12.892 -49.105 1.00 16.20 276 HIS A N 1
ATOM 2487 C CA . HIS A 1 323 ? 11.086 -13.912 -49.460 1.00 15.00 276 HIS A CA 1
ATOM 2488 C C . HIS A 1 323 ? 9.894 -13.291 -50.123 1.00 15.23 276 HIS A C 1
ATOM 2489 O O . HIS A 1 323 ? 9.413 -12.211 -49.707 1.00 15.99 276 HIS A O 1
ATOM 2496 N N . SER A 1 324 ? 9.380 -13.958 -51.146 1.00 15.75 277 SER A N 1
ATOM 2497 C CA . SER A 1 324 ? 8.109 -13.571 -51.760 1.00 14.48 277 SER A CA 1
ATOM 2498 C C . SER A 1 324 ? 6.954 -13.766 -50.747 1.00 16.83 277 SER A C 1
ATOM 2499 O O . SER A 1 324 ? 7.025 -14.679 -49.913 1.00 16.17 277 SER A O 1
ATOM 2502 N N . ARG A 1 325 ? 5.885 -13.015 -50.920 1.00 17.49 278 ARG A N 1
ATOM 2503 C CA . ARG A 1 325 ? 4.600 -13.264 -50.230 1.00 18.50 278 ARG A CA 1
ATOM 2504 C C . ARG A 1 325 ? 3.890 -14.434 -50.892 1.00 20.37 278 ARG A C 1
ATOM 2505 O O . ARG A 1 325 ? 3.820 -14.461 -52.154 1.00 22.58 278 ARG A O 1
ATOM 2513 N N . LYS A 1 326 ? 3.442 -15.413 -50.129 1.00 19.72 279 LYS A N 1
ATOM 2514 C CA . LYS A 1 326 ? 2.700 -16.577 -50.649 1.00 21.20 279 LYS A CA 1
ATOM 2515 C C . LYS A 1 326 ? 1.206 -16.222 -50.592 1.00 23.92 279 LYS A C 1
ATOM 2516 O O . LYS A 1 326 ? 0.793 -15.442 -49.705 1.00 29.39 279 LYS A O 1
ATOM 2522 N N . ARG A 1 327 ? 0.455 -16.727 -51.551 1.00 28.51 280 ARG A N 1
ATOM 2523 C CA . ARG A 1 327 ? -1.017 -16.590 -51.548 1.00 29.87 280 ARG A CA 1
ATOM 2524 C C . ARG A 1 327 ? -1.574 -17.520 -50.468 1.00 29.96 280 ARG A C 1
ATOM 2525 O O . ARG A 1 327 ? -1.077 -18.631 -50.367 1.00 27.99 280 ARG A O 1
ATOM 2533 N N . TRP A 1 328 ? -2.581 -17.066 -49.701 1.00 28.61 281 TRP A N 1
ATOM 2534 C CA . TRP A 1 328 ? -3.205 -17.879 -48.617 1.00 28.03 281 TRP A CA 1
ATOM 2535 C C . TRP A 1 328 ? -3.726 -19.190 -49.219 1.00 27.96 281 TRP A C 1
ATOM 2536 O O . TRP A 1 328 ? -3.717 -20.208 -48.527 1.00 29.94 281 TRP A O 1
ATOM 2547 N N A GLU A 1 329 ? -4.082 -19.167 -50.515 0.50 30.42 282 GLU A N 1
ATOM 2548 N N B GLU A 1 329 ? -4.124 -19.189 -50.499 0.50 31.07 282 GLU A N 1
ATOM 2549 C CA A GLU A 1 329 ? -4.605 -20.335 -51.281 0.50 32.32 282 GLU A CA 1
ATOM 2550 C CA B GLU A 1 329 ? -4.638 -20.406 -51.195 0.50 33.09 282 GLU A CA 1
ATOM 2551 C C A GLU A 1 329 ? -3.619 -21.517 -51.311 0.50 30.56 282 GLU A C 1
ATOM 2552 C C B GLU A 1 329 ? -3.553 -21.495 -51.292 0.50 31.38 282 GLU A C 1
ATOM 2553 O O A GLU A 1 329 ? -4.099 -22.616 -51.525 0.50 30.16 282 GLU A O 1
ATOM 2554 O O B GLU A 1 329 ? -3.904 -22.633 -51.581 0.50 30.85 282 GLU A O 1
ATOM 2565 N N A ARG A 1 330 ? -2.307 -21.347 -51.101 0.50 30.13 283 ARG A N 1
ATOM 2566 N N B ARG A 1 330 ? -2.285 -21.186 -51.023 0.50 30.58 283 ARG A N 1
ATOM 2567 C CA A ARG A 1 330 ? -1.325 -22.481 -51.181 0.50 29.04 283 ARG A CA 1
ATOM 2568 C CA B ARG A 1 330 ? -1.159 -22.173 -50.993 0.50 29.85 283 ARG A CA 1
ATOM 2569 C C A ARG A 1 330 ? -1.427 -23.436 -49.974 0.50 32.48 283 ARG A C 1
ATOM 2570 C C B ARG A 1 330 ? -1.401 -23.321 -49.992 0.50 33.53 283 ARG A C 1
ATOM 2571 O O A ARG A 1 330 ? -0.846 -24.537 -50.036 0.50 30.18 283 ARG A O 1
ATOM 2572 O O B ARG A 1 330 ? -0.887 -24.417 -50.237 0.50 35.51 283 ARG A O 1
ATOM 2587 N N . PHE A 1 331 ? -2.120 -23.083 -48.884 1.00 31.66 284 PHE A N 1
ATOM 2588 C CA . PHE A 1 331 ? -2.237 -24.018 -47.718 1.00 29.22 284 PHE A CA 1
ATOM 2589 C C . PHE A 1 331 ? -3.495 -24.900 -47.782 1.00 26.72 284 PHE A C 1
ATOM 2590 O O . PHE A 1 331 ? -3.688 -25.742 -46.890 1.00 24.61 284 PHE A O 1
ATOM 2598 N N . VAL A 1 332 ? -4.314 -24.679 -48.809 1.00 28.27 285 VAL A N 1
ATOM 2599 C CA . VAL A 1 332 ? -5.611 -25.382 -49.043 1.00 27.51 285 VAL A CA 1
ATOM 2600 C C . VAL A 1 332 ? -5.323 -26.738 -49.681 1.00 29.93 285 VAL A C 1
ATOM 2601 O O . VAL A 1 332 ? -4.489 -26.775 -50.613 1.00 32.53 285 VAL A O 1
ATOM 2605 N N . HIS A 1 333 ? -5.928 -27.814 -49.174 1.00 30.25 286 HIS A N 1
ATOM 2606 C CA . HIS A 1 333 ? -5.823 -29.172 -49.76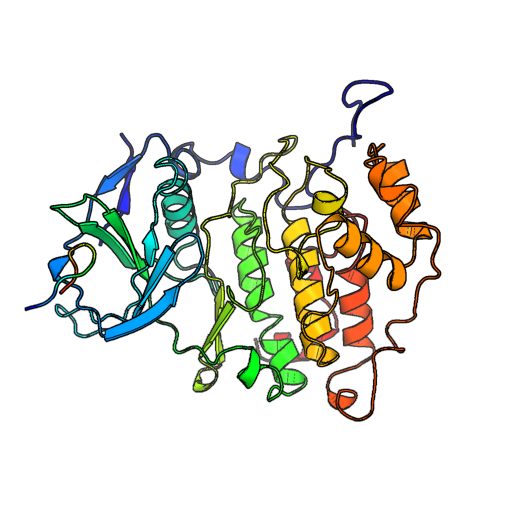9 1.00 33.43 286 HIS A CA 1
ATOM 2607 C C . HIS A 1 333 ? -7.138 -29.923 -49.550 1.00 34.49 286 HIS A C 1
ATOM 2608 O O . HIS A 1 333 ? -8.062 -29.343 -48.974 1.00 29.50 286 HIS A O 1
ATOM 2615 N N . SER A 1 334 ? -7.244 -31.156 -50.058 1.00 36.82 287 SER A N 1
ATOM 2616 C CA . SER A 1 334 ? -8.514 -31.929 -50.088 1.00 35.64 287 SER A CA 1
ATOM 2617 C C . SER A 1 334 ? -9.094 -32.078 -48.677 1.00 30.63 287 SER A C 1
ATOM 2618 O O . SER A 1 334 ? -10.339 -32.087 -48.562 1.00 30.62 287 SER A O 1
ATOM 2621 N N . GLU A 1 335 ? -8.239 -32.213 -47.653 1.00 31.97 288 GLU A N 1
ATOM 2622 C CA . GLU A 1 335 ? -8.675 -32.503 -46.257 1.00 32.72 288 GLU A CA 1
ATOM 2623 C C . GLU A 1 335 ? -9.194 -31.241 -45.543 1.00 31.33 288 GLU A C 1
ATOM 2624 O O . GLU A 1 335 ? -9.995 -31.403 -44.603 1.00 31.95 288 GLU A O 1
ATOM 2630 N N . ASN A 1 336 ? -8.776 -30.043 -45.949 1.00 25.11 289 ASN A N 1
ATOM 2631 C CA . ASN A 1 336 ? -9.161 -28.810 -45.205 1.00 23.30 289 ASN A CA 1
ATOM 2632 C C . ASN A 1 336 ? -10.029 -27.910 -46.073 1.00 21.47 289 ASN A C 1
ATOM 2633 O O . ASN A 1 336 ? -10.502 -26.870 -45.567 1.00 20.69 289 ASN A O 1
ATOM 2638 N N . GLN A 1 337 ? -10.318 -28.234 -47.333 1.00 22.12 290 GLN A N 1
ATOM 2639 C CA . GLN A 1 337 ? -10.953 -27.259 -48.242 1.00 23.28 290 GLN A CA 1
ATOM 2640 C C . GLN A 1 337 ? -12.352 -26.874 -47.742 1.00 21.68 290 GLN A C 1
ATOM 2641 O O . GLN A 1 337 ? -12.790 -25.754 -47.989 1.00 20.71 290 GLN A O 1
ATOM 2647 N N . HIS A 1 338 ? -13.038 -27.755 -47.017 1.00 21.59 291 HIS A N 1
ATOM 2648 C CA . HIS A 1 338 ? -14.406 -27.447 -46.539 1.00 21.89 291 HIS A CA 1
ATOM 2649 C C . HIS A 1 338 ? -14.375 -26.386 -45.433 1.00 20.11 291 HIS A C 1
ATOM 2650 O O . HIS A 1 338 ? -15.444 -25.899 -45.092 1.00 21.14 291 HIS A O 1
ATOM 2657 N N . LEU A 1 339 ? -13.185 -26.066 -44.910 1.00 19.31 292 LEU A N 1
ATOM 2658 C CA . LEU A 1 339 ? -13.047 -25.078 -43.794 1.00 18.65 292 LEU A CA 1
ATOM 2659 C C . LEU A 1 339 ? -12.611 -23.744 -44.362 1.00 20.03 292 LEU A C 1
ATOM 2660 O O . LEU A 1 339 ? -12.579 -22.761 -43.584 1.00 19.27 292 LEU A O 1
ATOM 2665 N N . VAL A 1 340 ? -12.295 -23.678 -45.636 1.00 19.79 293 VAL A N 1
ATOM 2666 C CA . VAL A 1 340 ? -11.688 -22.465 -46.242 1.00 20.92 293 VAL A CA 1
ATOM 2667 C C . VAL A 1 340 ? -12.749 -21.864 -47.140 1.00 22.19 293 VAL A C 1
ATOM 2668 O O . VAL A 1 340 ? -13.465 -22.613 -47.865 1.00 26.53 293 VAL A O 1
ATOM 2672 N N . SER A 1 341 ? -12.882 -20.567 -47.132 1.00 21.59 294 SER A N 1
ATOM 2673 C CA . SER A 1 341 ? -13.791 -19.787 -47.986 1.00 20.01 294 SER A CA 1
ATOM 2674 C C . SER A 1 341 ? -13.035 -18.518 -48.348 1.00 21.48 294 SER A C 1
ATOM 2675 O O . SER A 1 341 ? -12.065 -18.162 -47.666 1.00 19.19 294 SER A O 1
ATOM 2678 N N . PRO A 1 342 ? -13.498 -17.763 -49.346 1.00 21.53 295 PRO A N 1
ATOM 2679 C CA . PRO A 1 342 ? -12.877 -16.486 -49.651 1.00 20.35 295 PRO A CA 1
ATOM 2680 C C . PRO A 1 342 ? -12.935 -15.599 -48.398 1.00 18.82 295 PRO A C 1
ATOM 2681 O O . PRO A 1 342 ? -11.972 -14.866 -48.142 1.00 18.80 295 PRO A O 1
ATOM 2685 N N . GLU A 1 343 ? -14.043 -15.616 -47.671 1.00 18.17 296 GLU A N 1
ATOM 2686 C CA . GLU A 1 343 ? -14.217 -14.781 -46.475 1.00 17.55 296 GLU A CA 1
ATOM 2687 C C . GLU A 1 343 ? -13.228 -15.192 -45.390 1.00 16.59 296 GLU A C 1
ATOM 2688 O O . GLU A 1 343 ? -12.662 -14.275 -44.726 1.00 16.55 296 GLU A O 1
ATOM 2694 N N . ALA A 1 344 ? -12.952 -16.464 -45.197 1.00 16.41 297 ALA A N 1
ATOM 2695 C CA . ALA A 1 344 ? -11.947 -16.914 -44.216 1.00 16.75 297 ALA A CA 1
ATOM 2696 C C . ALA A 1 344 ? -10.582 -16.371 -44.576 1.00 16.28 297 ALA A C 1
ATOM 2697 O O . ALA A 1 344 ? -9.840 -15.917 -43.678 1.00 16.20 297 ALA A O 1
ATOM 2699 N N . LEU A 1 345 ? -10.192 -16.442 -45.836 1.00 16.63 298 LEU A N 1
ATOM 2700 C CA . LEU A 1 345 ? -8.837 -16.043 -46.223 1.00 17.28 298 LEU A CA 1
ATOM 2701 C C . LEU A 1 345 ? -8.723 -14.523 -46.133 1.00 15.49 298 LEU A C 1
ATOM 2702 O O . LEU A 1 345 ? -7.669 -14.042 -45.757 1.00 17.06 298 LEU A O 1
ATOM 2707 N N . ASP A 1 346 ? -9.736 -13.780 -46.512 1.00 16.63 299 ASP A N 1
ATOM 2708 C CA . ASP A 1 346 ? -9.719 -12.311 -46.360 1.00 16.46 299 ASP A CA 1
ATOM 2709 C C . ASP A 1 346 ? -9.584 -11.944 -44.884 1.00 15.28 299 ASP A C 1
ATOM 2710 O O . ASP A 1 346 ? -8.789 -11.031 -44.558 1.00 16.71 299 ASP A O 1
ATOM 2715 N N . PHE A 1 347 ? -10.346 -12.563 -44.008 1.00 15.12 300 PHE A N 1
ATOM 2716 C CA . PHE A 1 347 ? -10.276 -12.292 -42.546 1.00 14.46 300 PHE A CA 1
ATOM 2717 C C . PHE A 1 347 ? -8.887 -12.623 -42.034 1.00 14.69 300 PHE A C 1
ATOM 2718 O O . PHE A 1 347 ? -8.246 -11.807 -41.345 1.00 13.84 300 PHE A O 1
ATOM 2726 N N . LEU A 1 348 ? -8.343 -13.786 -42.355 1.00 14.60 301 LEU A N 1
ATOM 2727 C CA . LEU A 1 348 ? -6.996 -14.169 -41.917 1.00 14.40 301 LEU A CA 1
ATOM 2728 C C . LEU A 1 348 ? -5.959 -13.152 -42.388 1.00 14.78 301 LEU A C 1
ATOM 2729 O O . LEU A 1 348 ? -5.108 -12.719 -41.572 1.00 15.25 301 LEU A O 1
ATOM 2734 N N . ASP A 1 349 ? -6.058 -12.693 -43.621 1.00 15.35 302 ASP A N 1
ATOM 2735 C CA . ASP A 1 349 ? -5.134 -11.730 -44.218 1.00 16.17 302 ASP A CA 1
ATOM 2736 C C . ASP A 1 349 ? -5.170 -10.430 -43.415 1.00 16.44 302 ASP A C 1
ATOM 2737 O O . ASP A 1 349 ? -4.095 -9.742 -43.312 1.00 17.89 302 ASP A O 1
ATOM 2742 N N . LYS A 1 350 ? -6.311 -10.078 -42.865 1.00 14.44 303 LYS A N 1
ATOM 2743 C CA . LYS A 1 350 ? -6.459 -8.799 -42.134 1.00 14.50 303 LYS A CA 1
ATOM 2744 C C . LYS A 1 350 ? -6.059 -8.935 -40.666 1.00 13.14 303 LYS A C 1
ATOM 2745 O O . LYS A 1 350 ? -5.917 -7.910 -39.996 1.00 13.76 303 LYS A O 1
ATOM 2751 N N . LEU A 1 351 ? -5.877 -10.143 -40.128 1.00 13.39 304 LEU A N 1
ATOM 2752 C CA . LEU A 1 351 ? -5.277 -10.353 -38.788 1.00 12.78 304 LEU A CA 1
ATOM 2753 C C . LEU A 1 351 ? -3.746 -10.444 -38.902 1.00 13.36 304 LEU A C 1
ATOM 2754 O O . LEU A 1 351 ? -3.015 -9.846 -38.052 1.00 13.65 304 LEU A O 1
ATOM 2759 N N . LEU A 1 352 ? -3.227 -11.231 -39.848 1.00 12.39 305 LEU A N 1
ATOM 2760 C CA . LEU A 1 352 ? -1.794 -11.531 -39.938 1.00 13.27 305 LEU A CA 1
ATOM 2761 C C . LEU A 1 352 ? -1.116 -10.455 -40.766 1.00 14.11 305 LEU A C 1
ATOM 2762 O O . LEU A 1 352 ? -0.682 -10.728 -41.893 1.00 15.60 305 LEU A O 1
ATOM 2767 N N A ARG A 1 353 ? -1.034 -9.261 -40.201 0.50 14.55 306 ARG A N 1
ATOM 2768 N N B ARG A 1 353 ? -1.027 -9.263 -40.197 0.50 15.23 306 ARG A N 1
ATOM 2769 C CA A ARG A 1 353 ? -0.289 -8.106 -40.752 0.50 14.75 306 ARG A CA 1
ATOM 2770 C CA B ARG A 1 353 ? -0.285 -8.110 -40.756 0.50 15.86 306 ARG A CA 1
ATOM 2771 C C A ARG A 1 353 ? 0.897 -7.847 -39.837 0.50 13.64 306 ARG A C 1
ATOM 2772 C C B ARG A 1 353 ? 0.897 -7.846 -39.837 0.50 14.23 306 ARG A C 1
ATOM 2773 O O A ARG A 1 353 ? 0.737 -7.802 -38.613 0.50 13.48 306 ARG A O 1
ATOM 2774 O O B ARG A 1 353 ? 0.738 -7.809 -38.612 0.50 13.90 306 ARG A O 1
ATOM 2789 N N . TYR A 1 354 ? 2.067 -7.591 -40.394 1.00 12.98 307 TYR A N 1
ATOM 2790 C CA . TYR A 1 354 ? 3.224 -7.202 -39.590 1.00 13.23 307 TYR A CA 1
ATOM 2791 C C . TYR A 1 354 ? 2.925 -5.951 -38.775 1.00 12.82 307 TYR A C 1
ATOM 2792 O O . TYR A 1 354 ? 3.236 -5.932 -37.585 1.00 12.47 307 TYR A O 1
ATOM 2801 N N . ASP A 1 355 ? 2.380 -4.956 -39.452 1.00 12.76 308 ASP A N 1
ATOM 2802 C CA . ASP A 1 355 ? 2.137 -3.655 -38.793 1.00 12.64 308 ASP A CA 1
ATOM 2803 C C . ASP A 1 355 ? 0.972 -3.812 -37.817 1.00 12.51 308 ASP A C 1
ATOM 2804 O O . ASP A 1 355 ? -0.175 -3.994 -38.232 1.00 11.93 308 ASP A O 1
ATOM 2809 N N . HIS A 1 356 ? 1.274 -3.783 -36.531 1.00 12.22 309 HIS A N 1
ATOM 2810 C CA . HIS A 1 356 ? 0.259 -3.983 -35.477 1.00 11.57 309 HIS A CA 1
ATOM 2811 C C . HIS A 1 356 ? -0.867 -2.976 -35.623 1.00 12.17 309 HIS A C 1
ATOM 2812 O O . HIS A 1 356 ? -2.025 -3.325 -35.340 1.00 12.65 309 HIS A O 1
ATOM 2819 N N . GLN A 1 357 ? -0.596 -1.773 -36.086 1.00 12.26 310 GLN A N 1
ATOM 2820 C CA . GLN A 1 357 ? -1.637 -0.748 -36.271 1.00 13.41 310 GLN A CA 1
ATOM 2821 C C . GLN A 1 357 ? -2.577 -1.070 -37.412 1.00 13.17 310 GLN A C 1
ATOM 2822 O O . GLN A 1 357 ? -3.688 -0.547 -37.463 1.00 15.68 310 GLN A O 1
ATOM 2828 N N A SER A 1 358 ? -2.186 -1.943 -38.319 0.50 12.66 311 SER A N 1
ATOM 2829 N N B SER A 1 358 ? -2.198 -1.926 -38.342 0.50 12.57 311 SER A N 1
ATOM 2830 C CA A SER A 1 358 ? -2.949 -2.292 -39.543 0.50 13.20 311 SER A CA 1
ATOM 2831 C CA B SER A 1 358 ? -3.032 -2.241 -39.530 0.50 12.95 311 SER A CA 1
ATOM 2832 C C A SER A 1 358 ? -3.933 -3.436 -39.274 0.50 13.23 311 SER A C 1
ATOM 2833 C C B SER A 1 358 ? -3.943 -3.444 -39.278 0.50 12.88 311 SER A C 1
ATOM 2834 O O A SER A 1 358 ? -4.816 -3.653 -40.106 0.50 16.29 311 SER A O 1
ATOM 2835 O O B SER A 1 358 ? -4.770 -3.720 -40.151 0.50 14.70 311 SER A O 1
ATOM 2840 N N . ARG A 1 359 ? -3.704 -4.220 -38.232 1.00 11.95 312 ARG A N 1
ATOM 2841 C CA . ARG A 1 359 ? -4.537 -5.400 -37.950 1.00 11.23 312 ARG A CA 1
ATOM 2842 C C . ARG A 1 359 ? -5.935 -4.990 -37.573 1.00 11.05 312 ARG A C 1
ATOM 2843 O O . ARG A 1 359 ? -6.130 -3.928 -36.941 1.00 12.50 312 ARG A O 1
ATOM 2851 N N . LEU A 1 360 ? -6.917 -5.787 -37.909 1.00 10.79 313 LEU A N 1
ATOM 2852 C CA . LEU A 1 360 ? -8.271 -5.577 -37.362 1.00 11.42 313 LEU A CA 1
ATOM 2853 C C . LEU A 1 360 ? -8.224 -5.513 -35.850 1.00 10.51 313 LEU A C 1
ATOM 2854 O O . LEU A 1 360 ? -7.501 -6.310 -35.208 1.00 10.80 313 LEU A O 1
ATOM 2859 N N . THR A 1 361 ? -9.026 -4.646 -35.248 1.00 10.53 314 THR A N 1
ATOM 2860 C CA . THR A 1 361 ? -9.339 -4.708 -33.821 1.00 10.32 314 THR A CA 1
ATOM 2861 C C . THR A 1 361 ? -10.340 -5.832 -33.591 1.00 10.20 314 THR A C 1
ATOM 2862 O O . THR A 1 361 ? -10.923 -6.389 -34.557 1.00 10.94 314 THR A O 1
ATOM 2866 N N . ALA A 1 362 ? -10.530 -6.225 -32.344 1.00 10.22 315 ALA A N 1
ATOM 2867 C CA . ALA A 1 362 ? -11.487 -7.310 -32.067 1.00 10.71 315 ALA A CA 1
ATOM 2868 C C . ALA A 1 362 ? -12.892 -6.936 -32.557 1.00 10.80 315 ALA A C 1
ATOM 2869 O O . ALA A 1 362 ? -13.590 -7.772 -33.139 1.00 11.69 315 ALA A O 1
ATOM 2871 N N . ARG A 1 363 ? -13.340 -5.711 -32.326 1.00 11.25 316 ARG A N 1
ATOM 2872 C CA . ARG A 1 363 ? -14.689 -5.291 -32.759 1.00 12.23 316 ARG A CA 1
ATOM 2873 C C . ARG A 1 363 ? -14.733 -5.221 -34.272 1.00 12.87 316 ARG A C 1
ATOM 2874 O O . ARG A 1 363 ? -15.735 -5.693 -34.843 1.00 13.51 316 ARG A O 1
ATOM 2882 N N . GLU A 1 364 ? -13.712 -4.737 -34.942 1.00 11.59 317 GLU A N 1
ATOM 2883 C CA . GLU A 1 364 ? -13.704 -4.704 -36.392 1.00 12.30 317 GLU A CA 1
ATOM 2884 C C . GLU A 1 364 ? -13.725 -6.123 -36.944 1.00 13.16 317 GLU A C 1
ATOM 2885 O O . GLU A 1 364 ? -14.461 -6.400 -37.931 1.00 14.08 317 GLU A O 1
ATOM 2891 N N . ALA A 1 365 ? -13.025 -7.047 -36.306 1.00 11.96 318 ALA A N 1
ATOM 2892 C CA . ALA A 1 365 ? -13.017 -8.469 -36.704 1.00 11.73 318 ALA A CA 1
ATOM 2893 C C . ALA A 1 365 ? -14.431 -9.024 -36.590 1.00 11.78 318 ALA A C 1
ATOM 2894 O O . ALA A 1 365 ? -14.860 -9.784 -37.508 1.00 12.26 318 ALA A O 1
ATOM 2896 N N . MET A 1 366 ? -15.152 -8.714 -35.541 1.00 11.71 319 MET A N 1
ATOM 2897 C CA . MET A 1 366 ? -16.519 -9.246 -35.319 1.00 12.42 319 MET A CA 1
ATOM 2898 C C . MET A 1 366 ? -17.453 -8.764 -36.434 1.00 13.70 319 MET A C 1
ATOM 2899 O O . MET A 1 366 ? -18.504 -9.420 -36.641 1.00 14.77 319 MET A O 1
ATOM 2904 N N . GLU A 1 367 ? -17.149 -7.656 -37.095 1.00 13.83 320 GLU A N 1
ATOM 2905 C CA . GLU A 1 367 ? -17.975 -7.083 -38.182 1.00 14.81 320 GLU A CA 1
ATOM 2906 C C . GLU A 1 367 ? -17.596 -7.666 -39.532 1.00 14.96 320 GLU A C 1
ATOM 2907 O O . GLU A 1 367 ? -18.191 -7.269 -40.556 1.00 18.02 320 GLU A O 1
ATOM 2913 N N . HIS A 1 368 ? -16.618 -8.531 -39.629 1.00 13.49 321 HIS A N 1
ATOM 2914 C CA . HIS A 1 368 ? -16.140 -9.078 -40.905 1.00 13.87 321 HIS A CA 1
ATOM 2915 C C . HIS A 1 368 ? -17.192 -10.014 -41.508 1.00 15.54 321 HIS A C 1
ATOM 2916 O O . HIS A 1 368 ? -17.850 -10.746 -40.786 1.00 15.00 321 HIS A O 1
ATOM 2923 N N . PRO A 1 369 ? -17.349 -10.045 -42.853 1.00 16.97 322 PRO A N 1
ATOM 2924 C CA . PRO A 1 369 ? -18.273 -10.989 -43.497 1.00 16.85 322 PRO A CA 1
ATOM 2925 C C . PRO A 1 369 ? -18.099 -12.450 -43.093 1.00 16.91 322 PRO A C 1
ATOM 2926 O O . PRO A 1 369 ? -19.072 -13.185 -43.161 1.00 17.84 322 PRO A O 1
ATOM 2930 N N . TYR A 1 370 ? -16.911 -12.865 -42.695 1.00 15.35 323 TYR A N 1
ATOM 2931 C CA . TYR A 1 370 ? -16.733 -14.261 -42.214 1.00 15.02 323 TYR A CA 1
ATOM 2932 C C . TYR A 1 370 ? -17.760 -14.588 -41.144 1.00 15.20 323 TYR A C 1
ATOM 2933 O O . TYR A 1 370 ? -18.133 -15.793 -41.002 1.00 16.20 323 TYR A O 1
ATOM 2942 N N . PHE A 1 371 ? -18.187 -13.648 -40.333 1.00 13.68 324 PHE A N 1
ATOM 2943 C CA . PHE A 1 371 ? -19.092 -13.911 -39.200 1.00 14.16 324 PHE A CA 1
ATOM 2944 C C . PHE A 1 371 ? -20.561 -13.594 -39.496 1.00 14.36 324 PHE A C 1
ATOM 2945 O O . PHE A 1 371 ? -21.331 -13.661 -38.536 1.00 16.49 324 PHE A O 1
ATOM 2953 N N . TYR A 1 372 ? -20.919 -13.243 -40.731 1.00 18.22 325 TYR A N 1
ATOM 2954 C CA . TYR A 1 372 ? -22.309 -12.788 -40.981 1.00 20.79 325 TYR A CA 1
ATOM 2955 C C . TYR A 1 372 ? -23.352 -13.799 -40.491 1.00 22.10 325 TYR A C 1
ATOM 2956 O O . TYR A 1 372 ? -24.372 -13.353 -39.946 1.00 25.09 325 TYR A O 1
ATOM 2965 N N . THR A 1 373 ? -23.130 -15.092 -40.682 1.00 20.56 326 THR A N 1
ATOM 2966 C CA . THR A 1 373 ? -24.121 -16.112 -40.219 1.00 24.06 326 THR A CA 1
ATOM 2967 C C . THR A 1 373 ? -24.090 -16.274 -38.701 1.00 23.51 326 THR A C 1
ATOM 2968 O O . THR A 1 373 ? -25.173 -16.406 -38.072 1.00 25.43 326 THR A O 1
ATOM 2972 N N . VAL A 1 374 ? -22.910 -16.204 -38.085 1.00 18.58 327 VAL A N 1
ATOM 2973 C CA . VAL A 1 374 ? -22.822 -16.313 -36.614 1.00 19.18 327 VAL A CA 1
ATOM 2974 C C . VAL A 1 374 ? -23.561 -15.126 -35.977 1.00 22.57 327 VAL A C 1
ATOM 2975 O O . VAL A 1 374 ? -24.192 -15.294 -34.915 1.00 24.02 327 VAL A O 1
ATOM 2979 N N . VAL A 1 375 ? -23.441 -13.936 -36.567 1.00 21.68 328 VAL A N 1
ATOM 2980 C CA . VAL A 1 375 ? -24.053 -12.708 -35.978 1.00 25.37 328 VAL A CA 1
ATOM 2981 C C . VAL A 1 375 ? -25.576 -12.854 -35.997 1.00 28.90 328 VAL A C 1
ATOM 2982 O O . VAL A 1 375 ? -26.213 -12.515 -34.977 1.00 30.48 328 VAL A O 1
ATOM 2986 N N . LYS A 1 376 ? -26.148 -13.399 -37.070 1.00 31.66 329 LYS A N 1
ATOM 2987 C CA . LYS A 1 376 ? -27.635 -13.468 -37.173 1.00 39.06 329 LYS A CA 1
ATOM 2988 C C . LYS A 1 376 ? -28.134 -14.506 -36.153 1.00 44.77 329 LYS A C 1
ATOM 2989 O O . LYS A 1 376 ? -29.199 -14.285 -35.570 1.00 48.77 329 LYS A O 1
ATOM 2995 N N . GLU A 1 377 ? -27.331 -15.530 -35.845 1.00 50.28 330 GLU A N 1
ATOM 2996 C CA . GLU A 1 377 ? -27.636 -16.550 -34.803 1.00 57.52 330 GLU A CA 1
ATOM 2997 C C . GLU A 1 377 ? -27.371 -15.995 -33.399 1.00 58.54 330 GLU A C 1
ATOM 2998 O O . GLU A 1 377 ? -27.848 -16.610 -32.438 1.00 64.05 330 GLU A O 1
ATOM 3004 N N . ASN A 1 378 ? -26.647 -14.882 -33.289 1.00 59.60 331 ASN A N 1
ATOM 3005 C CA . ASN A 1 378 ? -26.371 -14.162 -32.015 1.00 64.09 331 ASN A CA 1
ATOM 3006 C C . ASN A 1 378 ? -25.279 -14.939 -31.267 1.00 66.47 331 ASN A C 1
ATOM 3007 O O . ASN A 1 378 ? -25.025 -14.787 -30.043 1.00 75.63 331 ASN A O 1
ATOM 3012 C CA . ALA B 2 1 ? -4.383 -39.223 4.326 1.00 29.52 95 ALA D CA 1
ATOM 3013 C C . ALA B 2 1 ? -3.308 -38.484 3.523 1.00 30.12 95 ALA D C 1
ATOM 3014 O O . ALA B 2 1 ? -2.120 -38.475 3.925 1.00 26.09 95 ALA D O 1
ATOM 3015 N N . ALA B 2 2 ? -3.709 -37.832 2.435 1.00 25.02 96 ALA D N 1
ATOM 3016 C CA . ALA B 2 2 ? -2.771 -37.123 1.549 1.00 23.49 96 ALA D CA 1
ATOM 3017 C C . ALA B 2 2 ? -3.183 -35.656 1.487 1.00 20.89 96 ALA D C 1
ATOM 3018 O O . ALA B 2 2 ? -4.374 -35.388 1.456 1.00 21.10 96 ALA D O 1
ATOM 3020 N N . ARG B 2 3 ? -2.194 -34.778 1.529 1.00 18.37 97 ARG D N 1
ATOM 3021 C CA . ARG B 2 3 ? -2.383 -33.347 1.164 1.00 18.32 97 ARG D CA 1
ATOM 3022 C C . ARG B 2 3 ? -1.312 -32.915 0.200 1.00 18.31 97 ARG D C 1
ATOM 3023 O O . ARG B 2 3 ? -0.143 -33.375 0.267 1.00 19.32 97 ARG D O 1
ATOM 3031 N N . LEU B 2 4 ? -1.685 -32.021 -0.708 1.00 18.32 98 LEU D N 1
ATOM 3032 C CA . LEU B 2 4 ? -0.747 -31.480 -1.704 1.00 18.93 98 LEU D CA 1
ATOM 3033 C C . LEU B 2 4 ? -0.931 -29.957 -1.746 1.00 17.30 98 LEU D C 1
ATOM 3034 O O . LEU B 2 4 ? -2.076 -29.521 -2.035 1.00 17.57 98 LEU D O 1
ATOM 3039 N N . TYR B 2 5 ? 0.083 -29.197 -1.406 1.00 17.59 99 TYR D N 1
ATOM 3040 C CA . TYR B 2 5 ? -0.004 -27.720 -1.269 1.00 18.65 99 TYR D CA 1
ATOM 3041 C C . TYR B 2 5 ? -1.167 -27.362 -0.354 1.00 20.06 99 TYR D C 1
ATOM 3042 O O . TYR B 2 5 ? -1.816 -26.332 -0.573 1.00 18.70 99 TYR D O 1
ATOM 3051 N N . GLY B 2 6 ? -1.426 -28.193 0.655 1.00 18.85 100 GLY D N 1
ATOM 3052 C CA . GLY B 2 6 ? -2.471 -27.965 1.666 1.00 19.59 100 GLY D CA 1
ATOM 3053 C C . GLY B 2 6 ? -3.804 -28.579 1.314 1.00 18.31 100 GLY D C 1
ATOM 3054 O O . GLY B 2 6 ? -4.629 -28.803 2.207 1.00 19.21 100 GLY D O 1
ATOM 3055 N N . PHE B 2 7 ? -4.071 -28.873 0.048 1.00 16.53 101 PHE D N 1
ATOM 3056 C CA . PHE B 2 7 ? -5.356 -29.454 -0.378 1.00 16.86 101 PHE D CA 1
ATOM 3057 C C . PHE B 2 7 ? -5.403 -30.963 -0.062 1.00 17.46 101 PHE D C 1
ATOM 3058 O O . PHE B 2 7 ? -4.485 -31.696 -0.474 1.00 17.68 101 PHE D O 1
ATOM 3066 N N . LYS B 2 8 ? -6.496 -31.414 0.532 1.00 17.86 102 LYS D N 1
ATOM 3067 C CA . LYS B 2 8 ? -6.700 -32.871 0.685 1.00 19.59 102 LYS D CA 1
ATOM 3068 C C . LYS B 2 8 ? -7.011 -33.431 -0.687 1.00 19.23 102 LYS D C 1
ATOM 3069 O O . LYS B 2 8 ? -7.823 -32.820 -1.441 1.00 19.43 102 LYS D O 1
#

Organism: Homo sapiens (NCBI:txid9606)

B-factor: mean 22.2, std 12.0, range [8.28, 108.66]